Protein AF-A0A6P8HW01-F1 (afdb_monomer)

Organism: Actinia tenebrosa (NCBI:txid6105)

Nearest PDB structures (foldseek):
  9c3c-assembly1_d  TM=1.782E-01  e=9.426E-01  Oryctolagus cuniculus
  9c3c-assembly1_b  TM=1.747E-01  e=9.426E-01  Oryctolagus cuniculus
  8yt8-assembly1_D  TM=1.754E-01  e=2.837E+00  Mus musculus
  8yt8-assembly1_B  TM=1.887E-01  e=5.424E+00  Mus musculus

Sequence (462 aa):
MADKQQEEDKRPLKNLLEKVYEVHRNDIKDYASGHLNLSKLMKSQSERHSPWESSKEPPIRLKAAHRVVDYPVRVGQLSEAETVQQKMEDTLIEFSLGPIGSMTGESVLKLAAEPEVSSATKRVPVNVEELHLPEIMIPVAHKDRKGEEYYENAFLQSYLNQPTKRDQFASFKDFEDKVIHLKDANDRGVLTGEKTVRMLHKKLLKKLNALDSTSQRGPNFHRLQIYTDIWQEIIDHSDTFGGILKSIKDEYDNYMSYLLDTQRPSQHKLLYHHLDSLAQDQSVSGELKKEQERVAMFEKEARSLLEENERLKIELKEEEDKAAEELANVAKETQAPKAQVHVEDVPKDLEEQVNDLHTQIFEKLEAIEALKRHQRQECVPVSVCHHLEQCVKETEVDIQKLLKQNEFLEQSIVELEKELEELMEKSHTDENEARKMWKGINTLDVIKLSQSKKKKKKSKKR

Structure (mmCIF, N/CA/C/O backbone):
data_AF-A0A6P8HW01-F1
#
_entry.id   AF-A0A6P8HW01-F1
#
loop_
_atom_site.group_PDB
_atom_site.id
_atom_site.type_symbol
_atom_site.label_atom_id
_atom_site.label_alt_id
_atom_site.label_comp_id
_atom_site.label_asym_id
_atom_site.label_entity_id
_atom_site.label_seq_id
_atom_site.pdbx_PDB_ins_code
_atom_site.Cartn_x
_atom_site.Cartn_y
_atom_site.Cartn_z
_atom_site.occupancy
_atom_site.B_iso_or_equiv
_atom_site.auth_seq_id
_atom_site.auth_comp_id
_atom_site.auth_asym_id
_atom_site.auth_atom_id
_atom_site.pdbx_PDB_model_num
ATOM 1 N N . MET A 1 1 ? 24.018 -33.477 86.188 1.00 45.53 1 MET A N 1
ATOM 2 C CA . MET A 1 1 ? 23.898 -33.662 84.722 1.00 45.53 1 MET A CA 1
ATOM 3 C C . MET A 1 1 ? 22.447 -33.844 84.248 1.00 45.53 1 MET A C 1
ATOM 5 O O . MET A 1 1 ? 22.259 -34.192 83.095 1.00 45.53 1 MET A O 1
ATOM 9 N N . ALA A 1 2 ? 21.431 -33.557 85.075 1.00 44.94 2 ALA A N 1
ATOM 10 C CA . ALA A 1 2 ? 20.019 -33.662 84.680 1.00 44.94 2 ALA A CA 1
ATOM 11 C C . ALA A 1 2 ? 19.373 -32.307 84.303 1.00 44.94 2 ALA A C 1
ATOM 13 O O . ALA A 1 2 ? 18.350 -32.290 83.631 1.00 44.94 2 ALA A O 1
ATOM 14 N N . ASP A 1 3 ? 19.998 -31.173 84.646 1.00 42.38 3 ASP A N 1
ATOM 15 C CA . ASP A 1 3 ? 19.409 -29.839 84.417 1.00 42.38 3 ASP A CA 1
ATOM 16 C C . ASP A 1 3 ? 19.576 -29.281 82.997 1.00 42.38 3 ASP A C 1
ATOM 18 O O . ASP A 1 3 ? 18.873 -28.349 82.626 1.00 42.38 3 ASP A O 1
ATOM 22 N N . LYS A 1 4 ? 20.456 -29.849 82.160 1.00 45.03 4 LYS A N 1
ATOM 23 C CA . LYS A 1 4 ? 20.597 -29.397 80.760 1.00 45.03 4 LYS A CA 1
ATOM 24 C C . LYS A 1 4 ? 19.588 -30.029 79.799 1.00 45.03 4 LYS A C 1
ATOM 26 O O . LYS A 1 4 ? 19.425 -29.523 78.699 1.00 45.03 4 LYS A O 1
ATOM 31 N N . GLN A 1 5 ? 18.904 -31.101 80.204 1.00 44.59 5 GLN A N 1
ATOM 32 C CA . GLN A 1 5 ? 17.892 -31.764 79.372 1.00 44.59 5 GLN A CA 1
ATOM 33 C C . GLN A 1 5 ? 16.474 -31.223 79.612 1.00 44.59 5 GLN A C 1
ATOM 35 O O . GLN A 1 5 ? 15.629 -31.359 78.740 1.00 44.59 5 GLN A O 1
ATOM 40 N N . GLN A 1 6 ? 16.210 -30.540 80.734 1.00 43.62 6 GLN A N 1
ATOM 41 C CA . GLN A 1 6 ? 14.881 -29.977 81.026 1.00 43.62 6 GLN A CA 1
ATOM 42 C C . GLN A 1 6 ? 14.647 -28.561 80.468 1.00 43.62 6 GLN A C 1
ATOM 44 O O . GLN A 1 6 ? 13.526 -28.049 80.538 1.00 43.62 6 GLN A O 1
ATOM 49 N N . GLU A 1 7 ? 15.672 -27.912 79.908 1.00 47.66 7 GLU A N 1
ATOM 50 C CA . GLU A 1 7 ? 15.537 -26.581 79.299 1.00 47.66 7 GLU A CA 1
ATOM 51 C C . GLU A 1 7 ? 15.253 -26.639 77.784 1.00 47.66 7 GLU A C 1
ATOM 53 O O . GLU A 1 7 ? 14.655 -25.710 77.235 1.00 47.66 7 GLU A O 1
ATOM 58 N N . GLU A 1 8 ? 15.576 -27.756 77.117 1.00 49.19 8 GLU A N 1
ATOM 59 C CA . GLU A 1 8 ? 15.260 -27.968 75.694 1.00 49.19 8 GLU A CA 1
ATOM 60 C C . GLU A 1 8 ? 13.768 -28.264 75.445 1.00 49.19 8 GLU A C 1
ATOM 62 O O . GLU A 1 8 ? 13.226 -27.879 74.405 1.00 49.19 8 GLU A O 1
ATOM 67 N N . ASP A 1 9 ? 13.062 -28.815 76.437 1.00 49.28 9 ASP A N 1
ATOM 68 C CA . ASP A 1 9 ? 11.637 -29.168 76.333 1.00 49.28 9 ASP A CA 1
ATOM 69 C C . ASP A 1 9 ? 10.672 -27.984 76.531 1.00 49.28 9 ASP A C 1
ATOM 71 O O . ASP A 1 9 ? 9.461 -28.123 76.355 1.00 49.28 9 ASP A O 1
ATOM 75 N N . LYS A 1 10 ? 11.171 -26.782 76.864 1.00 52.75 10 LYS A N 1
ATOM 76 C CA . LYS A 1 10 ? 10.329 -25.590 77.107 1.00 52.75 10 LYS A CA 1
ATOM 77 C C . LYS A 1 10 ? 10.159 -24.669 75.898 1.00 52.75 10 LYS A C 1
ATOM 79 O O . LYS A 1 10 ? 9.487 -23.643 76.002 1.00 52.75 10 LYS A O 1
ATOM 84 N N . ARG A 1 11 ? 10.718 -25.011 74.732 1.00 59.25 11 ARG A N 1
ATOM 85 C CA . ARG A 1 11 ? 10.472 -24.270 73.475 1.00 59.25 11 ARG A CA 1
ATOM 86 C C . ARG A 1 11 ? 10.097 -25.175 72.293 1.00 59.25 11 ARG A C 1
ATOM 88 O O . ARG A 1 11 ? 10.587 -24.936 71.187 1.00 59.25 11 ARG A O 1
ATOM 95 N N . PRO A 1 12 ? 9.198 -26.166 72.464 1.00 67.56 12 PRO A N 1
ATOM 96 C CA . PRO A 1 12 ? 8.866 -27.104 71.396 1.00 67.56 12 PRO A CA 1
ATOM 97 C C . PRO A 1 12 ? 8.253 -26.371 70.202 1.00 67.56 12 PRO A C 1
ATOM 99 O O . PRO A 1 12 ? 8.608 -26.651 69.065 1.00 67.56 12 PRO A O 1
ATOM 102 N N . LEU A 1 13 ? 7.418 -25.355 70.452 1.00 68.81 13 LEU A N 1
ATOM 103 C CA . LEU A 1 13 ? 6.772 -24.590 69.390 1.00 68.81 13 LEU A CA 1
ATOM 104 C C . LEU A 1 13 ? 7.753 -23.699 68.624 1.00 68.81 13 LEU A C 1
ATOM 106 O O . LEU A 1 13 ? 7.677 -23.638 67.404 1.00 68.81 13 LEU A O 1
ATOM 110 N N . LYS A 1 14 ? 8.690 -23.031 69.310 1.00 75.56 14 LYS A N 1
ATOM 111 C CA . LYS A 1 14 ? 9.673 -22.169 68.639 1.00 75.56 14 LYS A CA 1
ATOM 112 C C . LYS A 1 14 ? 10.640 -23.004 67.803 1.00 75.56 14 LYS A C 1
ATOM 114 O O . LYS A 1 14 ? 10.858 -22.672 66.650 1.00 75.56 14 LYS A O 1
ATOM 119 N N . ASN A 1 15 ? 11.130 -24.118 68.346 1.00 76.81 15 ASN A N 1
ATOM 120 C CA . ASN A 1 15 ? 12.027 -25.026 67.630 1.00 76.81 15 ASN A CA 1
ATOM 121 C C . ASN A 1 15 ? 11.319 -25.733 66.464 1.00 76.81 15 ASN A C 1
ATOM 123 O O . ASN A 1 15 ? 11.928 -25.962 65.423 1.00 76.81 15 ASN A O 1
ATOM 127 N N . LEU A 1 16 ? 10.032 -26.062 66.611 1.00 79.31 16 LEU A N 1
ATOM 128 C CA . LEU A 1 16 ? 9.227 -26.615 65.523 1.00 79.31 16 LEU A CA 1
ATOM 129 C C . LEU A 1 16 ? 8.979 -25.572 64.430 1.00 79.31 16 LEU A C 1
ATOM 131 O O . LEU A 1 16 ? 9.108 -25.887 63.253 1.00 79.31 16 LEU A O 1
ATOM 135 N N . LEU A 1 17 ? 8.672 -24.330 64.808 1.00 83.12 17 LEU A N 1
ATOM 136 C CA . LEU A 1 17 ? 8.458 -23.238 63.865 1.00 83.12 17 LEU A CA 1
ATOM 137 C C . LEU A 1 17 ? 9.754 -22.884 63.118 1.00 83.12 17 LEU A C 1
ATOM 139 O O . LEU A 1 17 ? 9.721 -22.709 61.906 1.00 83.12 17 LEU A O 1
ATOM 143 N N . GLU A 1 18 ? 10.895 -22.863 63.813 1.00 87.06 18 GLU A N 1
ATOM 144 C CA . GLU A 1 18 ? 12.226 -22.686 63.216 1.00 87.06 18 GLU A CA 1
ATOM 145 C C . GLU A 1 18 ? 12.516 -23.797 62.194 1.00 87.06 18 GLU A C 1
ATOM 147 O O . GLU A 1 18 ? 12.862 -23.503 61.054 1.00 87.06 18 GLU A O 1
ATOM 152 N N . LYS A 1 19 ? 12.255 -25.066 62.544 1.00 85.50 19 LYS A N 1
ATOM 153 C CA . LYS A 1 19 ? 12.404 -26.205 61.621 1.00 85.50 19 LYS A CA 1
ATOM 154 C C . LYS A 1 19 ? 11.481 -26.106 60.409 1.00 85.50 19 LYS A C 1
ATOM 156 O O . LYS A 1 19 ? 11.905 -26.399 59.296 1.00 85.50 19 LYS A O 1
ATOM 161 N N . VAL A 1 20 ? 10.230 -25.683 60.595 1.00 86.81 20 VAL A N 1
ATOM 162 C CA . VAL A 1 20 ? 9.291 -25.475 59.481 1.00 86.81 20 VAL A CA 1
ATOM 163 C C . VAL A 1 20 ? 9.782 -24.352 58.569 1.00 86.81 20 VAL A C 1
ATOM 165 O O . VAL A 1 20 ? 9.746 -24.513 57.351 1.00 86.81 20 VAL A O 1
ATOM 168 N N . TYR A 1 21 ? 10.296 -23.252 59.126 1.00 87.69 21 TYR A N 1
ATOM 169 C CA . TYR A 1 21 ? 10.891 -22.174 58.337 1.00 87.69 21 TYR A CA 1
ATOM 170 C C . TYR A 1 21 ? 12.157 -22.613 57.602 1.00 87.69 21 TYR A C 1
ATOM 172 O O . TYR A 1 21 ? 12.346 -22.223 56.452 1.00 87.69 21 TYR A O 1
ATOM 180 N N . GLU A 1 22 ? 13.008 -23.431 58.219 1.00 90.81 22 GLU A N 1
ATOM 181 C CA . GLU A 1 22 ? 14.199 -23.990 57.577 1.00 90.81 22 GLU A CA 1
ATOM 182 C C . GLU A 1 22 ? 13.837 -24.913 56.413 1.00 90.81 22 GLU A C 1
ATOM 184 O O . GLU A 1 22 ? 14.380 -24.744 55.322 1.00 90.81 22 GLU A O 1
ATOM 189 N N . VAL A 1 23 ? 12.878 -25.824 56.604 1.00 90.56 23 VAL A N 1
ATOM 190 C CA . VAL A 1 23 ? 12.377 -26.706 55.538 1.00 90.56 23 VAL A CA 1
ATOM 191 C C . VAL A 1 23 ? 11.762 -25.884 54.410 1.00 90.56 23 VAL A C 1
ATOM 193 O O . VAL A 1 23 ? 12.158 -26.048 53.263 1.00 90.56 23 VAL A O 1
ATOM 196 N N . HIS A 1 24 ? 10.896 -24.914 54.720 1.00 85.56 24 HIS A N 1
ATOM 197 C CA . HIS A 1 24 ? 10.329 -24.025 53.703 1.00 85.56 24 HIS A CA 1
ATOM 198 C C . HIS A 1 24 ? 11.402 -23.230 52.956 1.00 85.56 24 HIS A C 1
ATOM 200 O O . HIS A 1 24 ? 11.302 -23.021 51.750 1.00 85.56 24 HIS A O 1
ATOM 206 N N . ARG A 1 25 ? 12.437 -22.757 53.654 1.00 89.50 25 ARG A N 1
ATOM 207 C CA . ARG A 1 25 ? 13.529 -22.002 53.037 1.00 89.50 25 ARG A CA 1
ATOM 208 C C . ARG A 1 25 ? 14.389 -22.890 52.145 1.00 89.50 25 ARG A C 1
ATOM 210 O O . ARG A 1 25 ? 14.883 -22.398 51.132 1.00 89.50 25 ARG A O 1
ATOM 217 N N . ASN A 1 26 ? 14.564 -24.157 52.507 1.00 84.62 26 ASN A N 1
ATOM 218 C CA . ASN A 1 26 ? 15.266 -25.142 51.693 1.00 84.62 26 ASN A CA 1
ATOM 219 C C . ASN A 1 26 ? 14.436 -25.533 50.466 1.00 84.62 26 ASN A C 1
ATOM 221 O O . ASN A 1 26 ? 14.963 -25.449 49.366 1.00 84.62 26 ASN A O 1
ATOM 225 N N . ASP A 1 27 ? 13.132 -25.770 50.612 1.00 82.88 27 ASP A N 1
ATOM 226 C CA . ASP A 1 27 ? 12.233 -26.011 49.477 1.00 82.88 27 ASP A CA 1
ATOM 227 C C . ASP A 1 27 ? 12.229 -24.820 48.511 1.00 82.88 27 ASP A C 1
ATOM 229 O O . ASP A 1 27 ? 12.421 -24.981 47.308 1.00 82.88 27 ASP A O 1
ATOM 233 N N . ILE A 1 28 ? 12.091 -23.589 49.022 1.00 80.56 28 ILE A N 1
ATOM 234 C CA . ILE A 1 28 ? 12.169 -22.373 48.196 1.00 80.56 28 ILE A CA 1
ATOM 235 C C . ILE A 1 28 ? 13.527 -22.285 47.494 1.00 80.56 28 ILE A C 1
ATOM 237 O O . ILE A 1 28 ? 13.584 -21.891 46.330 1.00 80.56 28 ILE A O 1
ATOM 241 N N . LYS A 1 29 ? 14.623 -22.648 48.169 1.00 79.69 29 LYS A N 1
ATOM 242 C CA . LYS A 1 29 ? 15.949 -22.703 47.548 1.00 79.69 29 LYS A CA 1
ATOM 243 C C . LYS A 1 29 ? 16.045 -23.801 46.501 1.00 79.69 29 LYS A C 1
ATOM 245 O O . LYS A 1 29 ? 16.682 -23.545 45.495 1.00 79.69 29 LYS A O 1
ATOM 250 N N . ASP A 1 30 ? 15.426 -24.957 46.655 1.00 78.31 30 ASP A N 1
ATOM 251 C CA . ASP A 1 30 ? 15.472 -26.022 45.649 1.00 78.31 30 ASP A CA 1
ATOM 252 C C . ASP A 1 30 ? 14.640 -25.647 44.415 1.00 78.31 30 ASP A C 1
ATOM 254 O O . ASP A 1 30 ? 15.122 -25.744 43.283 1.00 78.31 30 ASP A O 1
ATOM 258 N N . TYR A 1 31 ? 13.457 -25.056 44.621 1.00 70.88 31 TYR A N 1
ATOM 259 C CA . TYR A 1 31 ? 12.633 -24.502 43.543 1.00 70.88 31 TYR A CA 1
ATOM 260 C C . TYR A 1 31 ? 13.296 -23.307 42.843 1.00 70.88 31 TYR A C 1
ATOM 262 O O . TYR A 1 31 ? 13.191 -23.166 41.624 1.00 70.88 31 TYR A O 1
ATOM 270 N N . ALA A 1 32 ? 14.012 -22.453 43.581 1.00 68.94 32 ALA A N 1
ATOM 271 C CA . ALA A 1 32 ? 14.669 -21.272 43.027 1.00 68.94 32 ALA A CA 1
ATOM 272 C C . ALA A 1 32 ? 16.129 -21.509 42.603 1.00 68.94 32 ALA A C 1
ATOM 274 O O . ALA A 1 32 ? 16.685 -20.698 41.879 1.00 68.94 32 ALA A O 1
ATOM 275 N N . SER A 1 33 ? 16.816 -22.571 43.012 1.00 70.12 33 SER A N 1
ATOM 276 C CA . SER A 1 33 ? 18.223 -22.809 42.633 1.00 70.12 33 SER A CA 1
ATOM 277 C C . SER A 1 33 ? 18.365 -23.628 41.355 1.00 70.12 33 SER A C 1
ATOM 279 O O . SER A 1 33 ? 19.475 -23.729 40.815 1.00 70.12 33 SER A O 1
ATOM 281 N N . GLY A 1 34 ? 17.251 -24.146 40.830 1.00 68.19 34 GLY A N 1
ATOM 282 C CA . GLY A 1 34 ? 17.189 -24.862 39.566 1.00 68.19 34 GLY A CA 1
ATOM 283 C C . GLY A 1 34 ? 17.854 -24.110 38.409 1.00 68.19 34 GLY A C 1
ATOM 284 O O . GLY A 1 34 ? 17.983 -22.883 38.387 1.00 68.19 34 GLY A O 1
ATOM 285 N N . HIS A 1 35 ? 18.277 -24.869 37.403 1.00 62.06 35 HIS A N 1
ATOM 286 C CA . HIS A 1 35 ? 18.906 -24.368 36.175 1.00 62.06 35 HIS A CA 1
ATOM 287 C C . HIS A 1 35 ? 17.970 -23.480 35.325 1.00 62.06 35 HIS A C 1
ATOM 289 O O . HIS A 1 35 ? 18.419 -22.874 34.357 1.00 62.06 35 HIS A O 1
ATOM 295 N N . LEU A 1 36 ? 16.698 -23.365 35.725 1.00 60.38 36 LEU A N 1
ATOM 296 C CA . LEU A 1 36 ? 15.647 -22.547 35.115 1.00 60.38 36 LEU A CA 1
ATOM 297 C C . LEU A 1 36 ? 15.232 -21.337 35.978 1.00 60.38 36 LEU A C 1
ATOM 299 O O . LEU A 1 36 ? 14.167 -20.769 35.760 1.00 60.38 36 LEU A O 1
ATOM 303 N N . ASN A 1 37 ? 16.032 -20.916 36.965 1.00 64.88 37 ASN A N 1
ATOM 304 C CA . ASN A 1 37 ? 15.756 -19.657 37.668 1.00 64.88 37 ASN A CA 1
ATOM 305 C C . ASN A 1 37 ? 15.948 -18.457 36.724 1.00 64.88 37 ASN A C 1
ATOM 307 O O . ASN A 1 37 ? 16.907 -18.414 35.953 1.00 64.88 37 ASN A O 1
ATOM 311 N N . LEU A 1 38 ? 15.082 -17.448 36.846 1.00 63.34 38 LEU A N 1
ATOM 312 C CA . LEU A 1 38 ? 15.153 -16.153 36.172 1.00 63.34 38 LEU A CA 1
ATOM 313 C C . LEU A 1 38 ? 16.553 -15.515 36.260 1.00 63.34 38 LEU A C 1
ATOM 315 O O . LEU A 1 38 ? 17.048 -14.991 35.268 1.00 63.34 38 LEU A O 1
ATOM 319 N N . SER A 1 39 ? 17.235 -15.643 37.405 1.00 65.06 39 SER A N 1
ATOM 320 C CA . SER A 1 39 ? 18.609 -15.141 37.609 1.00 65.06 39 SER A CA 1
ATOM 321 C C . SER A 1 39 ? 19.691 -15.904 36.828 1.00 65.06 39 SER A C 1
ATOM 323 O O . SER A 1 39 ? 20.762 -15.362 36.568 1.00 65.06 39 SER A O 1
ATOM 325 N N . LYS A 1 40 ? 19.438 -17.163 36.444 1.00 62.81 40 LYS A N 1
ATOM 326 C CA . LYS A 1 40 ? 20.339 -17.993 35.621 1.00 62.81 40 LYS A CA 1
ATOM 327 C C . LYS A 1 40 ? 19.965 -17.956 34.135 1.00 62.81 40 LYS A C 1
ATOM 329 O O . LYS A 1 40 ? 20.848 -18.091 33.292 1.00 62.81 40 LYS A O 1
ATOM 334 N N . LEU A 1 41 ? 18.687 -17.739 33.820 1.00 61.50 41 LEU A N 1
ATOM 335 C CA . LEU A 1 41 ? 18.164 -17.571 32.460 1.00 61.50 41 LEU A CA 1
ATOM 336 C C . LEU A 1 41 ? 18.551 -16.216 31.855 1.00 61.50 41 LEU A C 1
ATOM 338 O O . LEU A 1 41 ? 18.938 -16.160 30.687 1.00 61.50 41 LEU A O 1
ATOM 342 N N . MET A 1 42 ? 18.504 -15.149 32.660 1.00 60.38 42 MET A N 1
ATOM 343 C CA . MET A 1 42 ? 18.791 -13.769 32.244 1.00 60.38 42 MET A CA 1
ATOM 344 C C . MET A 1 42 ? 20.270 -13.379 32.401 1.00 60.38 42 MET A C 1
ATOM 346 O O . MET A 1 42 ? 20.585 -12.206 32.575 1.00 60.38 42 MET A O 1
ATOM 350 N N . LYS A 1 43 ? 21.192 -14.347 32.347 1.00 61.31 43 LYS A N 1
ATOM 351 C CA . LYS A 1 43 ? 22.628 -14.048 32.258 1.00 61.31 43 LYS A CA 1
ATOM 352 C C . LYS A 1 43 ? 22.987 -13.635 30.835 1.00 61.31 43 LYS A C 1
ATOM 354 O O . LYS A 1 43 ? 22.594 -14.321 29.883 1.00 61.31 43 LYS A O 1
ATOM 359 N N . SER A 1 44 ? 23.747 -12.549 30.699 1.00 56.38 44 SER A N 1
ATOM 360 C CA . SER A 1 44 ? 24.327 -12.131 29.420 1.00 56.38 44 SER A CA 1
ATOM 361 C C . SER A 1 44 ? 25.225 -13.245 28.856 1.00 56.38 44 SER A C 1
ATOM 363 O O . SER A 1 44 ? 25.710 -14.108 29.593 1.00 56.38 44 SER A O 1
ATOM 365 N N . GLN A 1 45 ? 25.432 -13.276 27.534 1.00 56.91 45 GLN A N 1
ATOM 366 C CA . GLN A 1 45 ? 26.218 -14.332 26.871 1.00 56.91 45 GLN A CA 1
ATOM 367 C C . GLN A 1 45 ? 27.643 -14.483 27.431 1.00 56.91 45 GLN A C 1
ATOM 369 O O . GLN A 1 45 ? 28.194 -15.578 27.362 1.00 56.91 45 GLN A O 1
ATOM 374 N N . SER A 1 46 ? 28.206 -13.428 28.023 1.00 58.22 46 SER A N 1
ATOM 375 C CA . SER A 1 46 ? 29.535 -13.424 28.639 1.00 58.22 46 SER A CA 1
ATOM 376 C C . SER A 1 46 ? 29.601 -14.104 30.015 1.00 58.22 46 SER A C 1
ATOM 378 O O . SER A 1 46 ? 30.686 -14.487 30.436 1.00 58.22 46 SER A O 1
ATOM 380 N N . GLU A 1 47 ? 28.472 -14.301 30.706 1.00 59.12 47 GLU A N 1
ATOM 381 C CA . GLU A 1 47 ? 28.412 -14.919 32.046 1.00 59.12 47 GLU A CA 1
ATOM 382 C C . GLU A 1 47 ? 27.958 -16.390 32.039 1.00 59.12 47 GLU A C 1
ATOM 384 O O . GLU A 1 47 ? 27.775 -17.014 33.095 1.00 59.12 47 GLU A O 1
ATOM 389 N N . ARG A 1 48 ? 27.740 -16.972 30.856 1.00 59.12 48 ARG A N 1
ATOM 390 C CA . ARG A 1 48 ? 27.437 -18.401 30.723 1.00 59.12 48 ARG A CA 1
ATOM 391 C C . ARG A 1 48 ? 28.741 -19.197 30.789 1.00 59.12 48 ARG A C 1
ATOM 393 O O . ARG A 1 48 ? 29.690 -18.862 30.100 1.00 59.12 48 ARG A O 1
ATOM 400 N N . HIS A 1 49 ? 28.740 -20.218 31.652 1.00 59.16 49 HIS A N 1
ATOM 401 C CA . HIS A 1 49 ? 29.798 -21.198 31.943 1.00 59.16 49 HIS A CA 1
ATOM 402 C C . HIS A 1 49 ? 31.134 -21.017 31.199 1.00 59.16 49 HIS A C 1
ATOM 404 O O . HIS A 1 49 ? 31.218 -21.280 30.001 1.00 59.16 49 HIS A O 1
ATOM 410 N N . SER A 1 50 ? 32.195 -20.691 31.947 1.00 63.19 50 SER A N 1
ATOM 411 C CA . SER A 1 50 ? 33.569 -20.800 31.452 1.00 63.19 50 SER A CA 1
ATOM 412 C C . SER A 1 50 ? 33.818 -22.212 30.904 1.00 63.19 50 SER A C 1
ATOM 414 O O . SER A 1 50 ? 33.485 -23.187 31.589 1.00 63.19 50 SER A O 1
ATOM 416 N N . PRO A 1 51 ? 34.391 -22.351 29.696 1.00 66.06 51 PRO A N 1
ATOM 417 C CA . PRO A 1 51 ? 34.771 -23.650 29.162 1.00 66.06 51 PRO A CA 1
ATOM 418 C C . PRO A 1 51 ? 35.731 -24.349 30.125 1.00 66.06 51 PRO A C 1
ATOM 420 O O . PRO A 1 51 ? 36.616 -23.709 30.698 1.00 66.06 51 PRO A O 1
ATOM 423 N N . TRP A 1 52 ? 35.562 -25.660 30.287 1.00 60.97 52 TRP A N 1
ATOM 424 C CA . TRP A 1 52 ? 36.474 -26.495 31.067 1.00 60.97 52 TRP A CA 1
ATOM 425 C C . TRP A 1 52 ? 37.875 -26.378 30.459 1.00 60.97 52 TRP A C 1
ATOM 427 O O . TRP A 1 52 ? 37.993 -26.312 29.235 1.00 60.97 52 TRP A O 1
ATOM 437 N N . GLU A 1 53 ? 38.937 -26.347 31.263 1.00 64.94 53 GLU A N 1
ATOM 438 C CA . GLU A 1 53 ? 40.301 -26.161 30.733 1.00 64.94 53 GLU A CA 1
ATOM 439 C C . GLU A 1 53 ? 40.665 -27.226 29.686 1.00 64.94 53 GLU A C 1
ATOM 441 O O . GLU A 1 53 ? 41.216 -26.890 28.641 1.00 64.94 53 GLU A O 1
ATOM 446 N N . SER A 1 54 ? 40.192 -28.462 29.871 1.00 62.22 54 SER A N 1
ATOM 447 C CA . SER A 1 54 ? 40.348 -29.572 28.921 1.00 62.22 54 SER A CA 1
ATOM 448 C C . SER A 1 54 ? 39.631 -29.386 27.578 1.00 62.22 54 SER A C 1
ATOM 450 O O . SER A 1 54 ? 39.957 -30.065 26.613 1.00 62.22 54 SER A O 1
ATOM 452 N N . SER A 1 55 ? 38.665 -28.467 27.477 1.00 61.31 55 SER A N 1
ATOM 453 C CA . SER A 1 55 ? 37.993 -28.152 26.204 1.00 61.31 55 SER A CA 1
ATOM 454 C C . SER A 1 55 ? 38.820 -27.244 25.293 1.00 61.31 55 SER A C 1
ATOM 456 O O . SER A 1 55 ? 38.504 -27.110 24.112 1.00 61.31 55 SER A O 1
ATOM 458 N N . LYS A 1 56 ? 39.864 -26.605 25.838 1.00 63.09 56 LYS A N 1
ATOM 459 C CA . LYS A 1 56 ? 40.797 -25.771 25.070 1.00 63.09 56 LYS A CA 1
ATOM 460 C C . LYS A 1 56 ? 41.935 -26.590 24.465 1.00 63.09 56 LYS A C 1
ATOM 462 O O . LYS A 1 56 ? 42.626 -26.092 23.580 1.00 63.09 56 LYS A O 1
ATOM 467 N N . GLU A 1 57 ? 42.134 -27.820 24.933 1.00 70.56 57 GLU A N 1
ATOM 468 C CA . GLU A 1 57 ? 43.139 -28.721 24.387 1.00 70.56 57 GLU A CA 1
ATOM 469 C C . GLU A 1 57 ? 42.606 -29.422 23.127 1.00 70.56 57 GLU A C 1
ATOM 471 O O . GLU A 1 57 ? 41.433 -29.812 23.076 1.00 70.56 57 GLU A O 1
ATOM 476 N N . PRO A 1 58 ? 43.437 -29.587 22.081 1.00 61.56 58 PRO A N 1
ATOM 477 C CA . PRO A 1 58 ? 43.042 -30.357 20.915 1.00 61.56 58 PRO A CA 1
ATOM 478 C C . PRO A 1 58 ? 42.780 -31.814 21.336 1.00 61.56 58 PRO A C 1
ATOM 480 O O . PRO A 1 58 ? 43.591 -32.396 22.058 1.00 61.56 58 PRO A O 1
ATOM 483 N N . PRO A 1 59 ? 41.672 -32.433 20.891 1.00 61.78 59 PRO A N 1
ATOM 484 C CA . PRO A 1 59 ? 41.348 -33.798 21.279 1.00 61.78 59 PRO A CA 1
ATOM 485 C C . PRO A 1 59 ? 42.458 -34.752 20.828 1.00 61.78 59 PRO A C 1
ATOM 487 O O . PRO A 1 59 ? 42.916 -34.686 19.685 1.00 61.78 59 PRO A O 1
ATOM 490 N N . ILE A 1 60 ? 42.872 -35.655 21.717 1.00 61.41 60 ILE A N 1
ATOM 491 C CA . ILE A 1 60 ? 43.852 -36.701 21.411 1.00 61.41 60 ILE A CA 1
ATOM 492 C C . ILE A 1 60 ? 43.232 -37.629 20.358 1.00 61.41 60 ILE A C 1
ATOM 494 O O . ILE A 1 60 ? 42.274 -38.346 20.642 1.00 61.41 60 ILE A O 1
ATOM 498 N N . ARG A 1 61 ? 43.755 -37.600 19.126 1.00 54.78 61 ARG A N 1
ATOM 499 C CA . ARG A 1 61 ? 43.277 -38.425 18.004 1.00 54.78 61 ARG A CA 1
ATOM 500 C C . ARG A 1 61 ? 44.280 -39.525 17.686 1.00 54.78 61 ARG A C 1
ATOM 502 O O . ARG A 1 61 ? 45.447 -39.244 17.438 1.00 54.78 61 ARG A O 1
ATOM 509 N N . LEU A 1 62 ? 43.807 -40.771 17.644 1.00 57.66 62 LEU A N 1
ATOM 510 C CA . LEU A 1 62 ? 44.613 -41.939 17.261 1.00 57.66 62 LEU A CA 1
ATOM 511 C C . LEU A 1 62 ? 44.666 -42.153 15.733 1.00 57.66 62 LEU A C 1
ATOM 513 O O . LEU A 1 62 ? 45.537 -42.876 15.256 1.00 57.66 62 LEU A O 1
ATOM 517 N N . LYS A 1 63 ? 43.758 -41.536 14.956 1.00 54.38 63 LYS A N 1
ATOM 518 C CA . LYS A 1 63 ? 43.707 -41.591 13.481 1.00 54.38 63 LYS A CA 1
ATOM 519 C C . LYS A 1 63 ? 43.258 -40.252 12.875 1.00 54.38 63 LYS A C 1
ATOM 521 O O . LYS A 1 63 ? 42.658 -39.420 13.553 1.00 54.38 63 LYS A O 1
ATOM 526 N N . ALA A 1 64 ? 43.574 -40.036 11.595 1.00 52.66 64 ALA A N 1
ATOM 527 C CA . ALA A 1 64 ? 43.142 -38.860 10.837 1.00 52.66 64 ALA A CA 1
ATOM 528 C C . ALA A 1 64 ? 41.673 -39.002 10.389 1.00 52.66 64 ALA A C 1
ATOM 530 O O . ALA A 1 64 ? 41.281 -40.042 9.865 1.00 52.66 64 ALA A O 1
ATOM 531 N N . ALA A 1 65 ? 40.867 -37.958 10.598 1.00 52.66 65 ALA A N 1
ATOM 532 C CA . ALA A 1 65 ? 39.429 -37.979 10.329 1.00 52.66 65 ALA A CA 1
ATOM 533 C C . ALA A 1 65 ? 39.110 -37.981 8.821 1.00 52.66 65 ALA A C 1
ATOM 535 O O . ALA A 1 65 ? 39.750 -37.270 8.050 1.00 52.66 65 ALA A O 1
ATOM 536 N N . HIS A 1 66 ? 38.082 -38.736 8.421 1.00 51.53 66 HIS A N 1
ATOM 537 C CA . HIS A 1 66 ? 37.748 -38.996 7.015 1.00 51.53 66 HIS A CA 1
ATOM 538 C C . HIS A 1 66 ? 36.684 -38.054 6.416 1.00 51.53 66 HIS A C 1
ATOM 540 O O . HIS A 1 66 ? 36.525 -38.027 5.196 1.00 51.53 66 HIS A O 1
ATOM 546 N N . ARG A 1 67 ? 35.943 -37.283 7.230 1.00 52.91 67 ARG A N 1
ATOM 547 C CA . ARG A 1 67 ? 34.873 -36.405 6.731 1.00 52.91 67 ARG A CA 1
ATOM 548 C C . ARG A 1 67 ? 34.675 -35.153 7.584 1.00 52.91 67 ARG A C 1
ATOM 550 O O . ARG A 1 67 ? 34.633 -35.216 8.810 1.00 52.91 67 ARG A O 1
ATOM 557 N N . VAL A 1 68 ? 34.529 -34.025 6.897 1.00 53.25 68 VAL A N 1
ATOM 558 C CA . VAL A 1 68 ? 34.217 -32.709 7.461 1.00 53.25 68 VAL A CA 1
ATOM 559 C C . VAL A 1 68 ? 32.704 -32.505 7.359 1.00 53.25 68 VAL A C 1
ATOM 561 O O . VAL A 1 68 ? 32.142 -32.704 6.281 1.00 53.25 68 VAL A O 1
ATOM 564 N N . VAL A 1 69 ? 32.037 -32.169 8.466 1.00 52.62 69 VAL A N 1
ATOM 565 C CA . VAL A 1 69 ? 30.586 -31.924 8.490 1.00 52.62 69 VAL A CA 1
ATOM 566 C C . VAL A 1 69 ? 30.301 -30.648 9.278 1.00 52.62 69 VAL A C 1
ATOM 568 O O . VAL A 1 69 ? 30.921 -30.394 10.313 1.00 52.62 69 VAL A O 1
ATOM 571 N N . ASP A 1 70 ? 29.366 -29.843 8.783 1.00 49.81 70 ASP A N 1
ATOM 572 C CA . ASP A 1 70 ? 28.930 -28.623 9.455 1.00 49.81 70 ASP A CA 1
ATOM 573 C C . ASP A 1 70 ? 28.113 -28.934 10.716 1.00 49.81 70 ASP A C 1
ATOM 575 O O . ASP A 1 70 ? 27.473 -29.984 10.835 1.00 49.81 70 ASP A O 1
ATOM 579 N N . TYR A 1 71 ? 28.123 -28.005 11.676 1.00 47.56 71 TYR A N 1
ATOM 580 C CA . TYR A 1 71 ? 27.323 -28.130 12.893 1.00 47.56 71 TYR A CA 1
ATOM 581 C C . TYR A 1 71 ? 25.830 -28.288 12.551 1.00 47.56 71 TYR A C 1
ATOM 583 O O . TYR A 1 71 ? 25.300 -27.483 11.782 1.00 47.56 71 TYR A O 1
ATOM 591 N N . PRO A 1 72 ? 25.109 -29.249 13.159 1.00 46.72 72 PRO A N 1
ATOM 592 C CA . PRO A 1 72 ? 23.670 -29.358 12.965 1.00 46.72 72 PRO A CA 1
ATOM 593 C C . PRO A 1 72 ? 22.973 -28.110 13.525 1.00 46.72 72 PRO A C 1
ATOM 595 O O . PRO A 1 72 ? 23.033 -27.822 14.723 1.00 46.72 72 PRO A O 1
ATOM 598 N N . VAL A 1 73 ? 22.312 -27.360 12.643 1.00 44.84 73 VAL A N 1
ATOM 599 C CA . VAL A 1 73 ? 21.542 -26.159 12.987 1.00 44.84 73 VAL A CA 1
ATOM 600 C C . VAL A 1 73 ? 20.188 -26.583 13.568 1.00 44.84 73 VAL A C 1
ATOM 602 O O . VAL A 1 73 ? 19.495 -27.429 13.001 1.00 44.84 73 VAL A O 1
ATOM 605 N N . ARG A 1 74 ? 19.786 -26.015 14.715 1.00 35.66 74 ARG A N 1
ATOM 606 C CA . ARG A 1 74 ? 18.407 -26.172 15.213 1.00 35.66 74 ARG A CA 1
ATOM 607 C C . ARG A 1 74 ? 17.458 -25.472 14.244 1.00 35.66 74 ARG A C 1
ATOM 609 O O . ARG A 1 74 ? 17.637 -24.288 13.976 1.00 35.66 74 ARG A O 1
ATOM 616 N N . VAL A 1 75 ? 16.433 -26.193 13.787 1.00 44.94 75 VAL A N 1
ATOM 617 C CA . VAL A 1 75 ? 15.330 -25.660 12.972 1.00 44.94 75 VAL A CA 1
ATOM 618 C C . VAL A 1 75 ? 14.779 -24.403 13.658 1.00 44.94 75 VAL A C 1
ATOM 620 O O . VAL A 1 75 ? 14.238 -24.486 14.760 1.00 44.94 75 VAL A O 1
ATOM 623 N N . GLY A 1 76 ? 15.021 -23.241 13.046 1.00 47.84 76 GLY A N 1
ATOM 624 C CA . GLY A 1 76 ? 14.717 -21.917 13.600 1.00 47.84 76 GLY A CA 1
ATOM 625 C C . GLY A 1 76 ? 15.827 -20.870 13.436 1.00 47.84 76 GLY A C 1
ATOM 626 O O . GLY A 1 76 ? 15.559 -19.689 13.623 1.00 47.84 76 GLY A O 1
ATOM 627 N N . GLN A 1 77 ? 17.053 -21.261 13.071 1.00 45.00 77 GLN A N 1
ATOM 628 C CA . GLN A 1 77 ? 18.082 -20.328 12.592 1.00 45.00 77 GLN A CA 1
ATOM 629 C C . GLN A 1 77 ? 18.299 -20.555 11.097 1.00 45.00 77 GLN A C 1
ATOM 631 O O . GLN A 1 77 ? 18.712 -21.638 10.694 1.00 45.00 77 GLN A O 1
ATOM 636 N N . LEU A 1 78 ? 17.951 -19.543 10.303 1.00 45.50 78 LEU A N 1
ATOM 637 C CA . LEU A 1 78 ? 18.039 -19.565 8.846 1.00 45.50 78 LEU A CA 1
ATOM 638 C C . LEU A 1 78 ? 19.493 -19.756 8.407 1.00 45.50 78 LEU A C 1
ATOM 640 O O . LEU A 1 78 ? 20.410 -19.156 8.973 1.00 45.50 78 LEU A O 1
ATOM 644 N N . SER A 1 79 ? 19.688 -20.604 7.401 1.00 53.75 79 SER A N 1
ATOM 645 C CA . SER A 1 79 ? 20.964 -20.753 6.698 1.00 53.75 79 SER A CA 1
ATOM 646 C C . SER A 1 79 ? 21.411 -19.402 6.122 1.00 53.75 79 SER A C 1
ATOM 648 O O . SER A 1 79 ? 20.569 -18.576 5.774 1.00 53.75 79 SER A O 1
ATOM 650 N N . GLU A 1 80 ? 22.718 -19.157 5.965 1.00 53.66 80 GLU A N 1
ATOM 651 C CA . GLU A 1 80 ? 23.230 -17.911 5.359 1.00 53.66 80 GLU A CA 1
ATOM 652 C C . GLU A 1 80 ? 22.546 -17.604 4.016 1.00 53.66 80 GLU A C 1
ATOM 654 O O . GLU A 1 80 ? 22.152 -16.464 3.773 1.00 53.66 80 GLU A O 1
ATOM 659 N N . ALA A 1 81 ? 22.285 -18.628 3.200 1.00 52.88 81 ALA A N 1
ATOM 660 C CA . ALA A 1 81 ? 21.554 -18.488 1.941 1.00 52.88 81 ALA A CA 1
ATOM 661 C C . ALA A 1 81 ? 20.097 -18.020 2.135 1.00 52.88 81 ALA A C 1
ATOM 663 O O . ALA A 1 81 ? 19.608 -17.186 1.375 1.00 52.88 81 ALA A O 1
ATOM 664 N N . GLU A 1 82 ? 19.421 -18.503 3.177 1.00 56.41 82 GLU A N 1
ATOM 665 C CA . GLU A 1 82 ? 18.043 -18.124 3.508 1.00 56.41 82 GLU A CA 1
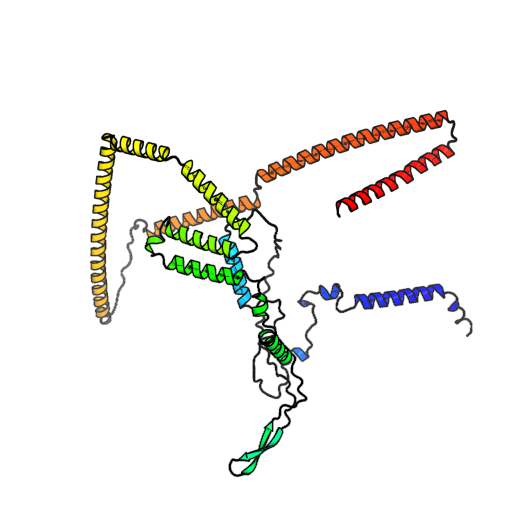ATOM 666 C C . GLU A 1 82 ? 17.980 -16.710 4.111 1.00 56.41 82 GLU A C 1
ATOM 668 O O . GLU A 1 82 ? 17.036 -15.970 3.848 1.00 56.41 82 GLU A O 1
ATOM 673 N N . THR A 1 83 ? 19.015 -16.278 4.845 1.00 60.00 83 THR A N 1
ATOM 674 C CA . THR A 1 83 ? 19.106 -14.890 5.338 1.00 60.00 83 THR A CA 1
ATOM 675 C C . THR A 1 83 ? 19.356 -13.883 4.217 1.00 60.00 83 THR A C 1
ATOM 677 O O . THR A 1 83 ? 18.888 -12.751 4.299 1.00 60.00 83 THR A O 1
ATOM 680 N N . VAL A 1 84 ? 20.072 -14.278 3.159 1.00 63.06 84 VAL A N 1
ATOM 681 C CA . VAL A 1 84 ? 20.289 -13.434 1.974 1.00 63.06 84 VAL A CA 1
ATOM 682 C C . VAL A 1 84 ? 19.002 -13.322 1.160 1.00 63.06 84 VAL A C 1
ATOM 684 O O . VAL A 1 84 ? 18.675 -12.228 0.707 1.00 63.06 84 VAL A O 1
ATOM 687 N N . GLN A 1 85 ? 18.244 -14.415 1.031 1.00 64.25 85 GLN A N 1
ATOM 688 C CA . GLN A 1 85 ? 16.939 -14.403 0.368 1.00 64.25 85 GLN A CA 1
ATOM 689 C C . GLN A 1 85 ? 15.918 -13.553 1.125 1.00 64.25 85 GLN A C 1
ATOM 691 O O . GLN A 1 85 ? 15.287 -12.709 0.503 1.00 64.25 85 GLN A O 1
ATOM 696 N N . GLN A 1 86 ? 15.834 -13.665 2.455 1.00 68.25 86 GLN A N 1
ATOM 697 C CA . GLN A 1 86 ? 14.962 -12.786 3.243 1.00 68.25 86 GLN A CA 1
ATOM 698 C C . GLN A 1 86 ? 15.383 -11.318 3.183 1.00 68.25 86 GLN A C 1
ATOM 700 O O . GLN A 1 86 ? 14.534 -10.454 3.035 1.00 68.25 86 GLN A O 1
ATOM 705 N N . LYS A 1 87 ? 16.686 -11.010 3.219 1.00 73.50 87 LYS A N 1
ATOM 706 C CA . LYS A 1 87 ? 17.162 -9.628 3.029 1.00 73.50 87 LYS A CA 1
ATOM 707 C C . LYS A 1 87 ? 16.831 -9.093 1.637 1.00 73.50 87 LYS A C 1
ATOM 709 O O . LYS A 1 87 ? 16.502 -7.920 1.498 1.00 73.50 87 LYS A O 1
ATOM 714 N N . MET A 1 88 ? 16.912 -9.928 0.602 1.00 61.47 88 MET A N 1
ATOM 715 C CA . MET A 1 88 ? 16.450 -9.563 -0.738 1.00 61.47 88 MET A CA 1
ATOM 716 C C . MET A 1 88 ? 14.934 -9.345 -0.776 1.00 61.47 88 MET A C 1
ATOM 718 O O . MET A 1 88 ? 14.493 -8.385 -1.396 1.00 61.47 88 MET A O 1
ATOM 722 N N . GLU A 1 89 ? 14.144 -10.178 -0.099 1.00 70.25 89 GLU A N 1
ATOM 723 C CA . GLU A 1 89 ? 12.688 -10.016 -0.007 1.00 70.25 89 GLU A CA 1
ATOM 724 C C . GLU A 1 89 ? 12.308 -8.736 0.748 1.00 70.25 89 GLU A C 1
ATOM 726 O O . GLU A 1 89 ? 11.518 -7.944 0.240 1.00 70.25 89 GLU A O 1
ATOM 731 N N . ASP A 1 90 ? 12.933 -8.473 1.895 1.00 68.38 90 ASP A N 1
ATOM 732 C CA . ASP A 1 90 ? 12.694 -7.278 2.710 1.00 68.38 90 ASP A CA 1
ATOM 733 C C . ASP A 1 90 ? 13.101 -5.992 1.974 1.00 68.38 90 ASP A C 1
ATOM 735 O O . ASP A 1 90 ? 12.355 -5.013 1.977 1.00 68.38 90 ASP A O 1
ATOM 739 N N . THR A 1 91 ? 14.236 -5.997 1.266 1.00 72.69 91 THR A N 1
ATOM 740 C CA . THR A 1 91 ? 14.667 -4.840 0.455 1.00 72.69 91 THR A CA 1
ATOM 741 C C . THR A 1 91 ? 13.784 -4.632 -0.777 1.00 72.69 91 THR A C 1
ATOM 743 O O . THR A 1 91 ? 13.534 -3.492 -1.165 1.00 72.69 91 THR A O 1
ATOM 746 N N . LEU A 1 92 ? 13.249 -5.704 -1.373 1.00 71.31 92 LEU A N 1
ATOM 747 C CA . LEU A 1 92 ? 12.241 -5.615 -2.433 1.00 71.31 92 LEU A CA 1
ATOM 748 C C . LEU A 1 92 ? 10.925 -5.039 -1.911 1.00 71.31 92 LEU A C 1
ATOM 750 O O . LEU A 1 92 ? 10.315 -4.230 -2.607 1.00 71.31 92 LEU A O 1
ATOM 754 N N . ILE A 1 93 ? 10.497 -5.405 -0.703 1.00 69.19 93 ILE A N 1
ATOM 755 C CA . ILE A 1 93 ? 9.306 -4.842 -0.053 1.00 69.19 93 ILE A CA 1
ATOM 756 C C . ILE A 1 93 ? 9.517 -3.349 0.240 1.00 69.19 93 ILE A C 1
ATOM 758 O O . ILE A 1 93 ? 8.656 -2.535 -0.091 1.00 69.19 93 ILE A O 1
ATOM 762 N N . GLU A 1 94 ? 10.680 -2.969 0.769 1.00 66.94 94 GLU A N 1
ATOM 763 C CA . GLU A 1 94 ? 11.048 -1.573 1.035 1.00 66.94 94 GLU A CA 1
ATOM 764 C C . GLU A 1 94 ? 11.106 -0.732 -0.254 1.00 66.94 94 GLU A C 1
ATOM 766 O O . GLU A 1 94 ? 10.564 0.375 -0.311 1.00 66.94 94 GLU A O 1
ATOM 771 N N . PHE A 1 95 ? 11.676 -1.287 -1.328 1.00 67.69 95 PHE A N 1
ATOM 772 C CA . PHE A 1 95 ? 11.726 -0.645 -2.642 1.00 67.69 95 PHE A CA 1
ATOM 773 C C . PHE A 1 95 ? 10.338 -0.519 -3.288 1.00 67.69 95 PHE A C 1
ATOM 775 O O . PHE A 1 95 ? 10.023 0.503 -3.897 1.00 67.69 95 PHE A O 1
ATOM 782 N N . SER A 1 96 ? 9.491 -1.541 -3.136 1.00 65.00 96 SER A N 1
ATOM 783 C CA . SER A 1 96 ? 8.153 -1.587 -3.741 1.00 65.00 96 SER A CA 1
ATOM 784 C C . SER A 1 96 ? 7.157 -0.658 -3.052 1.00 65.00 96 SER A C 1
ATOM 786 O O . SER A 1 96 ? 6.214 -0.193 -3.691 1.00 65.00 96 SER A O 1
ATOM 788 N N . LEU A 1 97 ? 7.343 -0.388 -1.758 1.00 61.28 97 LEU A N 1
ATOM 789 C CA . LEU A 1 97 ? 6.430 0.455 -0.986 1.00 61.28 97 LEU A CA 1
ATOM 790 C C . LEU A 1 97 ? 6.766 1.949 -1.067 1.00 61.28 97 LEU A C 1
ATOM 792 O O . LEU A 1 97 ? 5.873 2.777 -0.860 1.00 61.28 97 LEU A O 1
ATOM 796 N N . GLY A 1 98 ? 8.008 2.306 -1.412 1.00 54.69 98 GLY A N 1
ATOM 797 C CA . GLY A 1 98 ? 8.446 3.695 -1.535 1.00 54.69 98 GLY A CA 1
ATOM 798 C C . GLY A 1 98 ? 8.112 4.566 -0.302 1.00 54.69 98 GLY A C 1
ATOM 799 O O . GLY A 1 98 ? 7.677 4.078 0.740 1.00 54.69 98 GLY A O 1
ATOM 800 N N . PRO A 1 99 ? 8.273 5.898 -0.376 1.00 51.06 99 PRO A N 1
ATOM 801 C CA . PRO A 1 99 ? 8.074 6.782 0.781 1.00 51.06 99 PRO A CA 1
ATOM 802 C C . PRO A 1 99 ? 6.610 6.979 1.223 1.00 51.06 99 PRO A C 1
ATOM 804 O O . PRO A 1 99 ? 6.362 7.755 2.143 1.00 51.06 99 PRO A O 1
ATOM 807 N N . ILE A 1 100 ? 5.635 6.360 0.549 1.00 49.00 100 ILE A N 1
ATOM 808 C CA . ILE A 1 100 ? 4.207 6.723 0.642 1.00 49.00 100 ILE A CA 1
ATOM 809 C C . ILE A 1 100 ? 3.388 5.657 1.403 1.00 49.00 100 ILE A C 1
ATOM 811 O O . ILE A 1 100 ? 2.266 5.921 1.825 1.00 49.00 100 ILE A O 1
ATOM 815 N N . GLY A 1 101 ? 3.952 4.477 1.673 1.00 44.50 101 GLY A N 1
ATOM 816 C CA . GLY A 1 101 ? 3.236 3.336 2.259 1.00 44.50 101 GLY A CA 1
ATOM 817 C C . GLY A 1 101 ? 3.032 3.320 3.781 1.00 44.50 101 GLY A C 1
ATOM 818 O O . GLY A 1 101 ? 2.672 2.275 4.311 1.00 44.50 101 GLY A O 1
ATOM 819 N N . SER A 1 102 ? 3.244 4.419 4.514 1.00 46.22 102 SER A N 1
ATOM 820 C CA . SER A 1 102 ? 3.057 4.443 5.979 1.00 46.22 102 SER A CA 1
ATOM 821 C C . SER A 1 102 ? 1.710 5.039 6.385 1.00 46.22 102 SER A C 1
ATOM 823 O O . SER A 1 102 ? 1.661 6.041 7.085 1.00 46.22 102 SER A O 1
ATOM 825 N N . MET A 1 103 ? 0.605 4.449 5.926 1.00 43.50 103 MET A N 1
ATOM 826 C CA . MET A 1 103 ? -0.729 4.695 6.489 1.00 43.50 103 MET A CA 1
ATOM 827 C C . MET A 1 103 ? -1.597 3.442 6.322 1.00 43.50 103 MET A C 1
ATOM 829 O O . MET A 1 103 ? -2.477 3.443 5.476 1.00 43.50 103 MET A O 1
ATOM 833 N N . THR A 1 104 ? -1.316 2.377 7.087 1.00 38.75 104 THR A N 1
ATOM 834 C CA . THR A 1 104 ? -2.296 1.447 7.706 1.00 38.75 104 THR A CA 1
ATOM 835 C C . THR A 1 104 ? -1.614 0.148 8.153 1.00 38.75 104 THR A C 1
ATOM 837 O O . THR A 1 104 ? -1.083 -0.578 7.319 1.00 38.75 104 THR A O 1
ATOM 840 N N . GLY A 1 105 ? -1.736 -0.193 9.440 1.00 34.62 105 GLY A N 1
ATOM 841 C CA . GLY A 1 105 ? -1.594 -1.570 9.933 1.00 34.62 105 GLY A CA 1
ATOM 842 C C . GLY A 1 105 ? -0.381 -1.824 10.825 1.00 34.62 105 GLY A C 1
ATOM 843 O O . GLY A 1 105 ? 0.755 -1.809 10.373 1.00 34.62 105 GLY A O 1
ATOM 844 N N . GLU A 1 106 ? -0.651 -2.078 12.103 1.00 43.22 106 GLU A N 1
ATOM 845 C CA . GLU A 1 106 ? 0.301 -2.386 13.169 1.00 43.22 106 GLU A CA 1
ATOM 846 C C . GLU A 1 106 ? 1.330 -3.467 12.789 1.00 43.22 106 GLU A C 1
ATOM 848 O O . GLU A 1 106 ? 1.002 -4.633 12.566 1.00 43.22 106 GLU A O 1
ATOM 853 N N . SER A 1 107 ? 2.611 -3.108 12.840 1.00 32.22 107 SER A N 1
ATOM 854 C CA . SER A 1 107 ? 3.669 -4.043 13.209 1.00 32.22 107 SER A CA 1
ATOM 855 C C . SER A 1 107 ? 4.741 -3.318 14.003 1.00 32.22 107 SER A C 1
ATOM 857 O O . SER A 1 107 ? 5.189 -2.220 13.684 1.00 32.22 107 SER A O 1
ATOM 859 N N . VAL A 1 108 ? 5.064 -3.940 15.127 1.00 34.59 108 VAL A N 1
ATOM 860 C CA . VAL A 1 108 ? 5.930 -3.452 16.189 1.00 34.59 108 VAL A CA 1
ATOM 861 C C . VAL A 1 108 ? 7.324 -3.168 15.633 1.00 34.59 108 VAL A C 1
ATOM 863 O O . VAL A 1 108 ? 8.130 -4.079 15.461 1.00 34.59 108 VAL A O 1
ATOM 866 N N . LEU A 1 109 ? 7.635 -1.889 15.421 1.00 31.30 109 LEU A N 1
ATOM 867 C CA . LEU A 1 109 ? 9.010 -1.417 15.319 1.00 31.30 109 LEU A CA 1
ATOM 868 C C . LEU A 1 109 ? 9.673 -1.581 16.691 1.00 31.30 109 LEU A C 1
ATOM 870 O O . LEU A 1 109 ? 9.611 -0.707 17.556 1.00 31.30 109 LEU A O 1
ATOM 874 N N . LYS A 1 110 ? 10.334 -2.723 16.898 1.00 30.52 110 LYS A N 1
ATOM 875 C CA . LYS A 1 110 ? 11.472 -2.778 17.814 1.00 30.52 110 LYS A CA 1
ATOM 876 C C . LYS A 1 110 ? 12.598 -1.976 17.166 1.00 30.52 110 LYS A C 1
ATOM 878 O O . LYS A 1 110 ? 13.375 -2.514 16.387 1.00 30.52 110 LYS A O 1
ATOM 883 N N . LEU A 1 111 ? 12.694 -0.699 17.530 1.00 34.94 111 LEU A N 1
ATOM 884 C CA . LEU A 1 111 ? 13.979 -0.009 17.553 1.00 34.94 111 LEU A CA 1
ATOM 885 C C . LEU A 1 111 ? 14.872 -0.766 18.547 1.00 34.94 111 LEU A C 1
ATOM 887 O O . LEU A 1 111 ? 14.791 -0.563 19.758 1.00 34.94 111 LEU A O 1
ATOM 891 N N . ALA A 1 112 ? 15.678 -1.693 18.042 1.00 28.55 112 ALA A N 1
ATOM 892 C CA . ALA A 1 112 ? 16.861 -2.154 18.741 1.00 28.55 112 ALA A CA 1
ATOM 893 C C . ALA A 1 112 ? 18.031 -1.380 18.141 1.00 28.55 112 ALA A C 1
ATOM 895 O O . ALA A 1 112 ? 18.391 -1.585 16.985 1.00 28.55 112 ALA A O 1
ATOM 896 N N . ALA A 1 113 ? 18.553 -0.449 18.937 1.00 29.70 113 ALA A N 1
ATOM 897 C CA . ALA A 1 113 ? 19.838 0.185 18.717 1.00 29.70 113 ALA A CA 1
ATOM 898 C C . ALA A 1 113 ? 20.881 -0.879 18.366 1.00 29.70 113 ALA A C 1
ATOM 900 O O . ALA A 1 113 ? 20.929 -1.928 19.013 1.00 29.70 113 ALA A O 1
ATOM 901 N N . GLU A 1 114 ? 21.697 -0.593 17.358 1.00 26.38 114 GLU A N 1
ATOM 902 C CA . GLU A 1 114 ? 22.871 -1.391 17.050 1.00 26.38 114 GLU A CA 1
ATOM 903 C C . GLU A 1 114 ? 23.785 -1.467 18.277 1.00 26.38 114 GLU A C 1
ATOM 905 O O . GLU A 1 114 ? 24.210 -0.432 18.797 1.00 26.38 114 GLU A O 1
ATOM 910 N N . PRO A 1 115 ? 24.152 -2.668 18.745 1.00 27.48 115 PRO A N 1
ATOM 911 C CA . PRO A 1 115 ? 25.478 -2.869 19.261 1.00 27.48 115 PRO A CA 1
ATOM 912 C C . PRO A 1 115 ? 26.349 -3.299 18.080 1.00 27.48 115 PRO A C 1
ATOM 914 O O . PRO A 1 115 ? 26.141 -4.361 17.486 1.00 27.48 115 PRO A O 1
ATOM 917 N N . GLU A 1 116 ? 27.360 -2.495 17.768 1.00 32.78 116 GLU A N 1
ATOM 918 C CA . GLU A 1 116 ? 28.539 -3.018 17.098 1.00 32.78 116 GLU A CA 1
ATOM 919 C C . GLU A 1 116 ? 29.063 -4.210 17.911 1.00 32.78 116 GLU A C 1
ATOM 921 O O . GLU A 1 116 ? 29.645 -4.057 18.986 1.00 32.78 116 GLU A O 1
ATOM 926 N N . VAL A 1 117 ? 28.821 -5.424 17.419 1.00 28.00 117 VAL A N 1
ATOM 927 C CA . VAL A 1 117 ? 29.482 -6.630 17.912 1.00 28.00 117 VAL A CA 1
ATOM 928 C C . VAL A 1 117 ? 30.259 -7.225 16.755 1.00 28.00 117 VAL A C 1
ATOM 930 O O . VAL A 1 117 ? 29.813 -8.109 16.024 1.00 28.00 117 VAL A O 1
ATOM 933 N N . SER A 1 118 ? 31.480 -6.727 16.636 1.00 34.84 118 SER A N 1
ATOM 934 C CA . SER A 1 118 ? 32.600 -7.406 16.014 1.00 34.84 118 SER A CA 1
ATOM 935 C C . SER A 1 118 ? 32.830 -8.761 16.699 1.00 34.84 118 SER A C 1
ATOM 937 O O . SER A 1 118 ? 33.570 -8.895 17.666 1.00 34.84 118 SER A O 1
ATOM 939 N N . SER A 1 119 ? 32.192 -9.818 16.198 1.00 29.97 119 SER A N 1
ATOM 940 C CA . SER A 1 119 ? 32.698 -11.183 16.379 1.00 29.97 119 SER A CA 1
ATOM 941 C C . SER A 1 119 ? 32.222 -12.097 15.254 1.00 29.97 119 SER A C 1
ATOM 943 O O . SER A 1 119 ? 31.379 -12.976 15.421 1.00 29.97 119 SER A O 1
ATOM 945 N N . ALA A 1 120 ? 32.835 -11.931 14.082 1.00 30.77 120 ALA A N 1
ATOM 946 C CA . ALA A 1 120 ? 32.924 -13.004 13.102 1.00 30.77 120 ALA A CA 1
ATOM 947 C C . ALA A 1 120 ? 33.753 -14.154 13.705 1.00 30.77 120 ALA A C 1
ATOM 949 O O . ALA A 1 120 ? 34.943 -14.310 13.436 1.00 30.77 120 ALA A O 1
ATOM 950 N N . THR A 1 121 ? 33.137 -14.969 14.560 1.00 32.44 121 THR A N 1
ATOM 951 C CA . THR A 1 121 ? 33.679 -16.287 14.876 1.00 32.44 121 THR A CA 1
ATOM 952 C C . THR A 1 121 ? 33.427 -17.157 13.655 1.00 32.44 121 THR A C 1
ATOM 954 O O . THR A 1 121 ? 32.349 -17.724 13.492 1.00 32.44 121 THR A O 1
ATOM 957 N N . LYS A 1 122 ? 34.426 -17.237 12.765 1.00 37.28 122 LYS A N 1
ATOM 958 C CA . LYS A 1 122 ? 34.511 -18.293 11.751 1.00 37.28 122 LYS A CA 1
ATOM 959 C C . LYS A 1 122 ? 34.309 -19.623 12.476 1.00 37.28 122 LYS A C 1
ATOM 961 O O . LYS A 1 122 ? 35.187 -20.061 13.219 1.00 37.28 122 LYS A O 1
ATOM 966 N N . ARG A 1 123 ? 33.130 -20.228 12.328 1.00 40.09 123 ARG A N 1
ATOM 967 C CA . ARG A 1 123 ? 32.837 -21.539 12.908 1.00 40.09 123 ARG A CA 1
ATOM 968 C C . ARG A 1 123 ? 33.646 -22.555 12.118 1.00 40.09 123 ARG A C 1
ATOM 970 O O . ARG A 1 123 ? 33.329 -22.857 10.975 1.00 40.09 123 ARG A O 1
ATOM 977 N N . VAL A 1 124 ? 34.746 -23.001 12.715 1.00 41.94 124 VAL A N 1
ATOM 978 C CA . VAL A 1 124 ? 35.602 -24.045 12.154 1.00 41.94 124 VAL A CA 1
ATOM 979 C C . VAL A 1 124 ? 34.763 -25.325 12.061 1.00 41.94 124 VAL A C 1
ATOM 981 O O . VAL A 1 124 ? 34.107 -25.675 13.048 1.00 41.94 124 VAL A O 1
ATOM 984 N N . PRO A 1 125 ? 34.738 -26.009 10.906 1.00 47.09 125 PRO A N 1
ATOM 985 C CA . PRO A 1 125 ? 33.976 -27.237 10.766 1.00 47.09 125 PRO A CA 1
ATOM 986 C C . PRO A 1 125 ? 34.552 -28.316 11.692 1.00 47.09 125 PRO A C 1
ATOM 988 O O . PRO A 1 125 ? 35.767 -28.411 11.885 1.00 47.09 125 PRO A O 1
ATOM 991 N N . VAL A 1 126 ? 33.674 -29.108 12.308 1.00 48.41 126 VAL A N 1
ATOM 992 C CA . VAL A 1 126 ? 34.061 -30.085 13.331 1.00 48.41 126 VAL A CA 1
ATOM 993 C C . VAL A 1 126 ? 34.083 -31.482 12.740 1.00 48.41 126 VAL A C 1
ATOM 995 O O . VAL A 1 126 ? 33.148 -31.924 12.077 1.00 48.41 126 VAL A O 1
ATOM 998 N N . ASN A 1 127 ? 35.168 -32.200 13.016 1.00 51.12 127 ASN A N 1
ATOM 999 C CA . ASN A 1 127 ? 35.315 -33.589 12.609 1.00 51.12 127 ASN A CA 1
ATOM 1000 C C . ASN A 1 127 ? 34.465 -34.458 13.539 1.00 51.12 127 ASN A C 1
ATOM 1002 O O . ASN A 1 127 ? 34.756 -34.546 14.733 1.00 51.12 127 ASN A O 1
ATOM 1006 N N . VAL A 1 128 ? 33.434 -35.095 12.990 1.00 49.34 128 VAL A N 1
ATOM 1007 C CA . VAL A 1 128 ? 32.607 -36.071 13.704 1.00 49.34 128 VAL A CA 1
ATOM 1008 C C . VAL A 1 128 ? 33.061 -37.466 13.284 1.00 49.34 128 VAL A C 1
ATOM 1010 O O . VAL A 1 128 ? 32.938 -37.835 12.118 1.00 49.34 128 VAL A O 1
ATOM 1013 N N . GLU A 1 129 ? 33.607 -38.238 14.223 1.00 49.69 129 GLU A N 1
ATOM 1014 C CA . GLU A 1 129 ? 33.770 -39.683 14.056 1.00 49.69 129 GLU A CA 1
ATOM 1015 C C . GLU A 1 129 ? 32.494 -40.362 14.558 1.00 49.69 129 GLU A C 1
ATOM 1017 O O . GLU A 1 129 ? 32.175 -40.318 15.746 1.00 49.69 129 GLU A O 1
ATOM 1022 N N . GLU A 1 130 ? 31.736 -40.971 13.650 1.00 51.97 130 GLU A N 1
ATOM 1023 C CA . GLU A 1 130 ? 30.666 -41.884 14.036 1.00 51.97 130 GLU A CA 1
ATOM 1024 C C . GLU A 1 130 ? 31.311 -43.140 14.630 1.00 51.97 130 GLU A C 1
ATOM 1026 O O . GLU A 1 130 ? 32.055 -43.853 13.948 1.00 51.97 130 GLU A O 1
ATOM 1031 N N . LEU A 1 131 ? 31.061 -43.383 15.920 1.00 46.62 131 LEU A N 1
ATOM 1032 C CA . LEU A 1 131 ? 31.580 -44.534 16.651 1.00 46.62 131 LEU A CA 1
ATOM 1033 C C . LEU A 1 131 ? 30.882 -45.805 16.140 1.00 46.62 131 LEU A C 1
ATOM 1035 O O . LEU A 1 131 ? 29.861 -46.235 16.676 1.00 46.62 131 LEU A O 1
ATOM 1039 N N . HIS A 1 132 ? 31.410 -46.384 15.067 1.00 51.22 132 HIS A N 1
ATOM 1040 C CA . HIS A 1 132 ? 30.976 -47.686 14.586 1.00 51.22 132 HIS A CA 1
ATOM 1041 C C . HIS A 1 132 ? 31.508 -48.741 15.559 1.00 51.22 132 HIS A C 1
ATOM 1043 O O . HIS A 1 132 ? 32.712 -48.810 15.821 1.00 51.22 132 HIS A O 1
ATOM 1049 N N . LEU A 1 133 ? 30.603 -49.537 16.136 1.00 52.78 133 LEU A N 1
ATOM 1050 C CA . LEU A 1 133 ? 30.990 -50.728 16.889 1.00 52.78 133 LEU A CA 1
ATOM 1051 C C . LEU A 1 133 ? 31.875 -51.599 15.985 1.00 52.78 133 LEU A C 1
ATOM 1053 O O . LEU A 1 133 ? 31.593 -51.674 14.787 1.00 52.78 133 LEU A O 1
ATOM 1057 N N . PRO A 1 134 ? 32.938 -52.230 16.514 1.00 52.09 134 PRO A N 1
ATOM 1058 C CA . PRO A 1 134 ? 33.849 -53.010 15.691 1.00 52.09 134 PRO A CA 1
ATOM 1059 C C . PRO A 1 134 ? 33.069 -54.085 14.930 1.00 52.09 134 PRO A C 1
ATOM 1061 O O . PRO A 1 134 ? 32.475 -54.981 15.533 1.00 52.09 134 PRO A O 1
ATOM 1064 N N . GLU A 1 135 ? 33.049 -53.960 13.603 1.00 58.97 135 GLU A N 1
ATOM 1065 C CA . GLU A 1 135 ? 32.489 -54.964 12.709 1.00 58.97 135 GLU A CA 1
ATOM 1066 C C . GLU A 1 135 ? 33.261 -56.268 12.931 1.00 58.97 135 GLU A C 1
ATOM 1068 O O . GLU A 1 135 ? 34.494 -56.304 12.861 1.00 58.97 135 GLU A O 1
ATOM 1073 N N . ILE A 1 136 ? 32.546 -57.340 13.274 1.00 60.91 136 ILE A N 1
ATOM 1074 C CA . ILE A 1 136 ? 33.175 -58.633 13.537 1.00 60.91 136 ILE A CA 1
ATOM 1075 C C . ILE A 1 136 ? 33.582 -59.208 12.180 1.00 60.91 136 ILE A C 1
ATOM 1077 O O . ILE A 1 136 ? 32.736 -59.512 11.339 1.00 60.91 136 ILE A O 1
ATOM 1081 N N . MET A 1 137 ? 34.890 -59.328 11.967 1.00 61.88 137 MET A N 1
ATOM 1082 C CA . MET A 1 137 ? 35.457 -59.927 10.766 1.00 61.88 137 MET A CA 1
ATOM 1083 C C . MET A 1 137 ? 35.422 -61.446 10.916 1.00 61.88 137 MET A C 1
ATOM 1085 O O . MET A 1 137 ? 36.095 -61.999 11.788 1.00 61.88 137 MET A O 1
ATOM 1089 N N . ILE A 1 138 ? 34.622 -62.116 10.090 1.00 62.88 138 ILE A N 1
ATOM 1090 C CA . ILE A 1 138 ? 34.514 -63.577 10.095 1.00 62.88 138 ILE A CA 1
ATOM 1091 C C . ILE A 1 138 ? 34.903 -64.080 8.699 1.00 62.88 138 ILE A C 1
ATOM 1093 O O . ILE A 1 138 ? 34.456 -63.499 7.709 1.00 62.88 138 ILE A O 1
ATOM 1097 N N . PRO A 1 139 ? 35.733 -65.132 8.585 1.00 62.97 139 PRO A N 1
ATOM 1098 C CA . PRO A 1 139 ? 35.993 -65.773 7.301 1.00 62.97 139 PRO A CA 1
ATOM 1099 C C . PRO A 1 139 ? 34.690 -66.361 6.749 1.00 62.97 139 PRO A C 1
ATOM 1101 O O . PRO A 1 139 ? 34.121 -67.290 7.327 1.00 62.97 139 PRO A O 1
ATOM 1104 N N . VAL A 1 140 ? 34.208 -65.809 5.636 1.00 70.25 140 VAL A N 1
ATOM 1105 C CA . VAL A 1 140 ? 33.036 -66.311 4.916 1.00 70.25 140 VAL A CA 1
ATOM 1106 C C . VAL A 1 140 ? 33.529 -67.250 3.821 1.00 70.25 140 VAL A C 1
ATOM 1108 O O . VAL A 1 140 ? 34.392 -66.897 3.017 1.00 70.25 140 VAL A O 1
ATOM 1111 N N . ALA A 1 141 ? 33.004 -68.476 3.817 1.00 68.69 141 ALA A N 1
ATOM 1112 C CA . ALA A 1 141 ? 33.333 -69.466 2.802 1.00 68.69 141 ALA A CA 1
ATOM 1113 C C . ALA A 1 141 ? 32.633 -69.108 1.487 1.00 68.69 141 ALA A C 1
ATOM 1115 O O . ALA A 1 141 ? 31.401 -69.116 1.406 1.00 68.69 141 ALA A O 1
ATOM 1116 N N . HIS A 1 142 ? 33.415 -68.833 0.452 1.00 69.81 142 HIS A N 1
ATOM 1117 C CA . HIS A 1 142 ? 32.932 -68.663 -0.908 1.00 69.81 142 HIS A CA 1
ATOM 1118 C C . HIS A 1 142 ? 33.288 -69.897 -1.735 1.00 69.81 142 HIS A C 1
ATOM 1120 O O . HIS A 1 142 ? 34.361 -70.483 -1.599 1.00 69.81 142 HIS A O 1
ATOM 1126 N N . LYS A 1 143 ? 32.349 -70.319 -2.586 1.00 69.50 143 LYS A N 1
ATOM 1127 C CA . LYS A 1 143 ? 32.565 -71.397 -3.551 1.00 69.50 143 LYS A CA 1
ATOM 1128 C C . LYS A 1 143 ? 32.775 -70.796 -4.918 1.00 69.50 143 LYS A C 1
ATOM 1130 O O . LYS A 1 143 ? 31.872 -70.153 -5.454 1.00 69.50 143 LYS A O 1
ATOM 1135 N N . ASP A 1 144 ? 33.934 -71.065 -5.497 1.00 64.38 144 ASP A N 1
ATOM 1136 C CA . ASP A 1 144 ? 34.164 -70.733 -6.890 1.00 64.38 144 ASP A CA 1
ATOM 1137 C C . ASP A 1 144 ? 33.332 -71.620 -7.818 1.00 64.38 144 ASP A C 1
ATOM 1139 O O . ASP A 1 144 ? 32.858 -72.699 -7.454 1.00 64.38 144 ASP A O 1
ATOM 1143 N N . ARG A 1 145 ? 33.201 -71.204 -9.084 1.00 58.94 145 ARG A N 1
ATOM 1144 C CA . ARG A 1 145 ? 32.467 -71.958 -10.122 1.00 58.94 145 ARG A CA 1
ATOM 1145 C C . ARG A 1 145 ? 33.011 -73.375 -10.372 1.00 58.94 145 ARG A C 1
ATOM 1147 O O . ARG A 1 145 ? 32.350 -74.159 -11.045 1.00 58.94 145 ARG A O 1
ATOM 1154 N N . LYS A 1 146 ? 34.196 -73.703 -9.846 1.00 60.78 146 LYS A N 1
ATOM 1155 C CA . LYS A 1 146 ? 34.824 -75.036 -9.895 1.00 60.78 146 LYS A CA 1
ATOM 1156 C C . LYS A 1 146 ? 34.636 -75.864 -8.613 1.00 60.78 146 LYS A C 1
ATOM 1158 O O . LYS A 1 146 ? 35.105 -76.993 -8.565 1.00 60.78 146 LYS A O 1
ATOM 1163 N N . GLY A 1 147 ? 33.933 -75.338 -7.607 1.00 62.19 147 GLY A N 1
ATOM 1164 C CA . GLY A 1 147 ? 33.595 -76.052 -6.373 1.00 62.19 147 GLY A CA 1
ATOM 1165 C C . GLY A 1 147 ? 34.675 -76.051 -5.287 1.00 62.19 147 GLY A C 1
ATOM 1166 O O . GLY A 1 147 ? 34.458 -76.675 -4.252 1.00 62.19 147 GLY A O 1
ATOM 1167 N N . GLU A 1 148 ? 35.797 -75.354 -5.484 1.00 59.00 148 GLU A N 1
ATOM 1168 C CA . GLU A 1 148 ? 36.794 -75.150 -4.427 1.00 59.00 148 GLU A CA 1
ATOM 1169 C C . GLU A 1 148 ? 36.325 -74.052 -3.461 1.00 59.00 148 GLU A C 1
ATOM 1171 O O . GLU A 1 148 ? 35.863 -72.986 -3.881 1.00 59.00 148 GLU A O 1
ATOM 1176 N N . GLU A 1 149 ? 36.386 -74.357 -2.163 1.00 67.12 149 GLU A N 1
ATOM 1177 C CA . GLU A 1 149 ? 36.033 -73.438 -1.082 1.00 67.12 149 GLU A CA 1
ATOM 1178 C C . GLU A 1 149 ? 37.256 -72.596 -0.717 1.00 67.12 149 GLU A C 1
ATOM 1180 O O . GLU A 1 149 ? 38.269 -73.129 -0.260 1.00 67.12 149 GLU A O 1
ATOM 1185 N N . TYR A 1 150 ? 37.150 -71.280 -0.885 1.00 71.75 150 TYR A N 1
ATOM 1186 C CA . TYR A 1 150 ? 38.117 -70.332 -0.347 1.00 71.75 150 TYR A CA 1
ATOM 1187 C C . TYR A 1 150 ? 37.430 -69.426 0.674 1.00 71.75 150 TYR A C 1
ATOM 1189 O O . TYR A 1 150 ? 36.244 -69.112 0.569 1.00 71.75 150 TYR A O 1
ATOM 1197 N N . TYR A 1 151 ? 38.174 -69.042 1.704 1.00 73.25 151 TYR A N 1
ATOM 1198 C CA . TYR A 1 151 ? 37.664 -68.217 2.790 1.00 73.25 151 TYR A CA 1
ATOM 1199 C C . TYR A 1 151 ? 38.150 -66.789 2.586 1.00 73.25 151 TYR A C 1
ATOM 1201 O O . TYR A 1 151 ? 39.355 -66.536 2.610 1.00 73.25 151 TYR A O 1
ATOM 1209 N N . GLU A 1 152 ? 37.215 -65.863 2.389 1.00 71.69 152 GLU A N 1
ATOM 1210 C CA . GLU A 1 152 ? 37.506 -64.434 2.342 1.00 71.69 152 GLU A CA 1
ATOM 1211 C C . GLU A 1 152 ? 37.002 -63.790 3.634 1.00 71.69 152 GLU A C 1
ATOM 1213 O O . GLU A 1 152 ? 35.891 -64.055 4.100 1.00 71.69 152 GLU A O 1
ATOM 1218 N N . ASN A 1 153 ? 37.846 -62.978 4.264 1.00 73.19 153 ASN A N 1
ATOM 1219 C CA . ASN A 1 153 ? 37.463 -62.272 5.479 1.00 73.19 153 ASN A CA 1
ATOM 1220 C C . ASN A 1 153 ? 36.523 -61.126 5.099 1.00 73.19 153 ASN A C 1
ATOM 1222 O O . ASN A 1 153 ? 36.976 -60.105 4.586 1.00 73.19 153 ASN A O 1
ATOM 1226 N N . ALA A 1 154 ? 35.229 -61.292 5.371 1.00 66.12 154 ALA A N 1
ATOM 1227 C CA . ALA A 1 154 ? 34.225 -60.262 5.143 1.00 66.12 154 ALA A CA 1
ATOM 1228 C C . ALA A 1 154 ? 33.726 -59.701 6.480 1.00 66.12 154 ALA A C 1
ATOM 1230 O O . ALA A 1 154 ? 33.498 -60.430 7.451 1.00 66.12 154 ALA A O 1
ATOM 1231 N N . PHE A 1 155 ? 33.558 -58.382 6.534 1.00 64.88 155 PHE A N 1
ATOM 1232 C CA . PHE A 1 155 ? 32.923 -57.717 7.664 1.00 64.88 155 PHE A CA 1
ATOM 1233 C C . PHE A 1 155 ? 31.409 -57.919 7.575 1.00 64.88 155 PHE A C 1
ATOM 1235 O O . PHE A 1 155 ? 30.780 -57.547 6.584 1.00 64.88 155 PHE A O 1
ATOM 1242 N N . LEU A 1 156 ? 30.815 -58.528 8.603 1.00 58.19 156 LEU A N 1
ATOM 1243 C CA . LEU A 1 156 ? 29.363 -58.651 8.714 1.00 58.19 156 LEU A CA 1
ATOM 1244 C C . LEU A 1 156 ? 28.828 -57.506 9.578 1.00 58.19 156 LEU A C 1
ATOM 1246 O O . LEU A 1 156 ? 29.209 -57.365 10.743 1.00 58.19 156 LEU A O 1
ATOM 1250 N N . GLN A 1 157 ? 27.904 -56.714 9.027 1.00 56.78 157 GLN A N 1
ATOM 1251 C CA . GLN A 1 157 ? 27.110 -55.779 9.825 1.00 56.78 157 GLN A CA 1
ATOM 1252 C C . GLN A 1 157 ? 26.282 -56.586 10.829 1.00 56.78 157 GLN A C 1
ATOM 1254 O O . GLN A 1 157 ? 25.435 -57.395 10.450 1.00 56.78 157 GLN A O 1
ATOM 1259 N N . SER A 1 158 ? 26.553 -56.410 12.122 1.00 58.75 158 SER A N 1
ATOM 1260 C CA . SER A 1 158 ? 25.857 -57.178 13.152 1.00 58.75 158 SER A CA 1
ATOM 1261 C C . SER A 1 158 ? 24.371 -56.795 13.201 1.00 58.75 158 SER A C 1
ATOM 1263 O O . SER A 1 158 ? 24.031 -55.612 13.195 1.00 58.75 158 SER A O 1
ATOM 1265 N N . TYR A 1 159 ? 23.478 -57.781 13.343 1.00 55.72 159 TYR A N 1
ATOM 1266 C CA . TYR A 1 159 ? 22.041 -57.557 13.582 1.00 55.72 159 TYR A CA 1
ATOM 1267 C C . TYR A 1 159 ? 21.741 -56.829 14.908 1.00 55.72 159 TYR A C 1
ATOM 1269 O O . TYR A 1 159 ? 20.598 -56.457 15.167 1.00 55.72 159 TYR A O 1
ATOM 1277 N N . LEU A 1 160 ? 22.753 -56.631 15.762 1.00 55.00 160 LEU A N 1
ATOM 1278 C CA . LEU A 1 160 ? 22.651 -55.841 16.991 1.00 55.00 160 LEU A CA 1
ATOM 1279 C C . LEU A 1 160 ? 22.703 -54.332 16.715 1.00 55.00 160 LEU A C 1
ATOM 1281 O O . LEU A 1 160 ? 22.372 -53.541 17.600 1.00 55.00 160 LEU A O 1
ATOM 1285 N N . ASN A 1 161 ? 23.054 -53.930 15.490 1.00 60.03 161 ASN A N 1
ATOM 1286 C CA . ASN A 1 161 ? 22.893 -52.563 15.021 1.00 60.03 161 ASN A CA 1
ATOM 1287 C C . ASN A 1 161 ? 21.399 -52.333 14.765 1.00 60.03 161 ASN A C 1
ATOM 1289 O O . ASN A 1 161 ? 20.904 -52.491 13.651 1.00 60.03 161 ASN A O 1
ATOM 1293 N N . GLN A 1 162 ? 20.654 -52.003 15.823 1.00 59.97 162 GLN A N 1
ATOM 1294 C CA . GLN A 1 162 ? 19.296 -51.486 15.673 1.00 59.97 162 GLN A CA 1
ATOM 1295 C C . GLN A 1 162 ? 19.318 -50.331 14.655 1.00 59.97 162 GLN A C 1
ATOM 1297 O O . GLN A 1 162 ? 20.267 -49.540 14.679 1.00 59.97 162 GLN A O 1
ATOM 1302 N N . PRO A 1 163 ? 18.304 -50.207 13.773 1.00 68.81 163 PRO A N 1
ATOM 1303 C CA . PRO A 1 163 ? 18.282 -49.151 12.768 1.00 68.81 163 PRO A CA 1
ATOM 1304 C C . PRO A 1 163 ? 18.445 -47.806 13.467 1.00 68.81 163 PRO A C 1
ATOM 1306 O O . PRO A 1 163 ? 17.745 -47.528 14.450 1.00 68.81 163 PRO A O 1
ATOM 1309 N N . THR A 1 164 ? 19.388 -46.988 13.001 1.00 73.06 164 THR A N 1
ATOM 1310 C CA . THR A 1 164 ? 19.680 -45.712 13.656 1.00 73.06 164 THR A CA 1
ATOM 1311 C C . THR A 1 164 ? 18.447 -44.810 13.606 1.00 73.06 164 THR A C 1
ATOM 1313 O O . THR A 1 164 ? 17.549 -44.990 12.782 1.00 73.06 164 THR A O 1
ATOM 1316 N N . LYS A 1 165 ? 18.374 -43.782 14.461 1.00 73.69 165 LYS A N 1
ATOM 1317 C CA . LYS A 1 165 ? 17.276 -42.798 14.383 1.00 73.69 165 LYS A CA 1
ATOM 1318 C C . LYS A 1 165 ? 17.185 -42.131 13.006 1.00 73.69 165 LYS A C 1
ATOM 1320 O O . LYS A 1 165 ? 16.089 -41.773 12.584 1.00 73.69 165 LYS A O 1
ATOM 1325 N N . ARG A 1 166 ? 18.314 -42.017 12.300 1.00 76.69 166 ARG A N 1
ATOM 1326 C CA . ARG A 1 166 ? 18.377 -41.530 10.921 1.00 76.69 166 ARG A CA 1
ATOM 1327 C C . ARG A 1 166 ? 17.729 -42.517 9.951 1.00 76.69 166 ARG A C 1
ATOM 1329 O O . ARG A 1 166 ? 16.910 -42.091 9.146 1.00 76.69 166 ARG A O 1
ATOM 1336 N N . ASP A 1 167 ? 18.031 -43.806 10.069 1.00 78.69 167 ASP A N 1
ATOM 1337 C CA . ASP A 1 167 ? 17.462 -44.843 9.196 1.00 78.69 167 ASP A CA 1
ATOM 1338 C C . ASP A 1 167 ? 15.971 -45.055 9.465 1.00 78.69 167 ASP A C 1
ATOM 1340 O O . ASP A 1 167 ? 15.187 -45.199 8.533 1.00 78.69 167 ASP A O 1
ATOM 1344 N N . GLN A 1 168 ? 15.552 -44.982 10.733 1.00 81.38 168 GLN A N 1
ATOM 1345 C CA . GLN A 1 168 ? 14.137 -44.989 11.114 1.00 81.38 168 GLN A CA 1
ATOM 1346 C C . GLN A 1 168 ? 13.393 -43.799 10.497 1.00 81.38 168 GLN A C 1
ATOM 1348 O O . GLN A 1 168 ? 12.302 -43.973 9.963 1.00 81.38 168 GLN A O 1
ATOM 1353 N N . PHE A 1 169 ? 13.983 -42.600 10.526 1.00 81.81 169 PHE A N 1
ATOM 1354 C CA . PHE A 1 169 ? 13.391 -41.413 9.908 1.00 81.81 169 PHE A CA 1
ATOM 1355 C C . PHE A 1 169 ? 13.369 -41.500 8.378 1.00 81.81 169 PHE A C 1
ATOM 1357 O O . PHE A 1 169 ? 12.368 -41.147 7.765 1.00 81.81 169 PHE A O 1
ATOM 1364 N N . ALA A 1 170 ? 14.437 -42.004 7.757 1.00 84.81 170 ALA A N 1
ATOM 1365 C CA . ALA A 1 170 ? 14.488 -42.215 6.314 1.00 84.81 170 ALA A CA 1
ATOM 1366 C C . ALA A 1 170 ? 13.436 -43.240 5.868 1.00 84.81 170 ALA A C 1
ATOM 1368 O O . ALA A 1 170 ? 12.669 -42.966 4.952 1.00 84.81 170 ALA A O 1
ATOM 1369 N N . SER A 1 171 ? 13.321 -44.366 6.576 1.00 82.81 171 SER A N 1
ATOM 1370 C CA . SER A 1 171 ? 12.288 -45.370 6.321 1.00 82.81 171 SER A CA 1
ATOM 1371 C C . SER A 1 171 ? 10.879 -44.831 6.570 1.00 82.81 171 SER A C 1
ATOM 1373 O O . SER A 1 171 ? 9.961 -45.199 5.841 1.00 82.81 171 SER A O 1
ATOM 1375 N N . PHE A 1 172 ? 10.690 -43.972 7.576 1.00 82.44 172 PHE A N 1
ATOM 1376 C CA . PHE A 1 172 ? 9.409 -43.313 7.830 1.00 82.44 172 PHE A CA 1
ATOM 1377 C C . PHE A 1 172 ? 9.044 -42.346 6.701 1.00 82.44 172 PHE A C 1
ATOM 1379 O O . PHE A 1 172 ? 7.919 -42.384 6.219 1.00 82.44 172 PHE A O 1
ATOM 1386 N N . LYS A 1 173 ? 9.995 -41.536 6.226 1.00 82.12 173 LYS A N 1
ATOM 1387 C CA . LYS A 1 173 ? 9.787 -40.599 5.117 1.00 82.12 173 LYS A CA 1
ATOM 1388 C C . LYS A 1 173 ? 9.505 -41.326 3.800 1.00 82.12 173 LYS A C 1
ATOM 1390 O O . LYS A 1 173 ? 8.607 -40.939 3.061 1.00 82.12 173 LYS A O 1
ATOM 1395 N N . ASP A 1 174 ? 10.218 -42.419 3.542 1.00 83.00 174 ASP A N 1
ATOM 1396 C CA . ASP A 1 174 ? 9.957 -43.297 2.401 1.00 83.00 174 ASP A CA 1
ATOM 1397 C C . ASP A 1 174 ? 8.567 -43.936 2.482 1.00 83.00 174 ASP A C 1
ATOM 1399 O O . ASP A 1 174 ? 7.900 -44.090 1.461 1.00 83.00 174 ASP A O 1
ATOM 1403 N N . PHE A 1 175 ? 8.122 -44.306 3.683 1.00 81.81 175 PHE A N 1
ATOM 1404 C CA . PHE A 1 175 ? 6.784 -44.843 3.916 1.00 81.81 175 PHE A CA 1
ATOM 1405 C C . PHE A 1 175 ? 5.696 -43.769 3.755 1.00 81.81 175 PHE A C 1
ATOM 1407 O O . PHE A 1 175 ? 4.666 -44.018 3.130 1.00 81.81 175 PHE A O 1
ATOM 1414 N N . GLU A 1 176 ? 5.932 -42.560 4.257 1.00 79.62 176 GLU A N 1
ATOM 1415 C CA . GLU A 1 176 ? 5.057 -41.398 4.086 1.00 79.62 176 GLU A CA 1
ATOM 1416 C C . GLU A 1 176 ? 4.864 -41.051 2.602 1.00 79.62 176 GLU A C 1
ATOM 1418 O O . GLU A 1 176 ? 3.738 -40.839 2.146 1.00 79.62 176 GLU A O 1
ATOM 1423 N N . ASP A 1 177 ? 5.951 -41.075 1.829 1.00 79.06 177 ASP A N 1
ATOM 1424 C CA . ASP A 1 177 ? 5.922 -40.797 0.396 1.00 79.06 177 ASP A CA 1
ATOM 1425 C C . ASP A 1 177 ? 5.311 -41.956 -0.419 1.00 79.06 177 ASP A C 1
ATOM 1427 O O . ASP A 1 177 ? 4.496 -41.701 -1.302 1.00 79.06 177 ASP A O 1
ATOM 1431 N N . LYS A 1 178 ? 5.669 -43.223 -0.144 1.00 79.19 178 LYS A N 1
ATOM 1432 C CA . LYS A 1 178 ? 5.267 -44.382 -0.978 1.00 79.19 178 LYS A CA 1
ATOM 1433 C C . LYS A 1 178 ? 3.953 -45.046 -0.570 1.00 79.19 178 LYS A C 1
ATOM 1435 O O . LYS A 1 178 ? 3.309 -45.657 -1.414 1.00 79.19 178 LYS A O 1
ATOM 1440 N N . VAL A 1 179 ? 3.594 -45.018 0.712 1.00 72.19 179 VAL A N 1
ATOM 1441 C CA . VAL A 1 179 ? 2.429 -45.750 1.243 1.00 72.19 179 VAL A CA 1
ATOM 1442 C C . VAL A 1 179 ? 1.307 -44.794 1.616 1.00 72.19 179 VAL A C 1
ATOM 1444 O O . VAL A 1 179 ? 0.149 -45.055 1.299 1.00 72.19 179 VAL A O 1
ATOM 1447 N N . ILE A 1 180 ? 1.642 -43.676 2.263 1.00 68.50 180 ILE A N 1
ATOM 1448 C CA . ILE A 1 180 ? 0.650 -42.668 2.665 1.00 68.50 180 ILE A CA 1
ATOM 1449 C C . ILE A 1 180 ? 0.372 -41.684 1.520 1.00 68.50 180 ILE A C 1
ATOM 1451 O O . ILE A 1 180 ? -0.703 -41.085 1.491 1.00 68.50 180 ILE A O 1
ATOM 1455 N N . HIS A 1 181 ? 1.293 -41.549 0.554 1.00 66.06 181 HIS A N 1
ATOM 1456 C CA . HIS A 1 181 ? 1.201 -40.573 -0.531 1.00 66.06 181 HIS A CA 1
ATOM 1457 C C . HIS A 1 181 ? 0.830 -39.188 0.013 1.00 66.06 181 HIS A C 1
ATOM 1459 O O . HIS A 1 181 ? -0.062 -38.532 -0.513 1.00 66.06 181 HIS A O 1
ATOM 1465 N N . LEU A 1 182 ? 1.451 -38.737 1.111 1.00 62.47 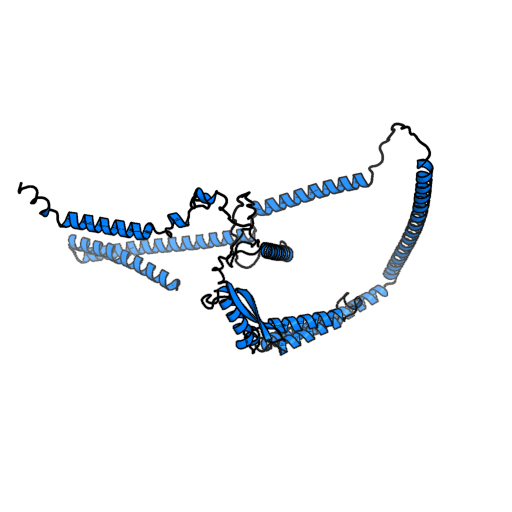182 LEU A N 1
ATOM 1466 C CA . LEU A 1 182 ? 0.979 -37.537 1.818 1.00 62.47 182 LEU A CA 1
ATOM 1467 C C . LEU A 1 182 ? 1.014 -36.279 0.924 1.00 62.47 182 LEU A C 1
ATOM 1469 O O . LEU A 1 182 ? 0.146 -35.411 1.022 1.00 62.47 182 LEU A O 1
ATOM 1473 N N . LYS A 1 183 ? 1.957 -36.236 -0.027 1.00 61.03 183 LYS A N 1
ATOM 1474 C CA . LYS A 1 183 ? 2.023 -35.226 -1.097 1.00 61.03 183 LYS A CA 1
ATOM 1475 C C . LYS A 1 183 ? 0.806 -35.246 -2.030 1.00 61.03 183 LYS A C 1
ATOM 1477 O O . LYS A 1 183 ? 0.364 -34.178 -2.438 1.00 61.03 183 LYS A O 1
ATOM 1482 N N . ASP A 1 184 ? 0.254 -36.424 -2.317 1.00 57.09 184 ASP A N 1
ATOM 1483 C CA . ASP A 1 184 ? -0.934 -36.598 -3.163 1.00 57.09 184 ASP A CA 1
ATOM 1484 C C . ASP A 1 184 ? -2.231 -36.551 -2.335 1.00 57.09 184 ASP A C 1
ATOM 1486 O O . ASP A 1 184 ? -3.296 -36.236 -2.856 1.00 57.09 184 ASP A O 1
ATOM 1490 N N . ALA A 1 185 ? -2.178 -36.835 -1.030 1.00 55.56 185 ALA A N 1
ATOM 1491 C CA . ALA A 1 185 ? -3.303 -36.664 -0.112 1.00 55.56 185 ALA A CA 1
ATOM 1492 C C . ALA A 1 185 ? -3.681 -35.180 0.024 1.00 55.56 185 ALA A C 1
ATOM 1494 O O . ALA A 1 185 ? -4.865 -34.859 0.104 1.00 55.56 185 ALA A O 1
ATOM 1495 N N . ASN A 1 186 ? -2.694 -34.281 -0.058 1.00 54.06 186 ASN A N 1
ATOM 1496 C CA . ASN A 1 186 ? -2.923 -32.840 -0.183 1.00 54.06 186 ASN A CA 1
ATOM 1497 C C . ASN A 1 186 ? -3.643 -32.474 -1.506 1.00 54.06 186 ASN A C 1
ATOM 1499 O O . ASN A 1 186 ? -4.371 -31.486 -1.568 1.00 54.06 186 ASN A O 1
ATOM 1503 N N . ASP A 1 187 ? -3.524 -33.314 -2.541 1.00 54.44 187 ASP A N 1
ATOM 1504 C CA . ASP A 1 187 ? -4.132 -33.104 -3.863 1.00 54.44 187 ASP A CA 1
ATOM 1505 C C . ASP A 1 187 ? -5.565 -33.657 -3.982 1.00 54.44 187 ASP A C 1
ATOM 1507 O O . ASP A 1 187 ? -6.268 -33.348 -4.946 1.00 54.44 187 ASP A O 1
ATOM 1511 N N . ARG A 1 188 ? -6.055 -34.438 -3.007 1.00 53.22 188 ARG A N 1
ATOM 1512 C CA . ARG A 1 188 ? -7.398 -35.056 -3.042 1.00 53.22 188 ARG A CA 1
ATOM 1513 C C . ARG A 1 188 ? -8.517 -34.117 -2.576 1.00 53.22 188 ARG A C 1
ATOM 1515 O O . ARG A 1 188 ? -9.368 -34.494 -1.775 1.00 53.22 188 ARG A O 1
ATOM 1522 N N . GLY A 1 189 ? -8.544 -32.914 -3.144 1.00 54.00 189 GLY A N 1
ATOM 1523 C CA . GLY A 1 189 ? -9.780 -32.142 -3.287 1.00 54.00 189 GLY A CA 1
ATOM 1524 C C . GLY A 1 189 ? -10.028 -30.995 -2.310 1.00 54.00 189 GLY A C 1
ATOM 1525 O O . GLY A 1 189 ? -11.116 -30.436 -2.366 1.00 54.00 189 GLY A O 1
ATOM 1526 N N . VAL A 1 190 ? -9.082 -30.603 -1.443 1.00 52.38 190 VAL A N 1
ATOM 1527 C CA . VAL A 1 190 ? -9.307 -29.439 -0.550 1.00 52.38 190 VAL A CA 1
ATOM 1528 C C . VAL A 1 190 ? -8.097 -28.501 -0.382 1.00 52.38 190 VAL A C 1
ATOM 1530 O O . VAL A 1 190 ? -8.309 -27.340 -0.051 1.00 52.38 190 VAL A O 1
ATOM 1533 N N . LEU A 1 191 ? -6.846 -28.892 -0.673 1.00 49.28 191 LEU A N 1
ATOM 1534 C CA . LEU A 1 191 ? -5.678 -28.017 -0.444 1.00 49.28 191 LEU A CA 1
ATOM 1535 C C . LEU A 1 191 ? -4.546 -28.181 -1.475 1.00 49.28 191 LEU A C 1
ATOM 1537 O O . LEU A 1 191 ? -3.507 -28.766 -1.202 1.00 49.28 191 LEU A O 1
ATOM 1541 N N . THR A 1 192 ? -4.673 -27.518 -2.625 1.00 54.50 192 THR A N 1
ATOM 1542 C CA . THR A 1 192 ? -3.703 -26.471 -3.020 1.00 54.50 192 THR A CA 1
ATOM 1543 C C . THR A 1 192 ? -4.199 -25.757 -4.275 1.00 54.50 192 THR A C 1
ATOM 1545 O O . THR A 1 192 ? -3.846 -26.105 -5.404 1.00 54.50 192 THR A O 1
ATOM 1548 N N . GLY A 1 193 ? -4.949 -24.666 -4.076 1.00 60.88 193 GLY A N 1
ATOM 1549 C CA . GLY A 1 193 ? -5.179 -23.675 -5.134 1.00 60.88 193 GLY A CA 1
ATOM 1550 C C . GLY A 1 193 ? -3.864 -23.234 -5.791 1.00 60.88 193 GLY A C 1
ATOM 1551 O O . GLY A 1 193 ? -3.830 -22.926 -6.973 1.00 60.88 193 GLY A O 1
ATOM 1552 N N . GLU A 1 194 ? -2.738 -23.344 -5.085 1.00 69.69 194 GLU A N 1
ATOM 1553 C CA . GLU A 1 194 ? -1.403 -23.065 -5.600 1.00 69.69 194 GLU A CA 1
ATOM 1554 C C . GLU A 1 194 ? -1.033 -23.832 -6.883 1.00 69.69 194 GLU A C 1
ATOM 1556 O O . GLU A 1 194 ? -0.494 -23.228 -7.808 1.00 69.69 194 GLU A O 1
ATOM 1561 N N . LYS A 1 195 ? -1.333 -25.134 -7.006 1.00 72.25 195 LYS A N 1
ATOM 1562 C CA . LYS A 1 195 ? -1.012 -25.883 -8.238 1.00 72.25 195 LYS A CA 1
ATOM 1563 C C . LYS A 1 195 ? -1.861 -25.402 -9.416 1.00 72.25 195 LYS A C 1
ATOM 1565 O O . LYS A 1 195 ? -1.329 -25.197 -10.509 1.00 72.25 195 LYS A O 1
ATOM 1570 N N . THR A 1 196 ? -3.151 -25.158 -9.182 1.00 73.94 196 THR A N 1
ATOM 1571 C CA . THR A 1 196 ? -4.072 -24.613 -10.195 1.00 73.94 196 THR A CA 1
ATOM 1572 C C . THR A 1 196 ? -3.681 -23.193 -10.609 1.00 73.94 196 THR A C 1
ATOM 1574 O O . THR A 1 196 ? -3.577 -22.903 -11.796 1.00 73.94 196 THR A O 1
ATOM 1577 N N . VAL A 1 197 ? -3.310 -22.341 -9.651 1.00 80.25 197 VAL A N 1
ATOM 1578 C CA . VAL A 1 197 ? -2.832 -20.974 -9.884 1.00 80.25 197 VAL A CA 1
ATOM 1579 C C . VAL A 1 197 ? -1.505 -20.984 -10.639 1.00 80.25 197 VAL A C 1
ATOM 1581 O O . VAL A 1 197 ? -1.351 -20.242 -11.602 1.00 80.25 197 VAL A O 1
ATOM 1584 N N . ARG A 1 198 ? -0.560 -21.866 -10.289 1.00 83.19 198 ARG A N 1
ATOM 1585 C CA . ARG A 1 198 ? 0.700 -22.035 -11.036 1.00 83.19 198 ARG A CA 1
ATOM 1586 C C . ARG A 1 198 ? 0.450 -22.495 -12.475 1.00 83.19 198 ARG A C 1
ATOM 1588 O O . ARG A 1 198 ? 1.151 -22.049 -13.382 1.00 83.19 198 ARG A O 1
ATOM 1595 N N . MET A 1 199 ? -0.529 -23.372 -12.705 1.00 84.31 199 MET A N 1
ATOM 1596 C CA . MET A 1 199 ? -0.921 -23.802 -14.052 1.00 84.31 199 MET A CA 1
ATOM 1597 C C . MET A 1 199 ? -1.520 -22.640 -14.858 1.00 84.31 199 MET A C 1
ATOM 1599 O O . MET A 1 199 ? -1.066 -22.376 -15.973 1.00 84.31 199 MET A O 1
ATOM 1603 N N . LEU A 1 200 ? -2.469 -21.905 -14.275 1.00 85.50 200 LEU A N 1
ATOM 1604 C CA . LEU A 1 200 ? -3.104 -20.735 -14.888 1.00 85.50 200 LEU A CA 1
ATOM 1605 C C . LEU A 1 200 ? -2.090 -19.619 -15.163 1.00 85.50 200 LEU A C 1
ATOM 1607 O O . LEU A 1 200 ? -2.096 -19.026 -16.238 1.00 85.50 200 LEU A O 1
ATOM 1611 N N . HIS A 1 201 ? -1.139 -19.400 -14.256 1.00 87.44 201 HIS A N 1
ATOM 1612 C CA . HIS A 1 201 ? -0.050 -18.444 -14.430 1.00 87.44 201 HIS A CA 1
ATOM 1613 C C . HIS A 1 201 ? 0.872 -18.821 -15.599 1.00 87.44 201 HIS A C 1
ATOM 1615 O O . HIS A 1 201 ? 1.184 -17.987 -16.449 1.00 87.44 201 HIS A O 1
ATOM 1621 N N . LYS A 1 202 ? 1.260 -20.099 -15.710 1.00 89.06 202 LYS A N 1
ATOM 1622 C CA . LYS A 1 202 ? 2.027 -20.586 -16.869 1.00 89.06 202 LYS A CA 1
ATOM 1623 C C . LYS A 1 202 ? 1.245 -20.425 -18.175 1.00 89.06 202 LYS A C 1
ATOM 1625 O O . LYS A 1 202 ? 1.828 -20.057 -19.194 1.00 89.06 202 LYS A O 1
ATOM 1630 N N . LYS A 1 203 ? -0.068 -20.673 -18.153 1.00 89.38 203 LYS A N 1
ATOM 1631 C CA . LYS A 1 203 ? -0.955 -20.483 -19.309 1.00 89.38 203 LYS A CA 1
ATOM 1632 C C . LYS A 1 203 ? -1.064 -19.007 -19.706 1.00 89.38 203 LYS A C 1
ATOM 1634 O O . LYS A 1 203 ? -0.992 -18.713 -20.898 1.00 89.38 203 LYS A O 1
ATOM 1639 N N . LEU A 1 204 ? -1.147 -18.094 -18.734 1.00 89.75 204 LEU A N 1
ATOM 1640 C CA . LEU A 1 204 ? -1.125 -16.645 -18.951 1.00 89.75 204 LEU A CA 1
ATOM 1641 C C . LEU A 1 204 ? 0.158 -16.204 -19.638 1.00 89.75 204 LEU A C 1
ATOM 1643 O O . LEU A 1 204 ? 0.099 -15.573 -20.687 1.00 89.75 204 LEU A O 1
ATOM 1647 N N . LEU A 1 205 ? 1.307 -16.577 -19.077 1.00 87.50 205 LEU A N 1
ATOM 1648 C CA . LEU A 1 205 ? 2.606 -16.227 -19.644 1.00 87.50 205 LEU A CA 1
ATOM 1649 C C . LEU A 1 205 ? 2.752 -16.764 -21.067 1.00 87.50 205 LEU A C 1
ATOM 1651 O O . LEU A 1 205 ? 3.206 -16.046 -21.950 1.00 87.50 205 LEU A O 1
ATOM 1655 N N . LYS A 1 206 ? 2.296 -17.994 -21.326 1.00 88.88 206 LYS A N 1
ATOM 1656 C CA . LYS A 1 206 ? 2.317 -18.566 -22.675 1.00 88.88 206 LYS A CA 1
ATOM 1657 C C . LYS A 1 206 ? 1.431 -17.783 -23.653 1.00 88.88 206 LYS A C 1
ATOM 1659 O O . LYS A 1 206 ? 1.875 -17.520 -24.765 1.00 88.88 206 LYS A O 1
ATOM 1664 N N . LYS A 1 207 ? 0.209 -17.403 -23.254 1.00 85.69 207 LYS A N 1
ATOM 1665 C CA . LYS A 1 207 ? -0.704 -16.596 -24.088 1.00 85.69 207 LYS A CA 1
ATOM 1666 C C . LYS A 1 207 ? -0.167 -15.174 -24.314 1.00 85.69 207 LYS A C 1
ATOM 1668 O O . LYS A 1 207 ? -0.295 -14.654 -25.415 1.00 85.69 207 LYS A O 1
ATOM 1673 N N . LEU A 1 208 ? 0.459 -14.567 -23.305 1.00 84.12 208 LEU A N 1
ATOM 1674 C CA . LEU A 1 208 ? 1.021 -13.217 -23.384 1.00 84.12 208 LEU A CA 1
ATOM 1675 C C . LEU A 1 208 ? 2.293 -13.167 -24.238 1.00 84.12 208 LEU A C 1
ATOM 1677 O O . LEU A 1 208 ? 2.439 -12.266 -25.053 1.00 84.12 208 LEU A O 1
ATOM 1681 N N . ASN A 1 209 ? 3.176 -14.158 -24.107 1.00 83.44 209 ASN A N 1
ATOM 1682 C CA . ASN A 1 209 ? 4.396 -14.260 -24.913 1.00 83.44 209 ASN A CA 1
ATOM 1683 C C . ASN A 1 209 ? 4.110 -14.609 -26.381 1.00 83.44 209 ASN A C 1
ATOM 1685 O O . ASN A 1 209 ? 4.947 -14.357 -27.239 1.00 83.44 209 ASN A O 1
ATOM 1689 N N . ALA A 1 210 ? 2.945 -15.196 -26.671 1.00 83.06 210 ALA A N 1
ATOM 1690 C CA . ALA A 1 210 ? 2.486 -15.440 -28.035 1.00 83.06 210 ALA A CA 1
ATOM 1691 C C . ALA A 1 210 ? 1.957 -14.170 -28.733 1.00 83.06 210 ALA A C 1
ATOM 1693 O O . ALA A 1 210 ? 1.738 -14.201 -29.941 1.00 83.06 210 ALA A O 1
ATOM 1694 N N . LEU A 1 211 ? 1.739 -13.067 -28.002 1.00 78.00 211 LEU A N 1
ATOM 1695 C CA . LEU A 1 211 ? 1.433 -11.771 -28.605 1.00 78.00 211 LEU A CA 1
ATOM 1696 C C . LEU A 1 211 ? 2.731 -11.111 -29.084 1.00 78.00 211 LEU A C 1
ATOM 1698 O O . LEU A 1 211 ? 3.640 -10.876 -28.285 1.00 78.00 211 LEU A O 1
ATOM 1702 N N . ASP A 1 212 ? 2.779 -10.778 -30.376 1.00 64.50 212 ASP A N 1
ATOM 1703 C CA . ASP A 1 212 ? 3.918 -10.119 -31.023 1.00 64.50 212 ASP A CA 1
ATOM 1704 C C . ASP A 1 212 ? 4.381 -8.872 -30.256 1.00 64.50 212 ASP A C 1
ATOM 1706 O O . ASP A 1 212 ? 3.569 -8.085 -29.761 1.00 64.50 212 ASP A O 1
ATOM 1710 N N . SER A 1 213 ? 5.694 -8.644 -30.204 1.00 61.72 213 SER A N 1
ATOM 1711 C CA . SER A 1 213 ? 6.331 -7.539 -29.468 1.00 61.72 213 SER A CA 1
ATOM 1712 C C . SER A 1 213 ? 5.796 -6.151 -29.863 1.00 61.72 213 SER A C 1
ATOM 1714 O O . SER A 1 213 ? 5.780 -5.229 -29.050 1.00 61.72 213 SER A O 1
ATOM 1716 N N . THR A 1 214 ? 5.283 -6.004 -31.088 1.00 55.69 214 THR A N 1
ATOM 1717 C CA . THR A 1 214 ? 4.638 -4.783 -31.607 1.00 55.69 214 THR A CA 1
ATOM 1718 C C . THR A 1 214 ? 3.265 -4.528 -30.978 1.00 55.69 214 THR A C 1
ATOM 1720 O O . THR A 1 214 ? 2.851 -3.387 -30.802 1.00 55.69 214 THR A O 1
ATOM 1723 N N . SER A 1 215 ? 2.574 -5.599 -30.588 1.00 55.19 215 SER A N 1
ATOM 1724 C CA . SER A 1 215 ? 1.275 -5.599 -29.911 1.00 55.19 215 SER A CA 1
ATOM 1725 C C . SER A 1 215 ? 1.388 -5.372 -28.394 1.00 55.19 215 SER A C 1
ATOM 1727 O O . SER A 1 215 ? 0.379 -5.168 -27.721 1.00 55.19 215 SER A O 1
ATOM 1729 N N . GLN A 1 216 ? 2.594 -5.381 -27.822 1.00 57.12 216 GLN A N 1
ATOM 1730 C CA . GLN A 1 216 ? 2.806 -5.154 -26.385 1.00 57.12 216 GLN A CA 1
ATOM 1731 C C . GLN A 1 216 ? 2.879 -3.664 -26.013 1.00 57.12 216 GLN A C 1
ATOM 1733 O O . GLN A 1 216 ? 2.811 -3.315 -24.832 1.00 57.12 216 GLN A O 1
ATOM 1738 N N . ARG A 1 217 ? 2.986 -2.775 -27.010 1.00 56.06 217 ARG A N 1
ATOM 1739 C CA . ARG A 1 217 ? 3.130 -1.330 -26.818 1.00 56.06 217 ARG A CA 1
ATOM 1740 C C . ARG A 1 217 ? 1.796 -0.617 -27.062 1.00 56.06 217 ARG A C 1
ATOM 1742 O O . ARG A 1 217 ? 1.503 -0.198 -28.173 1.00 56.06 217 ARG A O 1
ATOM 1749 N N . GLY A 1 218 ? 0.995 -0.478 -26.005 1.00 62.16 218 GLY A N 1
ATOM 1750 C CA . GLY A 1 218 ? -0.262 0.285 -26.004 1.00 62.16 218 GLY A CA 1
ATOM 1751 C C . GLY A 1 218 ? -1.454 -0.477 -25.405 1.00 62.16 218 GLY A C 1
ATOM 1752 O O . GLY A 1 218 ? -1.299 -1.622 -24.971 1.00 62.16 218 GLY A O 1
ATOM 1753 N N . PRO A 1 219 ? -2.649 0.145 -25.352 1.00 66.88 219 PRO A N 1
ATOM 1754 C CA . PRO A 1 219 ? -3.880 -0.536 -24.962 1.00 66.88 219 PRO A CA 1
ATOM 1755 C C . PRO A 1 219 ? -4.233 -1.595 -26.014 1.00 66.88 219 PRO A C 1
ATOM 1757 O O . PRO A 1 219 ? -4.743 -1.287 -27.087 1.00 66.88 219 PRO A O 1
ATOM 1760 N N . ASN A 1 220 ? -3.924 -2.857 -25.713 1.00 72.31 220 ASN A N 1
ATOM 1761 C CA . ASN A 1 220 ? -4.175 -3.977 -26.611 1.00 72.31 220 ASN A CA 1
ATOM 1762 C C . ASN A 1 220 ? -5.416 -4.762 -26.167 1.00 72.31 220 ASN A C 1
ATOM 1764 O O . ASN A 1 220 ? -5.415 -5.410 -25.117 1.00 72.31 220 ASN A O 1
ATOM 1768 N N . PHE A 1 221 ? -6.450 -4.747 -27.008 1.00 78.50 221 PHE A N 1
ATOM 1769 C CA . PHE A 1 221 ? -7.687 -5.500 -26.805 1.00 78.50 221 PHE A CA 1
ATOM 1770 C C . PHE A 1 221 ? -7.446 -7.012 -26.653 1.00 78.50 221 PHE A C 1
ATOM 1772 O O . PHE A 1 221 ? -8.035 -7.651 -25.786 1.00 78.50 221 PHE A O 1
ATOM 1779 N N . HIS A 1 222 ? -6.513 -7.586 -27.415 1.00 80.12 222 HIS A N 1
ATOM 1780 C CA . HIS A 1 222 ? -6.164 -9.005 -27.320 1.00 80.12 222 HIS A CA 1
ATOM 1781 C C . HIS A 1 222 ? -5.500 -9.357 -25.987 1.00 80.12 222 HIS A C 1
ATOM 1783 O O . HIS A 1 222 ? -5.721 -10.441 -25.452 1.00 80.12 222 HIS A O 1
ATOM 1789 N N . ARG A 1 223 ? -4.729 -8.431 -25.407 1.00 83.62 223 ARG A N 1
ATOM 1790 C CA . ARG A 1 223 ? -4.150 -8.612 -24.071 1.00 83.62 223 ARG A CA 1
ATOM 1791 C C . ARG A 1 223 ? -5.236 -8.603 -22.995 1.00 83.62 223 ARG A C 1
ATOM 1793 O O . ARG A 1 223 ? -5.194 -9.438 -22.096 1.00 83.62 223 ARG A O 1
ATOM 1800 N N . LEU A 1 224 ? -6.208 -7.697 -23.106 1.00 84.69 224 LEU A N 1
ATOM 1801 C CA . LEU A 1 224 ? -7.355 -7.654 -22.200 1.00 84.69 224 LEU A CA 1
ATOM 1802 C C . LEU A 1 224 ? -8.181 -8.942 -22.294 1.00 84.69 224 LEU A C 1
ATOM 1804 O O . LEU A 1 224 ? -8.467 -9.544 -21.266 1.00 84.69 224 LEU A O 1
ATOM 1808 N N . GLN A 1 225 ? -8.453 -9.420 -23.511 1.00 85.94 225 GLN A N 1
ATOM 1809 C CA . GLN A 1 225 ? -9.169 -10.675 -23.737 1.00 85.94 225 GLN A CA 1
ATOM 1810 C C . GLN A 1 225 ? -8.478 -11.864 -23.056 1.00 85.94 225 GLN A C 1
ATOM 1812 O O . GLN A 1 225 ? -9.134 -12.669 -22.406 1.00 85.94 225 GLN A O 1
ATOM 1817 N N . ILE A 1 226 ? -7.145 -11.953 -23.136 1.00 88.25 226 ILE A N 1
ATOM 1818 C CA . ILE A 1 226 ? -6.382 -13.009 -22.453 1.00 88.25 226 ILE A CA 1
ATOM 1819 C C . ILE A 1 226 ? -6.564 -12.936 -20.932 1.00 88.25 226 ILE A C 1
ATOM 1821 O O . ILE A 1 226 ? -6.676 -13.979 -20.287 1.00 88.25 226 ILE A O 1
ATOM 1825 N N . TYR A 1 227 ? -6.593 -11.735 -20.350 1.00 88.12 227 TYR A N 1
ATOM 1826 C CA . TYR A 1 227 ? -6.858 -11.578 -18.920 1.00 88.12 227 TYR A CA 1
ATOM 1827 C C . TYR A 1 227 ? -8.289 -11.976 -18.559 1.00 88.12 227 TYR A C 1
ATOM 1829 O O . TYR A 1 227 ? -8.476 -12.692 -17.577 1.00 88.12 227 TYR A O 1
ATOM 1837 N N . THR A 1 228 ? -9.277 -11.586 -19.366 1.00 89.31 228 THR A N 1
ATOM 1838 C CA . THR A 1 228 ? -10.682 -11.962 -19.168 1.00 89.31 228 THR A CA 1
ATOM 1839 C C . THR A 1 228 ? -10.878 -13.476 -19.249 1.00 89.31 228 THR A C 1
ATOM 1841 O O . THR A 1 228 ? -11.529 -14.045 -18.376 1.00 89.31 228 THR A O 1
ATOM 1844 N N . ASP A 1 229 ? -10.266 -14.144 -20.230 1.00 89.06 229 ASP A N 1
ATOM 1845 C CA . ASP A 1 229 ? -10.324 -15.602 -20.377 1.00 89.06 229 ASP A CA 1
ATOM 1846 C C . ASP A 1 229 ? -9.771 -16.317 -19.134 1.00 89.06 229 ASP A C 1
ATOM 1848 O O . ASP A 1 229 ? -10.352 -17.279 -18.643 1.00 89.06 229 ASP A O 1
ATOM 1852 N N . ILE A 1 230 ? -8.631 -15.856 -18.612 1.00 90.12 230 ILE A N 1
ATOM 1853 C CA . ILE A 1 230 ? -7.979 -16.497 -17.461 1.00 90.12 230 ILE A CA 1
ATOM 1854 C C . ILE A 1 230 ? -8.728 -16.198 -16.172 1.00 90.12 230 ILE A C 1
ATOM 1856 O O . ILE A 1 230 ? -8.823 -17.065 -15.311 1.00 90.12 230 ILE A O 1
ATOM 1860 N N . TRP A 1 231 ? -9.297 -15.001 -16.046 1.00 89.25 231 TRP A N 1
ATOM 1861 C CA . TRP A 1 231 ? -10.189 -14.671 -14.944 1.00 89.25 231 TRP A CA 1
ATOM 1862 C C . TRP A 1 231 ? -11.435 -15.564 -14.941 1.00 89.25 231 TRP A C 1
ATOM 1864 O O . TRP A 1 231 ? -11.843 -16.038 -13.883 1.00 89.25 231 TRP A O 1
ATOM 1874 N N . GLN A 1 232 ? -11.993 -15.861 -16.118 1.00 89.44 232 GLN A N 1
ATOM 1875 C CA . GLN A 1 232 ? -13.107 -16.798 -16.245 1.00 89.44 232 GLN A CA 1
ATOM 1876 C C . GLN A 1 232 ? -12.702 -18.218 -15.830 1.00 89.44 232 GLN A C 1
ATOM 1878 O O . GLN A 1 232 ? -13.410 -18.851 -15.056 1.00 89.44 232 GLN A O 1
ATOM 1883 N N . GLU A 1 233 ? -11.517 -18.682 -16.235 1.00 87.94 233 GLU A N 1
ATOM 1884 C CA . GLU A 1 233 ? -10.981 -19.973 -15.787 1.00 87.94 233 GLU A CA 1
ATOM 1885 C C . GLU A 1 233 ? -10.725 -20.011 -14.267 1.00 87.94 233 GLU A C 1
ATOM 1887 O O . GLU A 1 233 ? -10.942 -21.041 -13.637 1.00 87.94 233 GLU A O 1
ATOM 1892 N N . ILE A 1 234 ? -10.307 -18.902 -13.644 1.00 88.06 234 ILE A N 1
ATOM 1893 C CA . ILE A 1 234 ? -10.174 -18.804 -12.177 1.00 88.06 234 ILE A CA 1
ATOM 1894 C C . ILE A 1 234 ? -11.540 -18.935 -11.495 1.00 88.06 234 ILE A C 1
ATOM 1896 O O . ILE A 1 234 ? -11.643 -19.618 -10.477 1.00 88.06 234 ILE A O 1
ATOM 1900 N N . ILE A 1 235 ? -12.576 -18.295 -12.045 1.00 86.75 235 ILE A N 1
ATOM 1901 C CA . ILE A 1 235 ? -13.951 -18.412 -11.546 1.00 86.75 235 ILE A CA 1
ATOM 1902 C C . ILE A 1 235 ? -14.426 -19.866 -11.644 1.00 86.75 235 ILE A C 1
ATOM 1904 O O . ILE A 1 235 ? -14.956 -20.392 -10.669 1.00 86.75 235 ILE A O 1
ATOM 1908 N N . ASP A 1 236 ? -14.193 -20.517 -12.784 1.00 85.50 236 ASP A N 1
ATOM 1909 C CA . ASP A 1 236 ? -14.661 -21.879 -13.055 1.00 85.50 236 ASP A CA 1
ATOM 1910 C C . ASP A 1 236 ? -13.896 -22.942 -12.242 1.00 85.50 236 ASP A C 1
ATOM 1912 O O . ASP A 1 236 ? -14.456 -23.977 -11.892 1.00 85.50 236 ASP A O 1
ATOM 1916 N N . HIS A 1 237 ? -12.620 -22.696 -11.917 1.00 80.56 237 HIS A N 1
ATOM 1917 C CA . HIS A 1 237 ? -11.794 -23.580 -11.084 1.00 80.56 237 HIS A CA 1
ATOM 1918 C C . HIS A 1 237 ? -11.909 -23.307 -9.574 1.00 80.56 237 HIS A C 1
ATOM 1920 O O . HIS A 1 237 ? -11.301 -24.029 -8.779 1.00 80.56 237 HIS A O 1
ATOM 1926 N N . SER A 1 238 ? -12.639 -22.266 -9.158 1.00 80.81 238 SER A N 1
ATOM 1927 C CA . SER A 1 238 ? -12.813 -21.909 -7.749 1.00 80.81 238 SER A CA 1
ATOM 1928 C C . SER A 1 238 ? -14.205 -22.280 -7.244 1.00 80.81 238 SER A C 1
ATOM 1930 O O . SER A 1 238 ? -15.146 -21.494 -7.333 1.00 80.81 238 SER A O 1
ATOM 1932 N N . ASP A 1 239 ? -14.316 -23.445 -6.606 1.00 71.56 239 ASP A N 1
ATOM 1933 C CA . ASP A 1 239 ? -15.584 -23.908 -6.021 1.00 71.56 239 ASP A CA 1
ATOM 1934 C C . ASP A 1 239 ? -16.058 -23.035 -4.842 1.00 71.56 239 ASP A C 1
ATOM 1936 O O . ASP A 1 239 ? -17.250 -22.960 -4.548 1.00 71.56 239 ASP A O 1
ATOM 1940 N N . THR A 1 240 ? -15.134 -22.356 -4.153 1.00 77.44 240 THR A N 1
ATOM 1941 C CA . THR A 1 240 ? -15.427 -21.552 -2.955 1.00 77.44 240 THR A CA 1
ATOM 1942 C C . THR A 1 240 ? -15.657 -20.071 -3.248 1.00 77.44 240 THR A C 1
ATOM 1944 O O . THR A 1 240 ? -16.532 -19.461 -2.636 1.00 77.44 240 THR A O 1
ATOM 1947 N N . PHE A 1 241 ? -14.886 -19.475 -4.164 1.00 81.06 241 PHE A N 1
ATOM 1948 C CA . PHE A 1 241 ? -14.919 -18.033 -4.437 1.00 81.06 241 PHE A CA 1
ATOM 1949 C C . PHE A 1 241 ? -15.476 -17.684 -5.818 1.00 81.06 241 PHE A C 1
ATOM 1951 O O . PHE A 1 241 ? -15.711 -16.504 -6.079 1.00 81.06 241 PHE A O 1
ATOM 1958 N N . GLY A 1 242 ? -15.747 -18.669 -6.682 1.00 84.75 242 GLY A N 1
ATOM 1959 C CA . GLY A 1 242 ? -16.228 -18.442 -8.046 1.00 84.75 242 GLY A CA 1
ATOM 1960 C C . GLY A 1 242 ? -17.485 -17.572 -8.108 1.00 84.75 242 GLY A C 1
ATOM 1961 O O . GLY A 1 242 ? -17.539 -16.623 -8.886 1.00 84.75 242 GLY A O 1
ATOM 1962 N N . GLY A 1 243 ? -18.461 -17.801 -7.222 1.00 88.94 243 GLY A N 1
ATOM 1963 C CA . GLY A 1 243 ? -19.684 -16.988 -7.166 1.00 88.94 243 GLY A CA 1
ATOM 1964 C C . GLY A 1 243 ? -19.431 -15.510 -6.840 1.00 88.94 243 GLY A C 1
ATOM 1965 O O . GLY A 1 243 ? -20.012 -14.629 -7.472 1.00 88.94 243 GLY A O 1
ATOM 1966 N N . ILE A 1 244 ? -18.522 -15.229 -5.901 1.00 89.62 244 ILE A N 1
ATOM 1967 C CA . ILE A 1 244 ? -18.156 -13.857 -5.513 1.00 89.62 244 ILE A CA 1
ATOM 1968 C C . ILE A 1 244 ? -17.349 -13.190 -6.630 1.00 89.62 244 ILE A C 1
ATOM 1970 O O . ILE A 1 244 ? -17.647 -12.064 -7.016 1.00 89.62 244 ILE A O 1
ATOM 1974 N N . LEU A 1 245 ? -16.356 -13.890 -7.185 1.00 90.25 245 LEU A N 1
ATOM 1975 C CA . LEU A 1 245 ? -15.516 -13.377 -8.272 1.00 90.25 245 LEU A CA 1
ATOM 1976 C C . LEU A 1 245 ? -16.327 -13.086 -9.539 1.00 90.25 245 LEU A C 1
ATOM 1978 O O . LEU A 1 245 ? -16.051 -12.104 -10.230 1.00 90.25 245 LEU A O 1
ATOM 1982 N N . LYS A 1 246 ? -17.353 -13.897 -9.813 1.00 92.12 246 LYS A N 1
ATOM 1983 C CA . LYS A 1 246 ? -18.312 -13.646 -10.887 1.00 92.12 246 LYS A CA 1
ATOM 1984 C C . LYS A 1 246 ? -19.145 -12.396 -10.618 1.00 92.12 246 LYS A C 1
ATOM 1986 O O . LYS A 1 246 ? -19.205 -11.535 -11.482 1.00 92.12 246 LYS A O 1
ATOM 1991 N N . SER A 1 247 ? -19.701 -12.248 -9.413 1.00 91.44 247 SER A N 1
ATOM 1992 C CA . SER A 1 247 ? -20.454 -11.042 -9.041 1.00 91.44 247 SER A CA 1
ATOM 1993 C C . SER A 1 247 ? -19.608 -9.774 -9.169 1.00 91.44 247 SER A C 1
ATOM 1995 O O . SER A 1 247 ? -20.097 -8.769 -9.667 1.00 91.44 247 SER A O 1
ATOM 1997 N N . ILE A 1 248 ? -18.339 -9.820 -8.754 1.00 91.94 248 ILE A N 1
ATOM 1998 C CA . ILE A 1 248 ? -17.411 -8.693 -8.905 1.00 91.94 248 ILE A CA 1
ATOM 1999 C C . ILE A 1 248 ? -17.212 -8.369 -10.387 1.00 91.94 248 ILE A C 1
ATOM 2001 O O . ILE A 1 248 ? -17.348 -7.215 -10.781 1.00 91.94 248 ILE A O 1
ATOM 2005 N N . LYS A 1 249 ? -16.916 -9.379 -11.214 1.00 91.38 249 LYS A N 1
ATOM 2006 C CA . LYS A 1 249 ? -16.736 -9.199 -12.659 1.00 91.38 249 LYS A CA 1
ATOM 2007 C C . LYS A 1 249 ? -17.976 -8.579 -13.308 1.00 91.38 249 LYS A C 1
ATOM 2009 O O . LYS A 1 249 ? -17.837 -7.611 -14.046 1.00 91.38 249 LYS A O 1
ATOM 2014 N N . ASP A 1 250 ? -19.158 -9.103 -13.001 1.00 92.31 250 ASP A N 1
ATOM 2015 C CA . ASP A 1 250 ? -20.420 -8.640 -13.578 1.00 92.31 250 ASP A CA 1
ATOM 2016 C C . ASP A 1 250 ? -20.702 -7.172 -13.194 1.00 92.31 250 ASP A C 1
ATOM 2018 O O . ASP A 1 250 ? -21.094 -6.380 -14.047 1.00 92.31 250 ASP A O 1
ATOM 2022 N N . GLU A 1 251 ? -20.425 -6.762 -11.949 1.00 93.69 251 GLU A N 1
ATOM 2023 C CA . GLU A 1 251 ? -20.546 -5.358 -11.517 1.00 93.69 251 GLU A CA 1
ATOM 2024 C C . GLU A 1 251 ? -19.546 -4.427 -12.224 1.00 93.69 251 GLU A C 1
ATOM 2026 O O . GLU A 1 251 ? -19.907 -3.318 -12.625 1.00 93.69 251 GLU A O 1
ATOM 2031 N N . TYR A 1 252 ? -18.300 -4.867 -12.439 1.00 90.88 252 TYR A N 1
ATOM 2032 C CA . TYR A 1 252 ? -17.322 -4.095 -13.216 1.00 90.88 252 TYR A CA 1
ATOM 2033 C C . TYR A 1 252 ? -17.715 -3.984 -14.692 1.00 90.88 252 TYR A C 1
ATOM 2035 O O . TYR A 1 252 ? -17.607 -2.900 -15.263 1.00 90.88 252 TYR A O 1
ATOM 2043 N N . ASP A 1 253 ? -18.201 -5.063 -15.305 1.00 89.50 253 ASP A N 1
ATOM 2044 C CA . ASP A 1 253 ? -18.671 -5.062 -16.693 1.00 89.50 253 ASP A CA 1
ATOM 2045 C C . ASP A 1 253 ? -19.905 -4.151 -16.853 1.00 89.50 253 ASP A C 1
ATOM 2047 O O . ASP A 1 253 ? -19.991 -3.375 -17.812 1.00 89.50 253 ASP A O 1
ATOM 2051 N N . ASN A 1 254 ? -20.820 -4.161 -15.877 1.00 91.62 254 ASN A N 1
ATOM 2052 C CA . ASN A 1 254 ? -21.963 -3.246 -15.814 1.00 91.62 254 ASN A CA 1
ATOM 2053 C C . ASN A 1 254 ? -21.516 -1.788 -15.666 1.00 91.62 254 ASN A C 1
ATOM 2055 O O . ASN A 1 254 ? -22.024 -0.910 -16.366 1.00 91.62 254 ASN A O 1
ATOM 2059 N N . TYR A 1 255 ? -20.544 -1.518 -14.791 1.00 91.44 255 TYR A N 1
ATOM 2060 C CA . TYR A 1 255 ? -19.993 -0.178 -14.610 1.00 91.44 255 TYR A CA 1
ATOM 2061 C C . TYR A 1 255 ? -19.284 0.324 -15.869 1.00 91.44 255 TYR A C 1
ATOM 2063 O O . TYR A 1 255 ? -19.509 1.460 -16.279 1.00 91.44 255 TYR A O 1
ATOM 2071 N N . MET A 1 256 ? -18.473 -0.513 -16.519 1.00 85.69 256 MET A N 1
ATOM 2072 C CA . MET A 1 256 ? -17.813 -0.167 -17.779 1.00 85.69 256 MET A CA 1
ATOM 2073 C C . MET A 1 256 ? -18.830 0.093 -18.889 1.00 85.69 256 MET A C 1
ATOM 2075 O O . MET A 1 256 ? -18.674 1.059 -19.629 1.00 85.69 256 MET A O 1
ATOM 2079 N N . SER A 1 257 ? -19.898 -0.706 -18.969 1.00 87.69 257 SER A N 1
ATOM 2080 C CA . SER A 1 257 ? -20.998 -0.482 -19.917 1.00 87.69 257 SER A CA 1
ATOM 2081 C C . SER A 1 257 ? -21.694 0.853 -19.649 1.00 87.69 257 SER A C 1
ATOM 2083 O O . SER A 1 257 ? -21.841 1.664 -20.558 1.00 87.69 257 SER A O 1
ATOM 2085 N N . TYR A 1 258 ? -22.013 1.150 -18.386 1.00 87.75 258 TYR A N 1
ATOM 2086 C CA . TYR A 1 258 ? -22.561 2.444 -17.982 1.00 87.75 258 TYR A CA 1
ATOM 2087 C C . TYR A 1 258 ? -21.611 3.609 -18.298 1.00 87.75 258 TYR A C 1
ATOM 2089 O O . TYR A 1 258 ? -22.052 4.666 -18.747 1.00 87.75 258 TYR A O 1
ATOM 2097 N N . LEU A 1 259 ? -20.303 3.446 -18.092 1.00 84.81 259 LEU A N 1
ATOM 2098 C CA . LEU A 1 259 ? -19.304 4.479 -18.369 1.00 84.81 259 LEU A CA 1
ATOM 2099 C C . LEU A 1 259 ? -19.173 4.734 -19.875 1.00 84.81 259 LEU A C 1
ATOM 2101 O O . LEU A 1 259 ? -19.101 5.886 -20.293 1.00 84.81 259 LEU A O 1
ATOM 2105 N N . LEU A 1 260 ? -19.221 3.680 -20.690 1.00 80.69 260 LEU A N 1
ATOM 2106 C CA . LEU A 1 260 ? -19.232 3.781 -22.149 1.00 80.69 260 LEU A CA 1
ATOM 2107 C C . LEU A 1 260 ? -20.538 4.397 -22.675 1.00 80.69 260 LEU A C 1
ATOM 2109 O O . LEU A 1 260 ? -20.494 5.221 -23.585 1.00 80.69 260 LEU A O 1
ATOM 2113 N N . ASP A 1 261 ? -21.684 4.080 -22.070 1.00 80.88 261 ASP A N 1
ATOM 2114 C CA . ASP A 1 261 ? -22.980 4.664 -22.433 1.00 80.88 261 ASP A CA 1
ATOM 2115 C C . ASP A 1 261 ? -23.102 6.137 -21.997 1.00 80.88 261 ASP A C 1
ATOM 2117 O O . ASP A 1 261 ? -23.718 6.963 -22.681 1.00 80.88 261 ASP A O 1
ATOM 2121 N N . THR A 1 262 ? -22.502 6.500 -20.858 1.00 75.81 262 THR A N 1
ATOM 2122 C CA . THR A 1 262 ? -22.482 7.882 -20.344 1.00 75.81 262 THR A CA 1
ATOM 2123 C C . THR A 1 262 ? -21.407 8.749 -20.990 1.00 75.81 262 THR A C 1
ATOM 2125 O O . THR A 1 262 ? -21.629 9.957 -21.140 1.00 75.81 262 THR A O 1
ATOM 2128 N N . GLN A 1 263 ? -20.297 8.163 -21.460 1.00 69.69 263 GLN A N 1
ATOM 2129 C CA . GLN A 1 263 ? -19.388 8.777 -22.429 1.00 69.69 263 GLN A CA 1
ATOM 2130 C C . GLN A 1 263 ? -20.102 8.907 -23.777 1.00 69.69 263 GLN A C 1
ATOM 2132 O O . GLN A 1 263 ? -19.847 8.195 -24.745 1.00 69.69 263 GLN A O 1
ATOM 2137 N N . ARG A 1 264 ? -21.035 9.858 -23.856 1.00 63.16 264 ARG A N 1
ATOM 2138 C CA . ARG A 1 264 ? -21.760 10.119 -25.092 1.00 63.16 264 ARG A CA 1
ATOM 2139 C C . ARG A 1 264 ? -20.766 10.406 -26.225 1.00 63.16 264 ARG A C 1
ATOM 2141 O O . ARG A 1 264 ? -19.928 11.306 -26.083 1.00 63.16 264 ARG A O 1
ATOM 2148 N N . PRO A 1 265 ? -20.987 9.850 -27.430 1.00 59.44 265 PRO A N 1
ATOM 2149 C CA . PRO A 1 265 ? -20.312 10.304 -28.644 1.00 59.44 265 PRO A CA 1
ATOM 2150 C C . PRO A 1 265 ? -20.556 11.793 -28.950 1.00 59.44 265 PRO A C 1
ATOM 2152 O O . PRO A 1 265 ? -19.959 12.320 -29.878 1.00 59.44 265 PRO A O 1
ATOM 2155 N N . SER A 1 266 ? -21.407 12.503 -28.195 1.00 59.59 266 SER A N 1
ATOM 2156 C CA . SER A 1 266 ? -21.621 13.945 -28.325 1.00 59.59 266 SER A CA 1
ATOM 2157 C C . SER A 1 266 ? -20.414 14.787 -27.912 1.00 59.59 266 SER A C 1
ATOM 2159 O O . SER A 1 266 ? -20.196 15.814 -28.538 1.00 59.59 266 SER A O 1
ATOM 2161 N N . GLN A 1 267 ? -19.618 14.384 -26.911 1.00 59.81 267 GLN A N 1
ATOM 2162 C CA . GLN A 1 267 ? -18.413 15.149 -26.541 1.00 59.81 267 GLN A CA 1
ATOM 2163 C C . GLN A 1 267 ? -17.337 15.026 -27.622 1.00 59.81 267 GLN A C 1
ATOM 2165 O O . GLN A 1 267 ? -16.749 16.023 -28.025 1.00 59.81 267 GLN A O 1
ATOM 2170 N N . HIS A 1 268 ? -17.161 13.821 -28.168 1.00 62.81 268 HIS A N 1
ATOM 2171 C CA . HIS A 1 268 ? -16.244 13.584 -29.277 1.00 62.81 268 HIS A CA 1
ATOM 2172 C C . HIS A 1 268 ? -16.755 14.257 -30.556 1.00 62.81 268 HIS A C 1
ATOM 2174 O O . HIS A 1 268 ? -15.984 14.931 -31.221 1.00 62.81 268 HIS A O 1
ATOM 2180 N N . LYS A 1 269 ? -18.056 14.175 -30.875 1.00 66.00 269 LYS A N 1
ATOM 2181 C CA . LYS A 1 269 ? -18.651 14.882 -32.027 1.00 66.00 269 LYS A CA 1
ATOM 2182 C C . LYS A 1 269 ? -18.537 16.400 -31.916 1.00 66.00 269 LYS A C 1
ATOM 2184 O O . LYS A 1 269 ? -18.278 17.043 -32.924 1.00 66.00 269 LYS A O 1
ATOM 2189 N N . LEU A 1 270 ? -18.709 16.970 -30.723 1.00 69.12 270 LEU A N 1
ATOM 2190 C CA . LEU A 1 270 ? -18.526 18.403 -30.497 1.00 69.12 270 LEU A CA 1
ATOM 2191 C C . LEU A 1 270 ? -17.051 18.794 -30.662 1.00 69.12 270 LEU A C 1
ATOM 2193 O O . LEU A 1 270 ? -16.762 19.791 -31.309 1.00 69.12 270 LEU A O 1
ATOM 2197 N N . LEU A 1 271 ? -16.120 17.978 -30.156 1.00 70.56 271 LEU A N 1
ATOM 2198 C CA . LEU A 1 271 ? -14.683 18.189 -30.340 1.00 70.56 271 LEU A CA 1
ATOM 2199 C C . LEU A 1 271 ? -14.272 18.077 -31.815 1.00 70.56 271 LEU A C 1
ATOM 2201 O O . LEU A 1 271 ? -13.545 18.932 -32.300 1.00 70.56 271 LEU A O 1
ATOM 2205 N N . TYR A 1 272 ? -14.780 17.080 -32.544 1.00 73.31 272 TYR A N 1
ATOM 2206 C CA . TYR A 1 272 ? -14.568 16.946 -33.987 1.00 73.31 272 TYR A CA 1
ATOM 2207 C C . TYR A 1 272 ? -15.168 18.122 -34.756 1.00 73.31 272 TYR A C 1
ATOM 2209 O O . TYR A 1 272 ? -14.514 18.642 -35.646 1.00 73.31 272 TYR A O 1
ATOM 2217 N N . HIS A 1 273 ? -16.350 18.609 -34.373 1.00 77.06 273 HIS A N 1
ATOM 2218 C CA . HIS A 1 273 ? -16.938 19.810 -34.966 1.00 77.06 273 HIS A CA 1
ATOM 2219 C C . HIS A 1 273 ? -16.113 21.072 -34.663 1.00 77.06 273 HIS A C 1
ATOM 2221 O O . HIS A 1 273 ? -15.964 21.933 -35.522 1.00 77.06 273 HIS A O 1
ATOM 2227 N N . HIS A 1 274 ? -15.543 21.194 -33.460 1.00 74.88 274 HIS A N 1
ATOM 2228 C CA . HIS A 1 274 ? -14.617 22.280 -33.137 1.00 74.88 274 HIS A CA 1
ATOM 2229 C C . HIS A 1 274 ? -13.305 22.165 -33.913 1.00 74.88 274 HIS A C 1
ATOM 2231 O O . HIS A 1 274 ? -12.826 23.177 -34.406 1.00 74.88 274 HIS A O 1
ATOM 2237 N N . LEU A 1 275 ? -12.750 20.961 -34.065 1.00 74.31 275 LEU A N 1
ATOM 2238 C CA . LEU A 1 275 ? -11.553 20.711 -34.870 1.00 74.31 275 LEU A CA 1
ATOM 2239 C C . LEU A 1 275 ? -11.797 20.985 -36.357 1.00 74.31 275 LEU A C 1
ATOM 2241 O O . LEU A 1 275 ? -10.951 21.609 -36.982 1.00 74.31 275 LEU A O 1
ATOM 2245 N N . ASP A 1 276 ? -12.952 20.602 -36.901 1.00 73.25 276 ASP A N 1
ATOM 2246 C CA . ASP A 1 276 ? -13.350 20.941 -38.272 1.00 73.25 276 ASP A CA 1
ATOM 2247 C C . ASP A 1 276 ? -13.559 22.452 -38.436 1.00 73.25 276 ASP A C 1
ATOM 2249 O O . ASP A 1 276 ? -13.128 23.023 -39.433 1.00 73.25 276 ASP A 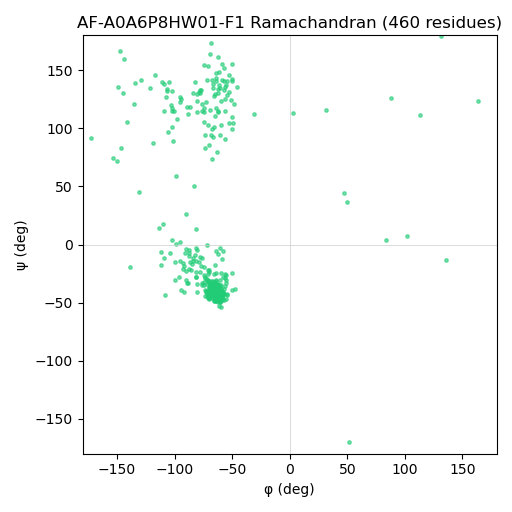O 1
ATOM 2253 N N . SER A 1 277 ? -14.147 23.124 -37.440 1.00 74.56 277 SER A N 1
ATOM 2254 C CA . SER A 1 277 ? -14.296 24.586 -37.434 1.00 74.56 277 SER A CA 1
ATOM 2255 C C . SER A 1 277 ? -12.941 25.302 -37.358 1.00 74.56 277 SER A C 1
ATOM 2257 O O . SER A 1 277 ? -12.732 26.282 -38.064 1.00 74.56 277 SER A O 1
ATOM 2259 N N . LEU A 1 278 ? -12.003 24.796 -36.552 1.00 71.12 278 LEU A N 1
ATOM 2260 C CA . LEU A 1 278 ? -10.623 25.290 -36.451 1.00 71.12 278 LEU A CA 1
ATOM 2261 C C . LEU A 1 278 ? -9.810 24.993 -37.719 1.00 71.12 278 LEU A C 1
ATOM 2263 O O . LEU A 1 278 ? -8.958 25.787 -38.105 1.00 71.12 278 LEU A O 1
ATOM 2267 N N . ALA A 1 279 ? -10.076 23.868 -38.385 1.00 64.75 279 ALA A N 1
ATOM 2268 C CA . ALA A 1 279 ? -9.474 23.526 -39.669 1.00 64.75 279 ALA A CA 1
ATOM 2269 C C . ALA A 1 279 ? -10.049 24.363 -40.826 1.00 64.75 279 ALA A C 1
ATOM 2271 O O . ALA A 1 279 ? -9.351 24.604 -41.813 1.00 64.75 279 ALA A O 1
ATOM 2272 N N . GLN A 1 280 ? -11.302 24.818 -40.711 1.00 67.06 280 GLN A N 1
ATOM 2273 C CA . GLN A 1 280 ? -11.949 25.733 -41.656 1.00 67.06 280 GLN A CA 1
ATOM 2274 C C . GLN A 1 280 ? -11.521 27.194 -41.475 1.00 67.06 280 GLN A C 1
ATOM 2276 O O . GLN A 1 280 ? -11.567 27.951 -42.449 1.00 67.06 280 GLN A O 1
ATOM 2281 N N . ASP A 1 281 ? -11.045 27.585 -40.290 1.00 65.00 281 ASP A N 1
ATOM 2282 C CA . ASP A 1 281 ? -10.447 28.902 -40.064 1.00 65.00 281 ASP A CA 1
ATOM 2283 C C . ASP A 1 281 ? -9.115 29.035 -40.827 1.00 65.00 281 ASP A C 1
ATOM 2285 O O . ASP A 1 281 ? -8.041 28.584 -40.415 1.00 65.00 281 ASP A O 1
ATOM 2289 N N . GLN A 1 282 ? -9.188 29.697 -41.986 1.00 61.22 282 GLN A N 1
ATOM 2290 C CA . GLN A 1 282 ? -8.062 29.886 -42.910 1.00 61.22 282 GLN A CA 1
ATOM 2291 C C . GLN A 1 282 ? -6.873 30.638 -42.286 1.00 61.22 282 GLN A C 1
ATOM 2293 O O . GLN A 1 282 ? -5.739 30.453 -42.732 1.00 61.22 282 GLN A O 1
ATOM 2298 N N . SER A 1 283 ? -7.102 31.458 -41.256 1.00 63.81 283 SER A N 1
ATOM 2299 C CA . SER A 1 283 ? -6.049 32.177 -40.527 1.00 63.81 283 SER A CA 1
ATOM 2300 C C . SER A 1 283 ? -5.178 31.235 -39.688 1.00 63.81 283 SER A C 1
ATOM 2302 O O . SER A 1 283 ? -3.953 31.293 -39.790 1.00 63.81 283 SER A O 1
ATOM 2304 N N . VAL A 1 284 ? -5.793 30.311 -38.941 1.00 63.53 284 VAL A N 1
ATOM 2305 C CA . VAL A 1 284 ? -5.097 29.319 -38.099 1.00 63.53 284 VAL A CA 1
ATOM 2306 C C . VAL A 1 284 ? -4.376 28.283 -38.968 1.00 63.53 284 VAL A C 1
ATOM 2308 O O . VAL A 1 284 ? -3.239 27.911 -38.685 1.00 63.53 284 VAL A O 1
ATOM 2311 N N . SER A 1 285 ? -4.979 27.887 -40.096 1.00 66.50 285 SER A N 1
ATOM 2312 C CA . SER A 1 285 ? -4.323 27.027 -41.094 1.00 66.50 285 SER A CA 1
ATOM 2313 C C . SER A 1 285 ? -3.072 27.680 -41.706 1.00 66.50 285 SER A C 1
ATOM 2315 O O . SER A 1 285 ? -2.087 26.997 -41.986 1.00 66.50 285 SER A O 1
ATOM 2317 N N . GLY A 1 286 ? -3.079 29.005 -41.897 1.00 74.25 286 GLY A N 1
ATOM 2318 C CA . GLY A 1 286 ? -1.936 29.754 -42.422 1.00 74.25 286 GLY A CA 1
ATOM 2319 C C . GLY A 1 286 ? -0.758 29.833 -41.448 1.00 74.25 286 GLY A C 1
ATOM 2320 O O . GLY A 1 286 ? 0.386 29.644 -41.860 1.00 74.25 286 GLY A O 1
ATOM 2321 N N . GLU A 1 287 ? -1.020 30.078 -40.164 1.00 78.75 287 GLU A N 1
ATOM 2322 C CA . GLU A 1 287 ? 0.013 30.074 -39.117 1.00 78.75 287 GLU A CA 1
ATOM 2323 C C . GLU A 1 287 ? 0.585 28.672 -38.897 1.00 78.75 287 GLU A C 1
ATOM 2325 O O . GLU A 1 287 ? 1.803 28.505 -38.850 1.00 78.75 287 GLU A O 1
ATOM 2330 N N . LEU A 1 288 ? -0.274 27.649 -38.887 1.00 79.19 288 LEU A N 1
ATOM 2331 C CA . LEU A 1 288 ? 0.153 26.258 -38.765 1.00 79.19 288 LEU A CA 1
ATOM 2332 C C . LEU A 1 288 ? 1.063 25.830 -39.924 1.00 79.19 288 LEU A C 1
ATOM 2334 O O . LEU A 1 288 ? 2.062 25.157 -39.694 1.00 79.19 288 LEU A O 1
ATOM 2338 N N . LYS A 1 289 ? 0.764 26.249 -41.161 1.00 82.56 289 LYS A N 1
ATOM 2339 C CA . LYS A 1 289 ? 1.627 25.975 -42.322 1.00 82.56 289 LYS A CA 1
ATOM 2340 C C . LYS A 1 289 ? 2.989 26.651 -42.208 1.00 82.56 289 LYS A C 1
ATOM 2342 O O . LYS A 1 289 ? 3.990 26.019 -42.521 1.00 82.56 289 LYS A O 1
ATOM 2347 N N . LYS A 1 290 ? 3.046 27.894 -41.720 1.00 85.69 290 LYS A N 1
ATOM 2348 C CA . LYS A 1 290 ? 4.321 28.595 -41.491 1.00 85.69 290 LYS A CA 1
ATOM 2349 C C . LYS A 1 290 ? 5.171 27.892 -40.437 1.00 85.69 290 LYS A C 1
ATOM 2351 O O . LYS A 1 290 ? 6.370 27.726 -40.637 1.00 85.69 290 LYS A O 1
ATOM 2356 N N . GLU A 1 291 ? 4.561 27.444 -39.343 1.00 85.31 291 GLU A N 1
ATOM 2357 C CA . GLU A 1 291 ? 5.282 26.681 -38.319 1.00 85.31 291 GLU A CA 1
ATOM 2358 C C . GLU A 1 291 ? 5.681 25.286 -38.822 1.00 85.31 291 GLU A C 1
ATOM 2360 O O . GLU A 1 291 ? 6.784 24.824 -38.541 1.00 85.31 291 GLU A O 1
ATOM 2365 N N . GLN A 1 292 ? 4.855 24.641 -39.648 1.00 86.69 292 GLN A N 1
ATOM 2366 C CA . GLN A 1 292 ? 5.203 23.375 -40.294 1.00 86.69 292 GLN A CA 1
ATOM 2367 C C . GLN A 1 292 ? 6.396 23.527 -41.254 1.00 86.69 292 GLN A C 1
ATOM 2369 O O . GLN A 1 292 ? 7.302 22.694 -41.244 1.00 86.69 292 GLN A O 1
ATOM 2374 N N . GLU A 1 293 ? 6.438 24.599 -42.047 1.00 91.06 293 GLU A N 1
ATOM 2375 C CA . GLU A 1 293 ? 7.581 24.937 -42.906 1.00 91.06 293 GLU A CA 1
ATOM 2376 C C . GLU A 1 293 ? 8.837 25.244 -42.080 1.00 91.06 293 GLU A C 1
ATOM 2378 O O . GLU A 1 293 ? 9.934 24.806 -42.429 1.00 91.06 293 GLU A O 1
ATOM 2383 N N . ARG A 1 294 ? 8.686 25.936 -40.946 1.00 91.50 294 ARG A N 1
ATOM 2384 C CA . ARG A 1 294 ? 9.787 26.234 -40.024 1.00 91.50 294 ARG A CA 1
ATOM 2385 C C . ARG A 1 294 ? 10.377 24.969 -39.399 1.00 91.50 294 ARG A C 1
ATOM 2387 O O . ARG A 1 294 ? 11.597 24.830 -39.349 1.00 91.50 294 ARG A O 1
ATOM 2394 N N . VAL A 1 295 ? 9.534 24.030 -38.973 1.00 91.88 295 VAL A N 1
ATOM 2395 C CA . VAL A 1 295 ? 9.980 22.725 -38.462 1.00 91.88 295 VAL A CA 1
ATOM 2396 C C . VAL A 1 295 ? 10.670 21.923 -39.563 1.00 91.88 295 VAL A C 1
ATOM 2398 O O . VAL A 1 295 ? 11.753 21.400 -39.330 1.00 91.88 295 VAL A O 1
ATOM 2401 N N . ALA A 1 296 ? 10.123 21.897 -40.782 1.00 93.19 296 ALA A N 1
ATOM 2402 C CA . ALA A 1 296 ? 10.754 21.210 -41.910 1.00 93.19 296 ALA A CA 1
ATOM 2403 C C . ALA A 1 296 ? 12.144 21.783 -42.257 1.00 93.19 296 ALA A C 1
ATOM 2405 O O . ALA A 1 296 ? 13.053 21.034 -42.622 1.00 93.19 296 ALA A O 1
ATOM 2406 N N . MET A 1 297 ? 12.333 23.099 -42.114 1.00 95.25 297 MET A N 1
ATOM 2407 C CA . MET A 1 297 ? 13.643 23.742 -42.261 1.00 95.25 297 MET A CA 1
ATOM 2408 C C . MET A 1 297 ? 14.625 23.284 -41.178 1.00 95.25 297 MET A C 1
ATOM 2410 O O . MET A 1 297 ? 15.731 22.864 -41.517 1.00 95.25 297 MET A O 1
ATOM 2414 N N . PHE A 1 298 ? 14.215 23.289 -39.906 1.00 94.69 298 PHE A N 1
ATOM 2415 C CA . PHE A 1 298 ? 15.060 22.805 -38.809 1.00 94.69 298 PHE A CA 1
ATOM 2416 C C . PHE A 1 298 ? 15.382 21.313 -38.922 1.00 94.69 298 PHE A C 1
ATOM 2418 O O . PHE A 1 298 ? 16.503 20.902 -38.639 1.00 94.69 298 PHE A O 1
ATOM 2425 N N . GLU A 1 299 ? 14.441 20.489 -39.382 1.00 94.44 299 GLU A N 1
ATOM 2426 C CA . GLU A 1 299 ? 14.694 19.069 -39.636 1.00 94.44 299 GLU A CA 1
ATOM 2427 C C . GLU A 1 299 ? 15.738 18.865 -40.735 1.00 94.44 299 GLU A C 1
ATOM 2429 O O . GLU A 1 299 ? 16.597 17.991 -40.620 1.00 94.44 299 GLU A O 1
ATOM 2434 N N . LYS A 1 300 ? 15.686 19.671 -41.801 1.00 94.56 300 LYS A N 1
ATOM 2435 C CA . LYS A 1 300 ? 16.675 19.612 -42.879 1.00 94.56 300 LYS A CA 1
ATOM 2436 C C . LYS A 1 300 ? 18.056 20.053 -42.395 1.00 94.56 300 LYS A C 1
ATOM 2438 O O . LYS A 1 300 ? 19.038 19.397 -42.726 1.00 94.56 300 LYS A O 1
ATOM 2443 N N . GLU A 1 301 ? 18.116 21.113 -41.594 1.00 95.88 301 GLU A N 1
ATOM 2444 C CA . GLU A 1 301 ? 19.350 21.603 -40.973 1.00 95.88 301 GLU A CA 1
ATOM 2445 C C . GLU A 1 301 ? 19.959 20.558 -40.026 1.00 95.88 301 GLU A C 1
ATOM 2447 O O . GLU A 1 301 ? 21.140 20.224 -40.137 1.00 95.88 301 GLU A O 1
ATOM 2452 N N . ALA A 1 302 ? 19.139 19.949 -39.167 1.00 93.00 302 ALA A N 1
ATOM 2453 C CA . ALA A 1 302 ? 19.569 18.877 -38.276 1.00 93.00 302 ALA A CA 1
ATOM 2454 C C . ALA A 1 302 ? 20.108 17.669 -39.054 1.00 93.00 302 ALA A C 1
ATOM 2456 O O . ALA A 1 302 ? 21.140 17.113 -38.686 1.00 93.00 302 ALA A O 1
ATOM 2457 N N . ARG A 1 303 ? 19.456 17.283 -40.160 1.00 95.00 303 ARG A N 1
ATOM 2458 C CA . ARG A 1 303 ? 19.957 16.210 -41.034 1.00 95.00 303 ARG A CA 1
ATOM 2459 C C . ARG A 1 303 ? 21.299 16.567 -41.666 1.00 95.00 303 ARG A C 1
ATOM 2461 O O . ARG A 1 303 ? 22.197 15.737 -41.614 1.00 95.00 303 ARG A O 1
ATOM 2468 N N . SER A 1 304 ? 21.474 17.790 -42.175 1.00 95.44 304 SER A N 1
ATOM 2469 C CA . SER A 1 304 ? 22.771 18.209 -42.725 1.00 95.44 304 SER A CA 1
ATOM 2470 C C . SER A 1 304 ? 23.888 18.218 -41.678 1.00 95.44 304 SER A C 1
ATOM 2472 O O . SER A 1 304 ? 24.989 17.761 -41.966 1.00 95.44 304 SER A O 1
ATOM 2474 N N . LEU A 1 305 ? 23.605 18.657 -40.446 1.00 94.31 305 LEU A N 1
ATOM 2475 C CA . LEU A 1 305 ? 24.585 18.644 -39.352 1.00 94.31 305 LEU A CA 1
ATOM 2476 C C . LEU A 1 305 ? 24.937 17.224 -38.891 1.00 94.31 305 LEU A C 1
ATOM 2478 O O . LEU A 1 305 ? 26.058 16.975 -38.442 1.00 94.31 305 LEU A O 1
ATOM 2482 N N . LEU A 1 306 ? 23.989 16.286 -38.978 1.00 93.31 306 LEU A N 1
ATOM 2483 C CA . LEU A 1 306 ? 24.245 14.875 -38.698 1.00 93.31 306 LEU A CA 1
ATOM 2484 C C . LEU A 1 306 ? 25.106 14.233 -39.789 1.00 93.31 306 LEU A C 1
ATOM 2486 O O . LEU A 1 306 ? 26.066 13.547 -39.453 1.00 93.31 306 LEU A O 1
ATOM 2490 N N . GLU A 1 307 ? 24.819 14.499 -41.063 1.00 95.12 307 GLU A N 1
ATOM 2491 C CA . GLU A 1 307 ? 25.639 14.033 -42.192 1.00 95.12 307 GLU A CA 1
ATOM 2492 C C . GLU A 1 307 ? 27.072 14.589 -42.116 1.00 95.12 307 GLU A C 1
ATOM 2494 O O . GLU A 1 307 ? 28.041 13.856 -42.321 1.00 95.12 307 GLU A O 1
ATOM 2499 N N . GLU A 1 308 ? 27.233 15.865 -41.754 1.00 94.38 308 GLU A N 1
ATOM 2500 C CA . GLU A 1 308 ? 28.549 16.474 -41.540 1.00 94.38 308 GLU A CA 1
ATOM 2501 C C . GLU A 1 308 ? 29.285 15.854 -40.343 1.00 94.38 308 GLU A C 1
ATOM 2503 O O . GLU A 1 308 ? 30.471 15.546 -40.444 1.00 94.38 308 GLU A O 1
ATOM 2508 N N . ASN A 1 309 ? 28.586 15.572 -39.239 1.00 91.19 309 ASN A N 1
ATOM 2509 C CA . ASN A 1 309 ? 29.164 14.844 -38.105 1.00 91.19 309 ASN A CA 1
ATOM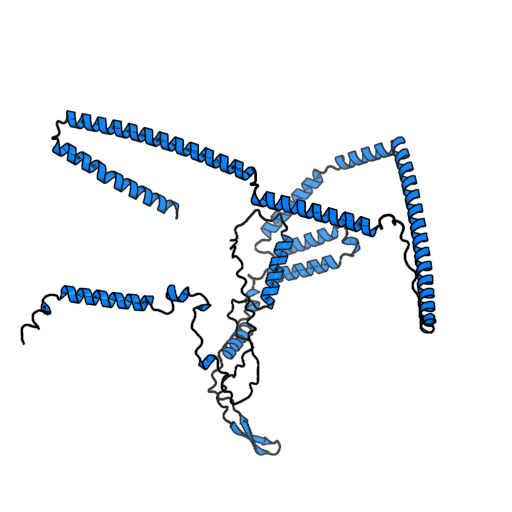 2510 C C . ASN A 1 309 ? 29.612 13.428 -38.476 1.00 91.19 309 ASN A C 1
ATOM 2512 O O . ASN A 1 309 ? 30.656 12.970 -38.013 1.00 91.19 309 ASN A O 1
ATOM 2516 N N . GLU A 1 310 ? 28.826 12.705 -39.272 1.00 94.19 310 GLU A N 1
ATOM 2517 C CA . GLU A 1 310 ? 29.209 11.376 -39.752 1.00 94.19 310 GLU A CA 1
ATOM 2518 C C . GLU A 1 310 ? 30.453 11.448 -40.634 1.00 94.19 310 GLU A C 1
ATOM 2520 O O . GLU A 1 310 ? 31.373 10.649 -40.450 1.00 94.19 310 GLU A O 1
ATOM 2525 N N . ARG A 1 311 ? 30.534 12.448 -41.518 1.00 95.44 311 ARG A N 1
ATOM 2526 C 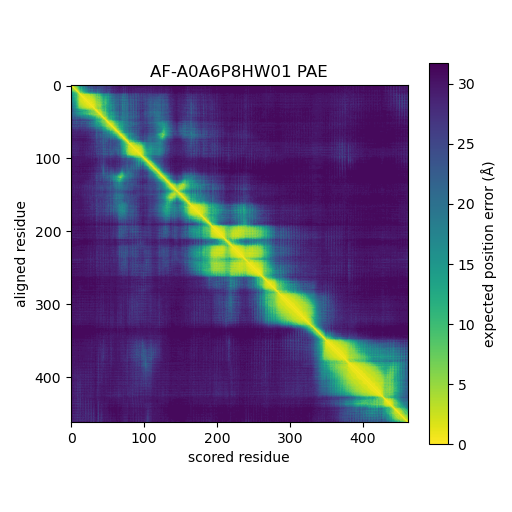CA . ARG A 1 311 ? 31.730 12.703 -42.325 1.00 95.44 311 ARG A CA 1
ATOM 2527 C C . ARG A 1 311 ? 32.953 12.997 -41.453 1.00 95.44 311 ARG A C 1
ATOM 2529 O O . ARG A 1 311 ? 33.982 12.354 -41.639 1.00 95.44 311 ARG A O 1
ATOM 2536 N N . LEU A 1 312 ? 32.835 13.908 -40.487 1.00 92.81 312 LEU A N 1
ATOM 2537 C CA . LEU A 1 312 ? 33.929 14.261 -39.574 1.00 92.81 312 LEU A CA 1
ATOM 2538 C C . LEU A 1 312 ? 34.379 13.066 -38.726 1.00 92.81 312 LEU A C 1
ATOM 2540 O O . LEU A 1 312 ? 35.566 12.911 -38.474 1.00 92.81 312 LEU A O 1
ATOM 2544 N N . LYS A 1 313 ? 33.465 12.174 -38.326 1.00 91.75 313 LYS A N 1
ATOM 2545 C CA . LYS A 1 313 ? 33.825 10.928 -37.625 1.00 91.75 313 LYS A CA 1
ATOM 2546 C C . LYS A 1 313 ? 34.621 9.961 -38.496 1.00 91.75 313 LYS A C 1
ATOM 2548 O O . LYS A 1 313 ? 35.435 9.215 -37.961 1.00 91.75 313 LYS A O 1
ATOM 2553 N N . ILE A 1 314 ? 34.350 9.914 -39.799 1.00 92.25 314 ILE A N 1
ATOM 2554 C CA . ILE A 1 314 ? 35.130 9.095 -40.736 1.00 92.25 314 ILE A CA 1
ATOM 2555 C C . ILE A 1 314 ? 36.522 9.704 -40.906 1.00 92.25 314 ILE A C 1
ATOM 2557 O O . ILE A 1 314 ? 37.505 8.989 -40.768 1.00 92.25 314 ILE A O 1
ATOM 2561 N N . GLU A 1 315 ? 36.605 11.018 -41.113 1.00 91.75 315 GLU A N 1
ATOM 2562 C CA . GLU A 1 315 ? 37.875 11.741 -41.247 1.00 91.75 315 GLU A CA 1
ATOM 2563 C C . GLU A 1 315 ? 38.740 11.615 -39.985 1.00 91.75 315 GLU A C 1
ATOM 2565 O O . GLU A 1 315 ? 39.914 11.273 -40.081 1.00 91.75 315 GLU A O 1
ATOM 2570 N N . LEU A 1 316 ? 38.141 11.755 -38.799 1.00 88.31 316 LEU A N 1
ATOM 2571 C CA . LEU A 1 316 ? 38.825 11.558 -37.522 1.00 88.31 316 LEU A CA 1
ATOM 2572 C C . LEU A 1 316 ? 39.349 10.126 -37.364 1.00 88.31 316 LEU A C 1
ATOM 2574 O O . LEU A 1 316 ? 40.471 9.943 -36.918 1.00 88.31 316 LEU A O 1
ATOM 2578 N N . LYS A 1 317 ? 38.582 9.107 -37.772 1.00 90.25 317 LYS A N 1
ATOM 2579 C CA . LYS A 1 317 ? 39.069 7.718 -37.765 1.00 90.25 317 LYS A CA 1
ATOM 2580 C C . LYS A 1 317 ? 40.228 7.507 -38.729 1.00 90.25 317 LYS A C 1
ATOM 2582 O O . LYS A 1 317 ? 41.182 6.831 -38.379 1.00 90.25 317 LYS A O 1
ATOM 2587 N N . GLU A 1 318 ? 40.169 8.090 -39.924 1.00 89.19 318 GLU A N 1
ATOM 2588 C CA . GLU A 1 318 ? 41.278 8.021 -40.878 1.00 89.19 318 GLU A CA 1
ATOM 2589 C C . GLU A 1 318 ? 42.529 8.739 -40.353 1.00 89.19 318 GLU A C 1
ATOM 2591 O O . GLU A 1 318 ? 43.644 8.286 -40.608 1.00 89.19 318 GLU A O 1
ATOM 2596 N N . GLU A 1 319 ? 42.371 9.853 -39.635 1.00 85.00 319 GLU A N 1
ATOM 2597 C CA . GLU A 1 319 ? 43.471 10.540 -38.953 1.00 85.00 319 GLU A CA 1
ATOM 2598 C C . GLU A 1 319 ? 44.007 9.741 -37.761 1.00 85.00 319 GLU A C 1
ATOM 2600 O O . GLU A 1 319 ? 45.220 9.658 -37.601 1.00 85.00 319 GLU A O 1
ATOM 2605 N N . GLU A 1 320 ? 43.146 9.107 -36.962 1.00 82.00 320 GLU A N 1
ATOM 2606 C CA . GLU A 1 320 ? 43.541 8.204 -35.874 1.00 82.00 320 GLU A CA 1
ATOM 2607 C C . GLU A 1 320 ? 44.290 6.978 -36.405 1.00 82.00 320 GLU A C 1
ATOM 2609 O O . GLU A 1 320 ? 45.311 6.595 -35.838 1.00 82.00 320 GLU A O 1
ATOM 2614 N N . ASP A 1 321 ? 43.836 6.398 -37.518 1.00 82.44 321 ASP A N 1
ATOM 2615 C CA . ASP A 1 321 ? 44.492 5.270 -38.178 1.00 82.44 321 ASP A CA 1
ATOM 2616 C C . ASP A 1 321 ? 45.852 5.690 -38.758 1.00 82.44 321 ASP A C 1
ATOM 2618 O O . ASP A 1 321 ? 46.852 5.007 -38.536 1.00 82.44 321 ASP A O 1
ATOM 2622 N N . LYS A 1 322 ? 45.938 6.857 -39.416 1.00 84.25 322 LYS A N 1
ATOM 2623 C CA . LYS A 1 322 ? 47.219 7.432 -39.871 1.00 84.25 322 LYS A CA 1
ATOM 2624 C C . LYS A 1 322 ? 48.151 7.731 -38.700 1.00 84.25 322 LYS A C 1
ATOM 2626 O O . LYS A 1 322 ? 49.325 7.389 -38.766 1.00 84.25 322 LYS A O 1
ATOM 2631 N N . ALA A 1 323 ? 47.648 8.312 -37.613 1.00 80.44 323 ALA A N 1
ATOM 2632 C CA . ALA A 1 323 ? 48.430 8.587 -36.412 1.00 80.44 323 ALA A CA 1
ATOM 2633 C C . ALA A 1 323 ? 48.888 7.291 -35.727 1.00 80.44 323 ALA A C 1
ATOM 2635 O O . ALA A 1 323 ? 50.001 7.232 -35.210 1.00 80.44 323 ALA A O 1
ATOM 2636 N N . ALA A 1 324 ? 48.075 6.233 -35.745 1.00 78.69 324 ALA A N 1
ATOM 2637 C CA . ALA A 1 324 ? 48.441 4.911 -35.245 1.00 78.69 324 ALA A CA 1
ATOM 2638 C C . ALA A 1 324 ? 49.512 4.240 -36.124 1.00 78.69 324 ALA A C 1
ATOM 2640 O O . ALA A 1 324 ? 50.446 3.634 -35.593 1.00 78.69 324 ALA A O 1
ATOM 2641 N N . GLU A 1 325 ? 49.430 4.386 -37.449 1.00 74.94 325 GLU A N 1
ATOM 2642 C CA . GLU A 1 325 ? 50.478 3.967 -38.387 1.00 74.94 325 GLU A CA 1
ATOM 2643 C C . GLU A 1 325 ? 51.770 4.774 -38.190 1.00 74.94 325 GLU A C 1
ATOM 2645 O O . GLU A 1 325 ? 52.867 4.210 -38.173 1.00 74.94 325 GLU A O 1
ATOM 2650 N N . GLU A 1 326 ? 51.664 6.082 -37.966 1.00 71.50 326 GLU A N 1
ATOM 2651 C CA . GLU A 1 326 ? 52.788 6.949 -37.620 1.00 71.50 326 GLU A CA 1
ATOM 2652 C C . GLU A 1 326 ? 53.393 6.571 -36.263 1.00 71.50 326 GLU A C 1
ATOM 2654 O O . GLU A 1 326 ? 54.607 6.452 -36.173 1.00 71.50 326 GLU A O 1
ATOM 2659 N N . LEU A 1 327 ? 52.601 6.265 -35.232 1.00 64.94 327 LEU A N 1
ATOM 2660 C CA . LEU A 1 327 ? 53.068 5.751 -33.934 1.00 64.94 327 LEU A CA 1
ATOM 2661 C C . LEU A 1 327 ? 53.753 4.381 -34.062 1.00 64.94 327 LEU A C 1
ATOM 2663 O O . LEU A 1 327 ? 54.767 4.133 -33.402 1.00 64.94 327 LEU A O 1
ATOM 2667 N N . ALA A 1 328 ? 53.253 3.506 -34.939 1.00 61.41 328 ALA A N 1
ATOM 2668 C CA . ALA A 1 328 ? 53.901 2.237 -35.267 1.00 61.41 328 ALA A CA 1
ATOM 2669 C C . ALA A 1 328 ? 55.244 2.442 -35.997 1.00 61.41 328 ALA A C 1
ATOM 2671 O O . ALA A 1 328 ? 56.180 1.663 -35.797 1.00 61.41 328 ALA A O 1
ATOM 2672 N N . ASN A 1 329 ? 55.370 3.515 -36.785 1.00 57.66 329 ASN A N 1
ATOM 2673 C CA . ASN A 1 329 ? 56.609 3.911 -37.457 1.00 57.66 329 ASN A CA 1
ATOM 2674 C C . ASN A 1 329 ? 57.582 4.671 -36.525 1.00 57.66 329 ASN A C 1
ATOM 2676 O O . ASN A 1 329 ? 58.793 4.463 -36.602 1.00 57.66 329 ASN A O 1
ATOM 2680 N N . VAL A 1 330 ? 57.074 5.476 -35.588 1.00 52.25 330 VAL A N 1
ATOM 2681 C CA . VAL A 1 330 ? 57.832 6.263 -34.595 1.00 52.25 330 VAL A CA 1
ATOM 2682 C C . VAL A 1 330 ? 58.393 5.386 -33.471 1.00 52.25 330 VAL A C 1
ATOM 2684 O O . VAL A 1 330 ? 59.409 5.732 -32.874 1.00 52.25 330 VAL A O 1
ATOM 2687 N N . ALA A 1 331 ? 57.862 4.177 -33.250 1.00 44.06 331 ALA A N 1
ATOM 2688 C CA . ALA A 1 331 ? 58.480 3.184 -32.361 1.00 44.06 331 ALA A CA 1
ATOM 2689 C C . ALA A 1 331 ? 59.902 2.737 -32.795 1.00 44.06 331 ALA A C 1
ATOM 2691 O O . ALA A 1 331 ? 60.547 1.969 -32.077 1.00 44.06 331 ALA A O 1
ATOM 2692 N N . LYS A 1 332 ? 60.417 3.221 -33.940 1.00 46.75 332 LYS A N 1
ATOM 2693 C CA . LYS A 1 332 ? 61.813 3.052 -34.374 1.00 46.75 332 LYS A CA 1
ATOM 2694 C C . LYS A 1 332 ? 62.720 4.274 -34.217 1.00 46.75 332 LYS A C 1
ATOM 2696 O O . LYS A 1 332 ? 63.924 4.089 -34.370 1.00 46.75 332 LYS A O 1
ATOM 2701 N N . GLU A 1 333 ? 62.235 5.463 -33.859 1.00 33.12 333 GLU A N 1
ATOM 2702 C CA . GLU A 1 333 ? 63.111 6.634 -33.701 1.00 33.12 333 GLU A CA 1
ATOM 2703 C C . GLU A 1 333 ? 62.811 7.451 -32.436 1.00 33.12 333 GLU A C 1
ATOM 2705 O O . GLU A 1 333 ? 61.716 7.929 -32.166 1.00 33.12 333 GLU A O 1
ATOM 2710 N N . THR A 1 334 ? 63.853 7.536 -31.617 1.00 38.22 334 THR A N 1
ATOM 2711 C CA . THR A 1 334 ? 63.908 8.022 -30.240 1.00 38.22 334 THR A CA 1
ATOM 2712 C C . THR A 1 334 ? 63.828 9.552 -30.081 1.00 38.22 334 THR A C 1
ATOM 2714 O O . THR A 1 334 ? 64.402 10.285 -30.875 1.00 38.22 334 THR A O 1
ATOM 2717 N N . GLN A 1 335 ? 63.347 9.957 -28.893 1.00 33.19 335 GLN A N 1
ATOM 2718 C CA . GLN A 1 335 ? 63.714 11.141 -28.077 1.00 33.19 335 GLN A CA 1
ATOM 2719 C C . GLN A 1 335 ? 63.001 12.498 -28.299 1.00 33.19 335 GLN A C 1
ATOM 2721 O O . GLN A 1 335 ? 62.978 13.078 -29.373 1.00 33.19 335 GLN A O 1
ATOM 2726 N N . ALA A 1 336 ? 62.473 13.010 -27.175 1.00 36.62 336 ALA A N 1
ATOM 2727 C CA . ALA A 1 336 ? 61.779 14.288 -26.955 1.00 36.62 336 ALA A CA 1
ATOM 2728 C C . ALA A 1 336 ? 62.698 15.535 -27.084 1.00 36.62 336 ALA A C 1
ATOM 2730 O O . ALA A 1 336 ? 63.918 15.369 -27.137 1.00 36.62 336 ALA A O 1
ATOM 2731 N N . PRO A 1 337 ? 62.175 16.788 -27.035 1.00 45.94 337 PRO A N 1
ATOM 2732 C CA . PRO A 1 337 ? 61.904 17.427 -25.734 1.00 45.94 337 PRO A CA 1
ATOM 2733 C C . PRO A 1 337 ? 60.700 18.401 -25.669 1.00 45.94 337 PRO A C 1
ATOM 2735 O O . PRO A 1 337 ? 60.142 18.856 -26.660 1.00 45.94 337 PRO A O 1
ATOM 2738 N N . LYS A 1 338 ? 60.339 18.718 -24.420 1.00 40.00 338 LYS A N 1
ATOM 2739 C CA . LYS A 1 338 ? 59.299 19.644 -23.938 1.00 40.00 338 LYS A CA 1
ATOM 2740 C C . LYS A 1 338 ? 59.520 21.105 -24.366 1.00 40.00 338 LYS A C 1
ATOM 2742 O O . LYS A 1 338 ? 60.652 21.580 -24.329 1.00 40.00 338 LYS A O 1
ATOM 2747 N N . ALA A 1 339 ? 58.425 21.845 -24.555 1.00 30.64 339 ALA A N 1
ATOM 2748 C CA . ALA A 1 339 ? 58.386 23.308 -24.472 1.00 30.64 339 ALA A CA 1
ATOM 2749 C C . ALA A 1 339 ? 57.250 23.764 -23.536 1.00 30.64 339 ALA A C 1
ATOM 2751 O O . ALA A 1 339 ? 56.190 23.144 -23.470 1.00 30.64 339 ALA A O 1
ATOM 2752 N N . GLN A 1 340 ? 57.529 24.809 -22.758 1.00 31.20 340 GLN A N 1
ATOM 2753 C CA . GLN A 1 340 ? 56.695 25.368 -21.694 1.00 31.20 340 GLN A CA 1
ATOM 2754 C C . GLN A 1 340 ? 55.641 26.356 -22.229 1.00 31.20 340 GLN A C 1
ATOM 2756 O O . GLN A 1 340 ? 55.978 27.291 -22.942 1.00 31.20 340 GLN A O 1
ATOM 2761 N N . VAL A 1 341 ? 54.395 26.131 -21.803 1.00 42.41 341 VAL A N 1
ATOM 2762 C CA . VAL A 1 341 ? 53.364 27.070 -21.304 1.00 42.41 341 VAL A CA 1
ATOM 2763 C C . VAL A 1 341 ? 53.331 28.511 -21.848 1.00 42.41 341 VAL A C 1
ATOM 2765 O O . VAL A 1 341 ? 54.136 29.355 -21.462 1.00 42.41 341 VAL A O 1
ATOM 2768 N N . HIS A 1 342 ? 52.228 28.831 -22.532 1.00 32.12 342 HIS A N 1
ATOM 2769 C CA . HIS A 1 342 ? 51.458 30.058 -22.302 1.00 32.12 342 HIS A CA 1
ATOM 2770 C C . HIS A 1 342 ? 49.969 29.707 -22.441 1.00 32.12 342 HIS A C 1
ATOM 2772 O O . HIS A 1 342 ? 49.509 29.420 -23.542 1.00 32.12 342 HIS A O 1
ATOM 2778 N N . VAL A 1 343 ? 49.246 29.632 -21.320 1.00 41.81 343 VAL A N 1
ATOM 2779 C CA . VAL A 1 343 ? 47.788 29.450 -21.305 1.00 41.81 343 VAL A CA 1
ATOM 2780 C C . VAL A 1 343 ? 47.200 30.821 -20.999 1.00 41.81 343 VAL A C 1
ATOM 2782 O O . VAL A 1 343 ? 47.270 31.282 -19.862 1.00 41.81 343 VAL A O 1
ATOM 2785 N N . GLU A 1 344 ? 46.720 31.499 -22.039 1.00 49.44 344 GLU A N 1
ATOM 2786 C CA . GLU A 1 344 ? 45.721 32.558 -21.887 1.00 49.44 344 GLU A CA 1
ATOM 2787 C C . GLU A 1 344 ? 44.432 31.926 -21.349 1.00 49.44 344 GLU A C 1
ATOM 2789 O O . GLU A 1 344 ? 44.160 30.762 -21.649 1.00 49.44 344 GLU A O 1
ATOM 2794 N N . ASP A 1 345 ? 43.670 32.676 -20.547 1.00 52.59 345 ASP A N 1
ATOM 2795 C CA . ASP A 1 345 ? 42.414 32.232 -19.936 1.00 52.59 345 ASP A CA 1
ATOM 2796 C C . ASP A 1 345 ? 41.480 31.628 -20.993 1.00 52.59 345 ASP A C 1
ATOM 2798 O O . ASP A 1 345 ? 40.803 32.327 -21.754 1.00 52.59 345 ASP A O 1
ATOM 2802 N N . VAL A 1 346 ? 41.476 30.295 -21.041 1.00 54.25 346 VAL A N 1
ATOM 2803 C CA . VAL A 1 346 ? 40.591 29.511 -21.890 1.00 54.25 346 VAL A CA 1
ATOM 2804 C C . VAL A 1 346 ? 39.172 29.765 -21.378 1.00 54.25 346 VAL A C 1
ATOM 2806 O O . VAL A 1 346 ? 38.935 29.657 -20.172 1.00 54.25 346 VAL A O 1
ATOM 2809 N N . PRO A 1 347 ? 38.215 30.128 -22.249 1.00 62.12 347 PRO A N 1
ATOM 2810 C CA . PRO A 1 347 ? 36.812 30.201 -21.867 1.00 62.12 347 PRO A CA 1
ATOM 2811 C C . PRO A 1 347 ? 36.426 28.888 -21.186 1.00 62.12 347 PRO A C 1
ATOM 2813 O O . PRO A 1 347 ? 36.651 27.843 -21.791 1.00 62.12 347 PRO A O 1
ATOM 2816 N N . LYS A 1 348 ? 35.903 28.960 -19.948 1.00 60.94 348 LYS A N 1
ATOM 2817 C CA . LYS A 1 348 ? 35.539 27.802 -19.110 1.00 60.94 348 LYS A CA 1
ATOM 2818 C C . LYS A 1 348 ? 35.105 26.624 -19.967 1.00 60.94 348 LYS A C 1
ATOM 2820 O O . LYS A 1 348 ? 34.055 26.706 -20.621 1.00 60.94 348 LYS A O 1
ATOM 2825 N N . ASP A 1 349 ? 35.922 25.576 -19.953 1.00 75.69 349 ASP A N 1
ATOM 2826 C CA . ASP A 1 349 ? 35.663 24.346 -20.684 1.00 75.69 349 ASP A CA 1
ATOM 2827 C C . ASP A 1 349 ? 34.258 23.845 -20.315 1.00 75.69 349 ASP A C 1
ATOM 2829 O O . ASP A 1 349 ? 33.786 24.047 -19.189 1.00 75.69 349 ASP A O 1
ATOM 2833 N N . LEU A 1 350 ? 33.547 23.229 -21.258 1.00 80.81 350 LEU A N 1
ATOM 2834 C CA . LEU A 1 350 ? 32.192 22.725 -21.007 1.00 80.81 350 LEU A CA 1
ATOM 2835 C C . LEU A 1 350 ? 32.178 21.777 -19.799 1.00 80.81 350 LEU A C 1
ATOM 2837 O O . LEU A 1 350 ? 31.207 21.745 -19.046 1.00 80.81 350 LEU A O 1
ATOM 2841 N N . GLU A 1 351 ? 33.284 21.071 -19.573 1.00 83.00 351 GLU A N 1
ATOM 2842 C CA . GLU A 1 351 ? 33.514 20.230 -18.403 1.00 83.00 351 GLU A CA 1
ATOM 2843 C C . GLU A 1 351 ? 33.524 21.020 -17.081 1.00 83.00 351 GLU A C 1
ATOM 2845 O O . GLU A 1 351 ? 32.917 20.590 -16.100 1.00 83.00 351 GLU A O 1
ATOM 2850 N N . GLU A 1 352 ? 34.132 22.207 -17.043 1.00 84.06 352 GLU A N 1
ATOM 2851 C CA . GLU A 1 352 ? 34.148 23.073 -15.857 1.00 84.06 352 GLU A CA 1
ATOM 2852 C C . GLU A 1 352 ? 32.748 23.630 -15.559 1.00 84.06 352 GLU A C 1
ATOM 2854 O O . GLU A 1 352 ? 32.314 23.641 -14.409 1.00 84.06 352 GLU A O 1
ATOM 2859 N N . GLN A 1 353 ? 31.988 23.999 -16.595 1.00 89.25 353 GLN A N 1
ATOM 2860 C CA . GLN A 1 353 ? 30.596 24.445 -16.441 1.00 89.25 353 GLN A CA 1
ATOM 2861 C C . GLN A 1 353 ? 29.681 23.316 -15.949 1.00 89.25 353 GLN A C 1
ATOM 2863 O O . GLN A 1 353 ? 28.802 23.539 -15.116 1.00 89.25 353 GLN A O 1
ATOM 2868 N N . VAL A 1 354 ? 29.890 22.092 -16.440 1.00 90.19 354 VAL A N 1
ATOM 2869 C CA . VAL A 1 354 ? 29.169 20.902 -15.971 1.00 90.19 354 VAL A CA 1
ATOM 2870 C C . VAL A 1 354 ? 29.518 20.601 -14.514 1.00 90.19 354 VAL A C 1
ATOM 2872 O O . VAL A 1 354 ? 28.620 20.318 -13.720 1.00 90.19 354 VAL A O 1
ATOM 2875 N N . ASN A 1 355 ? 30.786 20.732 -14.127 1.00 90.06 355 ASN A N 1
ATOM 2876 C CA . ASN A 1 355 ? 31.210 20.548 -12.742 1.00 90.06 355 ASN A CA 1
ATOM 2877 C C . ASN A 1 355 ? 30.634 21.627 -11.809 1.00 90.06 355 ASN A C 1
ATOM 2879 O O . ASN A 1 355 ? 30.141 21.283 -10.736 1.00 90.06 355 ASN A O 1
ATOM 2883 N N . ASP A 1 356 ? 30.586 22.891 -12.238 1.00 92.19 356 ASP A N 1
ATOM 2884 C CA . ASP A 1 356 ? 29.930 23.989 -11.510 1.00 92.19 356 ASP A CA 1
ATOM 2885 C C . ASP A 1 356 ? 28.413 23.762 -11.346 1.00 92.19 356 ASP A C 1
ATOM 2887 O O . ASP A 1 356 ? 27.811 24.154 -10.344 1.00 92.19 356 ASP A O 1
ATOM 2891 N N . LEU A 1 357 ? 27.761 23.130 -12.326 1.00 94.00 357 LEU A N 1
ATOM 2892 C CA . LEU A 1 357 ? 26.353 22.743 -12.214 1.00 94.00 357 LEU A CA 1
ATOM 2893 C C . LEU A 1 357 ? 26.172 21.548 -11.276 1.00 94.00 357 LEU A C 1
ATOM 2895 O O . LEU A 1 357 ? 25.223 21.526 -10.493 1.00 94.00 357 LEU A O 1
ATOM 2899 N N . HIS A 1 358 ? 27.078 20.570 -11.310 1.00 93.56 358 HIS A N 1
ATOM 2900 C CA . HIS A 1 358 ? 27.051 19.440 -10.387 1.00 93.56 358 HIS A CA 1
ATOM 2901 C C . HIS A 1 358 ? 27.206 19.893 -8.933 1.00 93.56 358 HIS A C 1
ATOM 2903 O O . HIS A 1 358 ? 26.426 19.455 -8.088 1.00 93.56 358 HIS A O 1
ATOM 2909 N N . THR A 1 359 ? 28.140 20.800 -8.632 1.00 94.12 359 THR A N 1
ATOM 2910 C CA . THR A 1 359 ? 28.301 21.344 -7.272 1.00 94.12 359 THR A CA 1
ATOM 2911 C C . THR A 1 359 ? 27.040 22.068 -6.807 1.00 94.12 359 THR A C 1
ATOM 2913 O O . THR A 1 359 ? 26.544 21.784 -5.717 1.00 94.12 359 THR A O 1
ATOM 2916 N N . GLN A 1 360 ? 26.432 22.895 -7.662 1.00 96.31 360 GLN A N 1
ATOM 2917 C CA . GLN A 1 360 ? 25.154 23.548 -7.357 1.00 96.31 360 GLN A CA 1
ATOM 2918 C C . GLN A 1 360 ? 24.023 22.544 -7.109 1.00 96.31 360 GLN A C 1
ATOM 2920 O O . GLN A 1 360 ? 23.218 22.731 -6.195 1.00 96.31 360 GLN A O 1
ATOM 2925 N N . ILE A 1 361 ? 23.943 21.467 -7.896 1.00 96.06 361 ILE A N 1
ATOM 2926 C CA . ILE A 1 361 ? 22.948 20.407 -7.687 1.00 96.06 361 ILE A CA 1
ATOM 2927 C C . ILE A 1 361 ? 23.159 19.750 -6.321 1.00 96.06 361 ILE A C 1
ATOM 2929 O O . ILE A 1 361 ? 22.188 19.584 -5.581 1.00 96.06 361 ILE A O 1
ATOM 2933 N N . PHE A 1 362 ? 24.400 19.426 -5.952 1.00 96.69 362 PHE A N 1
ATOM 2934 C CA . PHE A 1 362 ? 24.701 18.827 -4.652 1.00 96.69 362 PHE A CA 1
ATOM 2935 C C . PHE A 1 362 ? 24.333 19.747 -3.484 1.00 96.69 362 PHE A C 1
ATOM 2937 O O . PHE A 1 362 ? 23.656 19.297 -2.561 1.00 96.69 362 PHE A O 1
ATOM 2944 N N . GLU A 1 363 ? 24.662 21.038 -3.555 1.00 96.44 363 GLU A N 1
ATOM 2945 C CA . GLU A 1 363 ? 24.270 22.017 -2.532 1.00 96.44 363 GLU A CA 1
ATOM 2946 C C . GLU A 1 363 ? 22.743 22.119 -2.384 1.00 96.44 363 GLU A C 1
ATOM 2948 O O . GLU A 1 363 ? 22.205 22.189 -1.274 1.00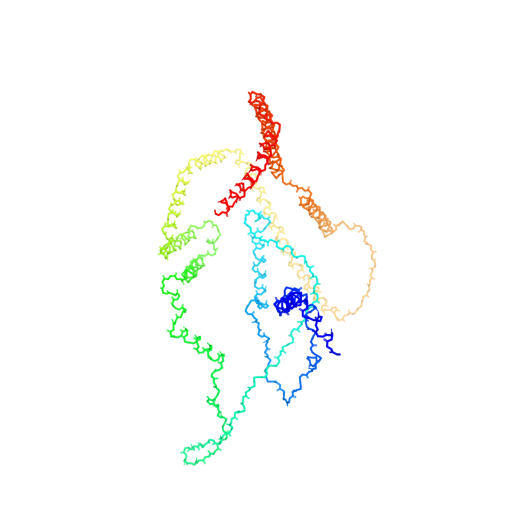 96.44 363 GLU A O 1
ATOM 2953 N N . LYS A 1 364 ? 22.000 22.097 -3.501 1.00 97.19 364 LYS A N 1
ATOM 2954 C CA . LYS A 1 364 ? 20.529 22.118 -3.463 1.00 97.19 364 LYS A CA 1
ATOM 2955 C C . LYS A 1 364 ? 19.947 20.824 -2.906 1.00 97.19 364 LYS A C 1
ATOM 2957 O O . LYS A 1 364 ? 18.960 20.885 -2.171 1.00 97.19 364 LYS A O 1
ATOM 2962 N N . LEU A 1 365 ? 20.537 19.672 -3.217 1.00 95.88 365 LEU A N 1
ATOM 2963 C CA . LEU A 1 365 ? 20.129 18.392 -2.639 1.00 95.88 365 LEU A CA 1
ATOM 2964 C C . LEU A 1 365 ? 20.367 18.367 -1.126 1.00 95.88 365 LEU A C 1
ATOM 2966 O O . LEU A 1 365 ? 19.462 17.983 -0.385 1.00 95.88 365 LEU A O 1
ATOM 2970 N N . GLU A 1 366 ? 21.511 18.866 -0.658 1.00 96.56 366 GLU A N 1
ATOM 2971 C CA . GLU A 1 366 ? 21.806 18.987 0.771 1.00 96.56 366 GLU A CA 1
ATOM 2972 C C . GLU A 1 366 ? 20.797 19.903 1.483 1.00 96.56 366 GLU A C 1
ATOM 2974 O O . GLU A 1 366 ? 20.263 19.545 2.538 1.00 96.56 366 GLU A O 1
ATOM 2979 N N . ALA A 1 367 ? 20.446 21.041 0.874 1.00 96.69 367 ALA A N 1
ATOM 2980 C CA . ALA A 1 367 ? 19.419 21.939 1.401 1.00 96.69 367 ALA A CA 1
ATOM 2981 C C . ALA A 1 367 ? 18.030 21.271 1.476 1.00 96.69 367 ALA A C 1
ATOM 2983 O O . ALA A 1 367 ? 17.307 21.440 2.463 1.00 96.69 367 ALA A O 1
ATOM 2984 N N . ILE A 1 368 ? 17.654 20.476 0.466 1.00 96.12 368 ILE A N 1
ATOM 2985 C CA . ILE A 1 368 ? 16.396 19.710 0.459 1.00 96.12 368 ILE A CA 1
ATOM 2986 C C . ILE A 1 368 ? 16.401 18.651 1.564 1.00 96.12 368 ILE A C 1
ATOM 2988 O O . ILE A 1 368 ? 15.388 18.458 2.241 1.00 96.12 368 ILE A O 1
ATOM 2992 N N . GLU A 1 369 ? 17.517 17.959 1.772 1.00 93.81 369 GLU A N 1
ATOM 2993 C CA . GLU A 1 369 ? 17.627 16.990 2.858 1.00 93.81 369 GLU A CA 1
ATOM 2994 C C . GLU A 1 369 ? 17.560 17.649 4.234 1.00 93.81 369 GLU A C 1
ATOM 2996 O O . GLU A 1 369 ? 16.872 17.133 5.116 1.00 93.81 369 GLU A O 1
ATOM 3001 N N . ALA A 1 370 ? 18.207 18.802 4.420 1.00 95.75 370 ALA A N 1
ATOM 3002 C CA . ALA A 1 370 ? 18.111 19.574 5.654 1.00 95.75 370 ALA A CA 1
ATOM 3003 C C . ALA A 1 370 ? 16.659 19.983 5.950 1.00 95.75 370 ALA A C 1
ATOM 3005 O O . ALA A 1 370 ? 16.174 19.766 7.062 1.00 95.75 370 ALA A O 1
ATOM 3006 N N . LEU A 1 371 ? 15.927 20.460 4.937 1.00 96.00 371 LEU A N 1
ATOM 3007 C CA . LEU A 1 371 ? 14.497 20.766 5.040 1.00 96.00 371 LEU A CA 1
ATOM 3008 C C . LEU A 1 371 ? 13.659 19.536 5.409 1.00 96.00 371 LEU A C 1
ATOM 3010 O O . LEU A 1 371 ? 12.796 19.619 6.283 1.00 96.00 371 LEU A O 1
ATOM 3014 N N . LYS A 1 372 ? 13.922 18.377 4.795 1.00 91.31 372 LYS A N 1
ATOM 3015 C CA . LYS A 1 372 ? 13.229 17.123 5.137 1.00 91.31 372 LYS A CA 1
ATOM 3016 C C . LYS A 1 372 ? 13.523 16.677 6.569 1.00 91.31 372 LYS A C 1
ATOM 3018 O O . LYS A 1 372 ? 12.611 16.206 7.248 1.00 91.31 372 LYS A O 1
ATOM 3023 N N . ARG A 1 373 ? 14.768 16.815 7.042 1.00 92.81 373 ARG A N 1
ATOM 3024 C CA . ARG A 1 373 ? 15.140 16.509 8.435 1.00 92.81 373 ARG A CA 1
ATOM 3025 C C . ARG A 1 373 ? 14.403 17.431 9.406 1.00 92.81 373 ARG A C 1
ATOM 3027 O O . ARG A 1 373 ? 13.762 16.922 10.320 1.00 92.81 373 ARG A O 1
ATOM 3034 N N . HIS A 1 374 ? 14.389 18.738 9.144 1.00 94.44 374 HIS A N 1
ATOM 3035 C CA . HIS A 1 374 ? 13.642 19.716 9.941 1.00 94.44 374 HIS A CA 1
ATOM 3036 C C . HIS A 1 374 ? 12.138 19.400 9.975 1.00 94.44 374 HIS A C 1
ATOM 3038 O O . HIS A 1 374 ? 11.540 19.342 11.044 1.00 94.44 374 HIS A O 1
ATOM 3044 N N . GLN A 1 375 ? 11.517 19.105 8.827 1.00 89.25 375 GLN A N 1
ATOM 3045 C CA . GLN A 1 375 ? 10.098 18.727 8.778 1.00 89.25 375 GLN A CA 1
ATOM 3046 C C . GLN A 1 375 ? 9.779 17.467 9.592 1.00 89.25 375 GLN A C 1
ATOM 3048 O O . GLN A 1 375 ? 8.700 17.382 10.166 1.00 89.25 375 GLN A O 1
ATOM 3053 N N . ARG A 1 376 ? 10.690 16.487 9.651 1.00 85.00 376 ARG A N 1
ATOM 3054 C CA . ARG A 1 376 ? 10.488 15.262 10.444 1.00 85.00 376 ARG A CA 1
ATOM 3055 C C . ARG A 1 376 ? 10.693 15.472 11.943 1.00 85.00 376 ARG A C 1
ATOM 3057 O O . ARG A 1 376 ? 10.065 14.771 12.727 1.00 85.00 376 ARG A O 1
ATOM 3064 N N . GLN A 1 377 ? 11.609 16.360 12.326 1.00 89.69 377 GLN A N 1
ATOM 3065 C CA . GLN A 1 377 ? 12.011 16.547 13.723 1.00 89.69 377 GLN A CA 1
ATOM 3066 C C . GLN A 1 377 ? 11.189 17.623 14.434 1.00 89.69 377 GLN A C 1
ATOM 3068 O O . GLN A 1 377 ? 10.812 17.438 15.587 1.00 89.69 377 GLN A O 1
ATOM 3073 N N . GLU A 1 378 ? 10.908 18.732 13.754 1.00 86.62 378 GLU A N 1
ATOM 3074 C CA . GLU A 1 378 ? 10.376 19.945 14.382 1.00 86.62 378 GLU A CA 1
ATOM 3075 C C . GLU A 1 378 ? 8.931 20.247 13.984 1.00 86.62 378 GLU A C 1
ATOM 3077 O O . GLU A 1 378 ? 8.250 21.020 14.655 1.00 86.62 378 GLU A O 1
ATOM 3082 N N . CYS A 1 379 ? 8.430 19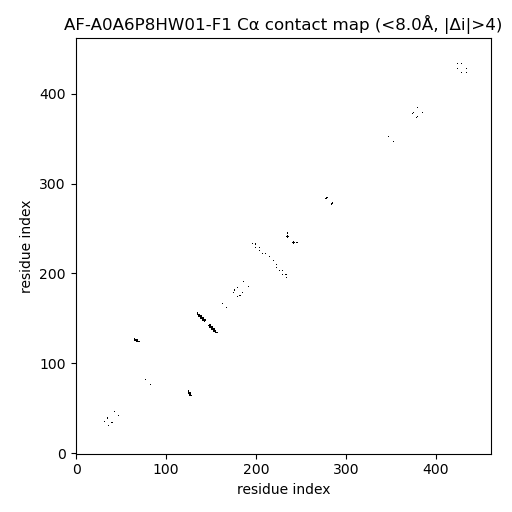.649 12.901 1.00 89.00 379 CYS A N 1
ATOM 3083 C CA . CYS A 1 379 ? 7.082 19.919 12.413 1.00 89.00 379 CYS A CA 1
ATOM 3084 C C . CYS A 1 379 ? 6.139 18.747 12.700 1.00 89.00 379 CYS A C 1
ATOM 3086 O O . CYS A 1 379 ? 6.438 17.589 12.417 1.00 89.00 379 CYS A O 1
ATOM 3088 N N . VAL A 1 380 ? 4.950 19.063 13.213 1.00 89.00 380 VAL A N 1
ATOM 3089 C CA . VAL A 1 380 ? 3.851 18.107 13.394 1.00 89.00 380 VAL A CA 1
ATOM 3090 C C . VAL A 1 380 ? 2.734 18.456 12.405 1.00 89.00 380 VAL A C 1
ATOM 3092 O O . VAL A 1 380 ? 2.456 19.643 12.205 1.00 89.00 380 VAL A O 1
ATOM 3095 N N . PRO A 1 381 ? 2.075 17.465 11.770 1.00 89.38 381 PRO A N 1
ATOM 3096 C CA . PRO A 1 381 ? 0.962 17.733 10.873 1.00 89.38 381 PRO A CA 1
ATOM 3097 C C . PRO A 1 381 ? -0.151 18.523 11.561 1.00 89.38 381 PRO A C 1
ATOM 3099 O O . PRO A 1 381 ? -0.598 18.186 12.657 1.00 89.38 381 PRO A O 1
ATOM 3102 N N . VAL A 1 382 ? -0.656 19.536 10.862 1.00 89.88 382 VAL A N 1
ATOM 3103 C CA . VAL A 1 382 ? -1.707 20.436 11.352 1.00 89.88 382 VAL A CA 1
ATOM 3104 C C . VAL A 1 382 ? -2.960 19.668 11.792 1.00 89.88 382 VAL A C 1
ATOM 3106 O O . VAL A 1 382 ? -3.599 20.052 12.767 1.00 89.88 382 VAL A O 1
ATOM 3109 N N . SER A 1 383 ? -3.290 18.551 11.139 1.00 90.56 383 SER A N 1
ATOM 3110 C CA . SER A 1 383 ? -4.400 17.670 11.529 1.00 90.56 383 SER A CA 1
ATOM 3111 C C . SER A 1 383 ? -4.236 17.072 12.930 1.00 90.56 383 SER A C 1
ATOM 3113 O O . SER A 1 383 ? -5.213 16.989 13.672 1.00 90.56 383 SER A O 1
ATOM 3115 N N . VAL A 1 384 ? -3.012 16.698 13.317 1.00 91.94 384 VAL A N 1
ATOM 3116 C CA . VAL A 1 384 ? -2.707 16.165 14.653 1.00 91.94 384 VAL A CA 1
ATOM 3117 C C . VAL A 1 384 ? -2.854 17.265 15.700 1.00 91.94 384 VAL A C 1
ATOM 3119 O O . VAL A 1 384 ? -3.451 1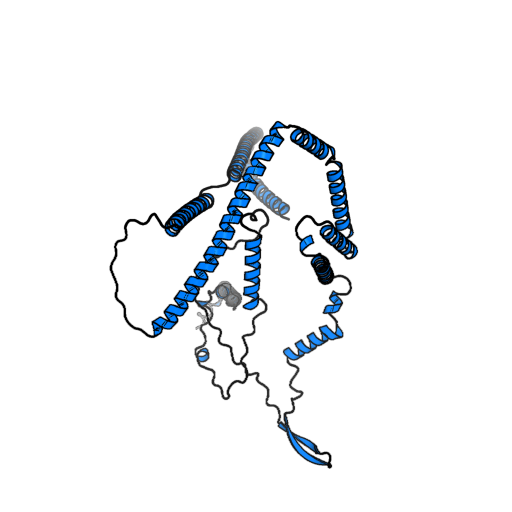7.020 16.744 1.00 91.94 384 VAL A O 1
ATOM 3122 N N . CYS A 1 385 ? -2.398 18.487 15.403 1.00 91.94 385 CYS A N 1
ATOM 3123 C CA . CYS A 1 385 ? -2.600 19.640 16.284 1.00 91.94 385 CYS A CA 1
ATOM 3124 C C . CYS A 1 385 ? -4.093 19.933 16.497 1.00 91.94 385 CYS A C 1
ATOM 3126 O O . CYS A 1 385 ? -4.533 20.023 17.639 1.00 91.94 385 CYS A O 1
ATOM 3128 N N . HIS A 1 386 ? -4.892 19.985 15.425 1.00 95.38 386 HIS A N 1
ATOM 3129 C CA . HIS A 1 386 ? -6.341 20.203 15.527 1.00 95.38 386 HIS A CA 1
ATOM 3130 C C . HIS A 1 386 ? -7.042 19.095 16.323 1.00 95.38 386 HIS A C 1
ATOM 3132 O O . HIS A 1 386 ? -7.916 19.379 17.140 1.00 95.38 386 HIS A O 1
ATOM 3138 N N . HIS A 1 387 ? -6.656 17.833 16.113 1.00 95.94 387 HIS A N 1
ATOM 3139 C CA . HIS A 1 387 ? -7.222 16.715 16.864 1.00 95.94 387 HIS A CA 1
ATOM 3140 C C . HIS A 1 387 ? -6.848 16.776 18.350 1.00 95.94 387 HIS A C 1
ATOM 3142 O O . HIS A 1 387 ? -7.711 16.591 19.204 1.00 95.94 387 HIS A O 1
ATOM 3148 N N . LEU A 1 388 ? -5.588 17.085 18.674 1.00 95.56 388 LEU A N 1
ATOM 3149 C CA . LEU A 1 388 ? -5.152 17.283 20.057 1.00 95.56 388 LEU A CA 1
ATOM 3150 C C . LEU A 1 388 ? -5.893 18.449 20.716 1.00 95.56 388 LEU A C 1
ATOM 3152 O O . LEU A 1 388 ? -6.379 18.291 21.831 1.00 95.56 388 LEU A O 1
ATOM 3156 N N . GLU A 1 389 ? -6.048 19.582 20.032 1.00 96.12 389 GLU A N 1
ATOM 3157 C CA . GLU A 1 389 ? -6.840 20.712 20.529 1.00 96.12 389 GLU A CA 1
ATOM 3158 C C . GLU A 1 389 ? -8.297 20.329 20.794 1.00 96.12 389 GLU A C 1
ATOM 3160 O O . GLU A 1 389 ? -8.871 20.741 21.803 1.00 96.12 389 GLU A O 1
ATOM 3165 N N . GLN A 1 390 ? -8.904 19.536 19.910 1.00 96.50 390 GLN A N 1
ATOM 3166 C CA . GLN A 1 390 ? -10.256 19.031 20.112 1.00 96.50 390 GLN A CA 1
ATOM 3167 C C . GLN A 1 390 ? -10.332 18.110 21.335 1.00 96.50 390 GLN A C 1
ATOM 3169 O O . GLN A 1 390 ? -11.186 18.323 22.191 1.00 96.50 390 GLN A O 1
ATOM 3174 N N . CYS A 1 391 ? -9.419 17.144 21.462 1.00 96.50 391 CYS A N 1
ATOM 3175 C CA . CYS A 1 391 ? -9.346 16.255 22.621 1.00 96.50 391 CYS A CA 1
ATOM 3176 C C . CYS A 1 391 ? -9.185 17.045 23.927 1.00 96.50 391 CYS A C 1
ATOM 3178 O O . CYS A 1 391 ? -9.865 16.761 24.911 1.00 96.50 391 CYS A O 1
ATOM 3180 N N . VAL A 1 392 ? -8.331 18.073 23.930 1.00 97.56 392 VAL A N 1
ATOM 3181 C CA . VAL A 1 392 ? -8.153 18.964 25.083 1.00 97.56 392 VAL A CA 1
ATOM 3182 C C . VAL A 1 392 ? -9.466 19.676 25.417 1.00 97.56 392 VAL A C 1
ATOM 3184 O O . VAL A 1 392 ? -9.913 19.591 26.560 1.00 97.56 392 VAL A O 1
ATOM 3187 N N . LYS A 1 393 ? -10.142 20.287 24.436 1.00 97.62 393 LYS A N 1
ATOM 3188 C CA . LYS A 1 393 ? -11.443 20.953 24.641 1.00 97.62 393 LYS A CA 1
ATOM 3189 C C . LYS A 1 393 ? -12.516 19.996 25.168 1.00 97.62 393 LYS A C 1
ATOM 3191 O O . LYS A 1 393 ? -13.257 20.346 26.082 1.00 97.62 393 LYS A O 1
ATOM 3196 N N . GLU A 1 394 ? -12.598 18.782 24.631 1.00 96.62 394 GLU A N 1
ATOM 3197 C CA . GLU A 1 394 ? -13.545 17.762 25.097 1.00 96.62 394 GLU A CA 1
ATOM 3198 C C . GLU A 1 394 ? -13.262 17.360 26.550 1.00 96.62 394 GLU A C 1
ATOM 3200 O O . GLU A 1 394 ? -14.180 17.321 27.373 1.00 96.62 394 GLU A O 1
ATOM 3205 N N . THR A 1 395 ? -11.988 17.143 26.899 1.00 95.31 395 THR A N 1
ATOM 3206 C CA . THR A 1 395 ? -11.602 16.828 28.282 1.00 95.31 395 THR A CA 1
ATOM 3207 C C . THR A 1 395 ? -11.873 17.982 29.242 1.00 95.31 395 THR A C 1
ATOM 3209 O O . THR A 1 395 ? -12.293 17.744 30.373 1.00 95.31 395 THR A O 1
ATOM 3212 N N . GLU A 1 396 ? -11.705 19.229 28.800 1.00 97.75 396 GLU A N 1
ATOM 3213 C CA . GLU A 1 396 ? -12.027 20.416 29.590 1.00 97.75 396 GLU A CA 1
ATOM 3214 C C . GLU A 1 396 ? -13.531 20.489 29.886 1.00 97.75 396 GLU A C 1
ATOM 3216 O O . GLU A 1 396 ? -13.933 20.679 31.036 1.00 97.75 396 GLU A O 1
ATOM 3221 N N . VAL A 1 397 ? -14.374 20.255 28.876 1.00 97.62 397 VAL A N 1
ATOM 3222 C CA . VAL A 1 397 ? -15.833 20.198 29.043 1.00 97.62 397 VAL A CA 1
ATOM 3223 C C . VAL A 1 397 ? -16.236 19.094 30.023 1.00 97.62 397 VAL A C 1
ATOM 3225 O O . VAL A 1 397 ? -17.113 19.302 30.866 1.00 97.62 397 VAL A O 1
ATOM 3228 N N . ASP A 1 398 ? -15.607 17.923 29.957 1.00 96.19 398 ASP A N 1
ATOM 3229 C CA . ASP A 1 398 ? -15.906 16.824 30.875 1.00 96.19 398 ASP A CA 1
ATOM 3230 C C . ASP A 1 398 ? -15.428 17.100 32.307 1.00 96.19 398 ASP A C 1
ATOM 3232 O O . ASP A 1 398 ? -16.151 16.788 33.258 1.00 96.19 398 ASP A O 1
ATOM 3236 N N . ILE A 1 399 ? -14.281 17.766 32.484 1.00 97.12 399 ILE A N 1
ATOM 3237 C CA . ILE A 1 399 ? -13.839 18.274 33.791 1.00 97.12 399 ILE A CA 1
ATOM 3238 C C . ILE A 1 399 ? -14.874 19.256 34.349 1.00 97.12 399 ILE A C 1
ATOM 3240 O O . ILE A 1 399 ? -15.292 19.111 35.496 1.00 97.12 399 ILE A O 1
ATOM 3244 N N . GLN A 1 400 ? -15.355 20.209 33.546 1.00 97.06 400 GLN A N 1
ATOM 3245 C CA . GLN A 1 400 ? -16.374 21.168 33.983 1.00 97.06 400 GLN A CA 1
ATOM 3246 C C . GLN A 1 400 ? -17.689 20.482 34.390 1.00 97.06 400 GLN A C 1
ATOM 3248 O O . GLN A 1 400 ? -18.298 20.864 35.390 1.00 97.06 400 GLN A O 1
ATOM 3253 N N . LYS A 1 401 ? -18.132 19.446 33.661 1.00 96.94 401 LYS A N 1
ATOM 3254 C CA . LYS A 1 401 ? -19.312 18.649 34.049 1.00 96.94 401 LYS A CA 1
ATOM 3255 C C . LYS A 1 401 ? -19.099 17.931 35.379 1.00 96.94 401 LYS A C 1
ATOM 3257 O O . LYS A 1 401 ? -20.001 17.941 36.212 1.00 96.94 401 LYS A O 1
ATOM 3262 N N . LEU A 1 402 ? -17.931 17.317 35.579 1.00 96.56 402 LEU A N 1
ATOM 3263 C CA . LEU A 1 402 ? -17.598 16.629 36.828 1.00 96.56 402 LEU A CA 1
ATOM 3264 C C . LEU A 1 402 ? -17.541 17.596 38.011 1.00 96.56 402 LEU A C 1
ATOM 3266 O O . LEU A 1 402 ? -18.043 17.262 39.079 1.00 96.56 402 LEU A O 1
ATOM 3270 N N . LEU A 1 403 ? -16.993 18.798 37.817 1.00 95.94 403 LEU A N 1
ATOM 3271 C CA . LEU A 1 403 ? -16.988 19.841 38.843 1.00 95.94 403 LEU A CA 1
ATOM 3272 C C . LEU A 1 403 ? -18.413 20.245 39.235 1.00 95.94 403 LEU A C 1
ATOM 3274 O O . LEU A 1 403 ? -18.732 20.220 40.418 1.00 95.94 403 LEU A O 1
ATOM 3278 N N . LYS A 1 404 ? -19.298 20.502 38.262 1.00 96.31 404 LYS A N 1
ATOM 3279 C CA . LYS A 1 404 ? -20.715 20.812 38.537 1.00 96.31 404 LYS A CA 1
ATOM 3280 C C . LYS A 1 404 ? -21.450 19.669 39.239 1.00 96.31 404 LYS A C 1
ATOM 3282 O O . LYS A 1 404 ? -22.286 19.906 40.102 1.00 96.31 404 LYS A O 1
ATOM 3287 N N . GLN A 1 405 ? -21.164 18.421 38.865 1.00 96.19 405 GLN A N 1
ATOM 3288 C CA . GLN A 1 405 ? -21.746 17.255 39.532 1.00 96.19 405 GLN A CA 1
ATOM 3289 C C . GLN A 1 405 ? -21.250 17.109 40.971 1.00 96.19 405 GLN A C 1
ATOM 3291 O O . GLN A 1 405 ? -22.051 16.792 41.843 1.00 96.19 405 GLN A O 1
ATOM 3296 N N . ASN A 1 406 ? -19.961 17.339 41.226 1.00 95.31 406 ASN A N 1
ATOM 3297 C CA . ASN A 1 406 ? -19.425 17.339 42.584 1.00 95.31 406 ASN A CA 1
ATOM 3298 C C . ASN A 1 406 ? -20.044 18.457 43.424 1.00 95.31 406 ASN A C 1
ATOM 3300 O O . ASN A 1 406 ? -20.484 18.177 44.528 1.00 95.31 406 ASN A O 1
ATOM 3304 N N . GLU A 1 407 ? -20.164 19.671 42.882 1.00 96.69 407 GLU A N 1
ATOM 3305 C CA . GLU A 1 407 ? -20.817 20.794 43.564 1.00 96.69 407 GLU A CA 1
ATOM 3306 C C . GLU A 1 407 ? -22.274 20.463 43.928 1.00 96.69 407 GLU A C 1
ATOM 3308 O O . GLU A 1 407 ? -22.697 20.668 45.062 1.00 96.69 407 GLU A O 1
ATOM 3313 N N . PHE A 1 408 ? -23.030 19.866 43.000 1.00 95.25 408 PHE A N 1
ATOM 3314 C CA . PHE A 1 408 ? -24.394 19.404 43.272 1.00 95.25 408 PHE A CA 1
ATOM 3315 C C . PHE A 1 408 ? -24.446 18.327 44.367 1.00 95.25 408 PHE A C 1
ATOM 3317 O O . PHE A 1 408 ? -25.323 18.353 45.227 1.00 95.25 408 PHE A O 1
ATOM 3324 N N . LEU A 1 409 ? -23.516 17.368 44.346 1.00 93.94 409 LEU A N 1
ATOM 3325 C CA . LEU A 1 409 ? -23.444 16.326 45.371 1.00 93.94 409 LEU A CA 1
ATOM 3326 C C . LEU A 1 409 ? -23.064 16.899 46.738 1.00 93.94 409 LEU A C 1
ATOM 3328 O O . LEU A 1 409 ? -23.631 16.469 47.734 1.00 93.94 409 LEU A O 1
ATOM 3332 N N . GLU A 1 410 ? -22.146 17.860 46.795 1.00 95.62 410 GLU A N 1
ATOM 3333 C CA . GLU A 1 410 ? -21.781 18.560 48.029 1.00 95.62 410 GLU A CA 1
ATOM 3334 C C . GLU A 1 410 ? -22.978 19.324 48.602 1.00 95.62 410 GLU A C 1
ATOM 3336 O O . GLU A 1 410 ? -23.275 19.177 49.785 1.00 95.62 410 GLU A O 1
ATOM 3341 N N . GLN A 1 411 ? -23.724 20.054 47.765 1.00 95.50 411 GLN A N 1
ATOM 3342 C CA . GLN A 1 411 ? -24.963 20.720 48.179 1.00 95.50 411 GLN A CA 1
ATOM 3343 C C . GLN A 1 411 ? -25.998 19.717 48.703 1.00 95.50 411 GLN A C 1
ATOM 3345 O O . GLN A 1 411 ? -26.540 19.907 49.787 1.00 95.50 411 GLN A O 1
ATOM 3350 N N . SER A 1 412 ? -26.217 18.611 47.987 1.00 94.38 412 SER A N 1
ATOM 3351 C CA . SER A 1 412 ? -27.162 17.569 48.403 1.00 94.38 412 SER A CA 1
ATOM 3352 C C . SER A 1 412 ? -26.739 16.873 49.700 1.00 94.38 412 SER A C 1
ATOM 3354 O O . SER A 1 412 ? -27.599 16.539 50.510 1.00 94.38 412 SER A O 1
ATOM 3356 N N . ILE A 1 413 ? -25.436 16.667 49.924 1.00 90.94 413 ILE A N 1
ATOM 3357 C CA . ILE A 1 413 ? -24.924 16.161 51.202 1.00 90.94 413 ILE A CA 1
ATOM 3358 C C . ILE A 1 413 ? -25.273 17.157 52.305 1.00 90.94 413 ILE A C 1
ATOM 3360 O O . ILE A 1 413 ? -25.923 16.758 53.259 1.00 90.94 413 ILE A O 1
ATOM 3364 N N . VAL A 1 414 ? -24.939 18.440 52.150 1.00 94.56 414 VAL A N 1
ATOM 3365 C CA . VAL A 1 414 ? -25.230 19.472 53.162 1.00 94.56 414 VAL A CA 1
ATOM 3366 C C . VAL A 1 414 ? -26.730 19.562 53.476 1.00 94.56 414 VAL A C 1
ATOM 3368 O O . VAL A 1 414 ? -27.111 19.676 54.640 1.00 94.56 414 VAL A O 1
ATOM 3371 N N . GLU A 1 415 ? -27.595 19.479 52.463 1.00 93.31 415 GLU A N 1
ATOM 3372 C CA . GLU A 1 415 ? -29.051 19.444 52.650 1.00 93.31 415 GLU A CA 1
ATOM 3373 C C . GLU A 1 415 ? -29.493 18.222 53.466 1.00 93.31 415 GLU A C 1
ATOM 3375 O O . GLU A 1 415 ? -30.225 18.373 54.444 1.00 93.31 415 GLU A O 1
ATOM 3380 N N . LEU A 1 416 ? -29.003 17.027 53.123 1.00 88.94 416 LEU A N 1
ATOM 3381 C CA . LEU A 1 416 ? -29.313 15.792 53.850 1.00 88.94 416 LEU A CA 1
ATOM 3382 C C . LEU A 1 416 ? -28.759 15.794 55.280 1.00 88.94 416 LEU A C 1
ATOM 3384 O O . LEU A 1 416 ? -29.410 15.282 56.190 1.00 88.94 416 LEU A O 1
ATOM 3388 N N . GLU A 1 417 ? -27.571 16.359 55.498 1.00 88.38 417 GLU A N 1
ATOM 3389 C CA . GLU A 1 417 ? -26.986 16.524 56.831 1.00 88.38 417 GLU A CA 1
ATOM 3390 C C . GLU A 1 417 ? -27.867 17.431 57.698 1.00 88.38 417 GLU A C 1
ATOM 3392 O O . GLU A 1 417 ? -28.162 17.084 58.843 1.00 88.38 417 GLU A O 1
ATOM 3397 N N . LYS A 1 418 ? -28.368 18.534 57.128 1.00 92.75 418 LYS A N 1
ATOM 3398 C CA . LYS A 1 418 ? -29.298 19.441 57.808 1.00 92.75 418 LYS A CA 1
ATOM 3399 C C . LYS A 1 418 ? -30.641 18.772 58.115 1.00 92.75 418 LYS A C 1
ATOM 3401 O O . LYS A 1 418 ? -31.142 18.901 59.228 1.00 92.75 418 LYS A O 1
ATOM 3406 N N . GLU A 1 419 ? -31.224 18.042 57.163 1.00 89.38 419 GLU A N 1
ATOM 3407 C CA . GLU A 1 419 ? -32.469 17.292 57.388 1.00 89.38 419 GLU A CA 1
ATOM 3408 C C . GLU A 1 419 ? -32.314 16.253 58.509 1.00 89.38 419 GLU A C 1
ATOM 3410 O O . GLU A 1 419 ? -33.209 16.091 59.344 1.00 89.38 419 GLU A O 1
ATOM 3415 N N . LEU A 1 420 ? -31.170 15.562 58.553 1.00 84.94 420 LEU A N 1
ATOM 3416 C CA . LEU A 1 420 ? -30.854 14.607 59.611 1.00 84.94 420 LEU A CA 1
ATOM 3417 C C . LEU A 1 420 ? -30.743 15.303 60.973 1.00 84.94 420 LEU A C 1
ATOM 3419 O O . LEU A 1 420 ? -31.274 14.796 61.961 1.00 84.94 420 LEU A O 1
ATOM 3423 N N . GLU A 1 421 ? -30.078 16.457 61.032 1.00 85.69 421 GLU A N 1
ATOM 3424 C CA . GLU A 1 421 ? -29.946 17.256 62.251 1.00 85.69 421 GLU A CA 1
ATOM 3425 C C . GLU A 1 421 ? -31.313 17.730 62.766 1.00 85.69 421 GLU A C 1
ATOM 3427 O O . GLU A 1 421 ? -31.649 17.482 63.925 1.00 85.69 421 GLU A O 1
ATOM 3432 N N . GLU A 1 422 ? -32.173 18.257 61.888 1.00 88.12 422 GLU A N 1
ATOM 3433 C CA . GLU A 1 422 ? -33.549 18.632 62.239 1.00 88.12 422 GLU A CA 1
ATOM 3434 C C . GLU A 1 422 ? -34.380 17.441 62.756 1.00 88.12 422 GLU A C 1
ATOM 3436 O O . GLU A 1 422 ? -35.210 17.593 63.659 1.00 88.12 422 GLU A O 1
ATOM 3441 N N . LEU A 1 423 ? -34.202 16.243 62.186 1.00 84.06 423 LEU A N 1
ATOM 3442 C CA . LEU A 1 423 ? -34.882 15.028 62.652 1.00 84.06 423 LEU A CA 1
ATOM 3443 C C . LEU A 1 423 ? -34.379 14.572 64.027 1.00 84.06 423 LEU A C 1
ATOM 3445 O O . LEU A 1 423 ? -35.187 14.126 64.849 1.00 84.06 423 LEU A O 1
ATOM 3449 N N . MET A 1 424 ? -33.079 14.691 64.301 1.00 80.69 424 MET A N 1
ATOM 3450 C CA . MET A 1 424 ? -32.503 14.384 65.616 1.00 80.69 424 MET A CA 1
ATOM 3451 C C . MET A 1 424 ? -32.994 15.366 66.689 1.00 80.69 424 MET A C 1
ATOM 3453 O O . MET A 1 424 ? -33.381 14.938 67.778 1.00 80.69 424 MET A O 1
ATOM 3457 N N . GLU A 1 425 ? -33.080 16.663 66.374 1.00 82.94 425 GLU A N 1
ATOM 3458 C CA . GLU A 1 425 ? -33.638 17.673 67.284 1.00 82.94 425 GLU A CA 1
ATOM 3459 C C . GLU A 1 425 ? -35.105 17.378 67.633 1.00 82.94 425 GLU A C 1
ATOM 3461 O O . GLU A 1 425 ? -35.483 17.352 68.810 1.00 82.94 425 GLU A O 1
ATOM 3466 N N . LYS A 1 426 ? -35.930 17.078 66.617 1.00 84.25 426 LYS A N 1
ATOM 3467 C CA . LYS A 1 426 ? -37.358 16.743 66.785 1.00 84.25 426 LYS A CA 1
ATOM 3468 C C . LYS A 1 426 ? -37.586 15.460 67.585 1.00 84.25 426 LYS A C 1
ATOM 3470 O O . LYS A 1 426 ? -38.610 15.341 68.252 1.00 84.25 426 LYS A O 1
ATOM 3475 N N . SER A 1 427 ? -36.671 14.495 67.499 1.00 79.25 427 SER A N 1
ATOM 3476 C CA . SER A 1 427 ? -36.801 13.193 68.168 1.00 79.25 427 SER A CA 1
ATOM 3477 C C . SER A 1 427 ? -36.200 13.151 69.577 1.00 79.25 427 SER A C 1
ATOM 3479 O O . SER A 1 427 ? -36.359 12.137 70.254 1.00 79.25 427 SER A O 1
ATOM 3481 N N . HIS A 1 428 ? -35.563 14.238 70.038 1.00 73.38 428 HIS A N 1
ATOM 3482 C CA . HIS A 1 428 ? -34.903 14.331 71.351 1.00 73.38 428 HIS A CA 1
ATOM 3483 C C . HIS A 1 428 ? -33.960 13.145 71.623 1.00 73.38 428 HIS A C 1
ATOM 3485 O O . HIS A 1 428 ? -33.877 12.633 72.741 1.00 73.38 428 HIS A O 1
ATOM 3491 N N . THR A 1 429 ? -33.272 12.673 70.581 1.00 70.62 429 THR A N 1
ATOM 3492 C CA . THR A 1 429 ? -32.332 11.556 70.692 1.00 70.62 429 THR A CA 1
ATOM 3493 C C . THR A 1 429 ? -31.131 11.947 71.541 1.00 70.62 429 THR A C 1
ATOM 3495 O O . THR A 1 429 ? -30.551 13.015 71.348 1.00 70.62 429 THR A O 1
ATOM 3498 N N . ASP A 1 430 ? -30.739 11.061 72.455 1.00 72.75 430 ASP A N 1
ATOM 3499 C CA . ASP A 1 430 ? -29.605 11.275 73.351 1.00 72.75 430 ASP A CA 1
ATOM 3500 C C . ASP A 1 430 ? -28.290 11.376 72.550 1.00 72.75 430 ASP A C 1
ATOM 3502 O O . ASP A 1 430 ? -28.086 10.673 71.552 1.00 72.75 430 ASP A O 1
ATOM 3506 N N . GLU A 1 431 ? -27.365 12.238 72.978 1.00 72.62 431 GLU A N 1
ATOM 3507 C CA . GLU A 1 431 ? -26.161 12.620 72.210 1.00 72.62 431 GLU A CA 1
ATOM 3508 C C . GLU A 1 431 ? -25.279 11.400 71.855 1.00 72.62 431 GLU A C 1
ATOM 3510 O O . GLU A 1 431 ? -24.581 11.353 70.835 1.00 72.62 431 GLU A O 1
ATOM 3515 N N . ASN A 1 432 ? -25.344 10.364 72.694 1.00 73.12 432 ASN A N 1
ATOM 3516 C CA . ASN A 1 432 ? -24.649 9.093 72.511 1.00 73.12 432 ASN A CA 1
ATOM 3517 C C . ASN A 1 432 ? -25.229 8.233 71.376 1.00 73.12 432 ASN A C 1
ATOM 3519 O O . ASN A 1 432 ? -24.481 7.488 70.733 1.00 73.12 432 ASN A O 1
ATOM 3523 N N . GLU A 1 433 ? -26.534 8.311 71.121 1.00 71.38 433 GLU A N 1
ATOM 3524 C CA . GLU A 1 433 ? -27.210 7.563 70.057 1.00 71.38 433 GLU A CA 1
ATOM 3525 C C . GLU A 1 433 ? -27.024 8.247 68.702 1.00 71.38 433 GLU A C 1
ATOM 3527 O O . GLU A 1 433 ? -26.655 7.581 67.731 1.00 71.38 433 GLU A O 1
ATOM 3532 N N . ALA A 1 434 ? -27.109 9.580 68.661 1.00 72.19 434 ALA A N 1
ATOM 3533 C CA . ALA A 1 434 ? -26.771 10.382 67.484 1.00 72.19 434 ALA A CA 1
ATOM 3534 C C . ALA A 1 434 ? -25.334 10.104 66.995 1.00 72.19 434 ALA A C 1
ATOM 3536 O O . ALA A 1 434 ? -25.097 9.806 65.820 1.00 72.19 434 ALA A O 1
ATOM 3537 N N . ARG A 1 435 ? -24.355 10.078 67.915 1.00 72.69 435 ARG A N 1
ATOM 3538 C CA . ARG A 1 435 ? -22.952 9.746 67.594 1.00 72.69 435 ARG A CA 1
ATOM 3539 C C . ARG A 1 435 ? -22.766 8.310 67.089 1.00 72.69 435 ARG A C 1
ATOM 3541 O O . ARG A 1 435 ? -21.850 8.060 66.301 1.00 72.69 435 ARG A O 1
ATOM 3548 N N . LYS A 1 436 ? -23.592 7.350 67.527 1.00 76.25 436 LYS A N 1
ATOM 3549 C CA . LYS A 1 436 ? -23.575 5.971 66.998 1.00 76.25 436 LYS A CA 1
ATOM 3550 C C . LYS A 1 436 ? -24.135 5.911 65.576 1.00 76.25 436 LYS A C 1
ATOM 3552 O O . LYS A 1 436 ? -23.534 5.242 64.736 1.00 76.25 436 LYS A O 1
ATOM 3557 N N . MET A 1 437 ? -25.219 6.635 65.296 1.00 70.88 437 MET A N 1
ATOM 3558 C CA . MET A 1 437 ? -25.837 6.702 63.966 1.00 70.88 437 MET A CA 1
ATOM 3559 C C . MET A 1 437 ? -24.881 7.303 62.926 1.00 70.88 437 MET A C 1
ATOM 3561 O O . MET A 1 437 ? -24.632 6.684 61.890 1.00 70.88 437 MET A O 1
ATOM 3565 N N . TRP A 1 438 ? -24.222 8.419 63.250 1.00 73.56 438 TRP A N 1
ATOM 3566 C CA . TRP A 1 438 ? -23.214 9.047 62.384 1.00 73.56 438 TRP A CA 1
ATOM 3567 C C . TRP A 1 438 ? -22.023 8.136 62.052 1.00 73.56 438 TRP A C 1
ATOM 3569 O O . TRP A 1 438 ? -21.567 8.076 60.907 1.00 73.56 438 TRP A O 1
ATOM 3579 N N . LYS A 1 439 ? -21.528 7.366 63.031 1.00 73.75 439 LYS A N 1
ATOM 3580 C CA . LYS A 1 439 ? -20.451 6.383 62.804 1.00 73.75 439 LYS A CA 1
ATOM 3581 C C . LYS A 1 439 ? -20.887 5.228 61.894 1.00 73.75 439 LYS A C 1
ATOM 3583 O O . LYS A 1 439 ? -20.059 4.695 61.149 1.00 73.75 439 LYS A O 1
ATOM 3588 N N . GLY A 1 440 ? -22.164 4.845 61.942 1.00 67.56 440 GLY A N 1
ATOM 3589 C CA . GLY A 1 440 ? -22.740 3.820 61.069 1.00 67.56 440 GLY A CA 1
ATOM 3590 C C . GLY A 1 440 ? -22.800 4.253 59.602 1.00 67.56 440 GLY A C 1
ATOM 3591 O O . GLY A 1 440 ? -22.418 3.481 58.723 1.00 67.56 440 GLY A O 1
ATOM 3592 N N . ILE A 1 441 ? -23.198 5.503 59.349 1.00 69.25 441 ILE A N 1
ATOM 3593 C CA . ILE A 1 441 ? -23.324 6.072 57.996 1.00 69.25 441 ILE A CA 1
ATOM 3594 C C . ILE A 1 441 ? -21.949 6.179 57.314 1.00 69.25 441 ILE A C 1
ATOM 3596 O O . ILE A 1 441 ? -21.762 5.727 56.185 1.00 69.25 441 ILE A O 1
ATOM 3600 N N . ASN A 1 442 ? -20.939 6.684 58.028 1.00 64.25 442 ASN A N 1
ATOM 3601 C CA . ASN A 1 442 ? -19.630 6.990 57.440 1.00 64.25 442 ASN A CA 1
ATOM 3602 C C . ASN A 1 442 ? -18.794 5.738 57.071 1.00 64.25 442 ASN A C 1
ATOM 3604 O O . ASN A 1 442 ? -17.897 5.788 56.232 1.00 64.25 442 ASN A O 1
ATOM 3608 N N . THR A 1 443 ? -19.075 4.583 57.682 1.00 60.97 443 THR A N 1
ATOM 3609 C CA . THR A 1 443 ? -18.259 3.365 57.507 1.00 60.97 443 THR A CA 1
ATOM 3610 C C . THR A 1 443 ? -18.842 2.361 56.513 1.00 60.97 443 THR A C 1
ATOM 3612 O O . THR A 1 443 ? -18.085 1.652 55.845 1.00 60.97 443 THR A O 1
ATOM 3615 N N . LEU A 1 444 ? -20.168 2.288 56.368 1.00 56.81 444 LEU A N 1
ATOM 3616 C CA . LEU A 1 444 ? -20.815 1.235 55.576 1.00 56.81 444 LEU A CA 1
ATOM 3617 C C . LEU A 1 444 ? -20.980 1.584 54.093 1.00 56.81 444 LEU A C 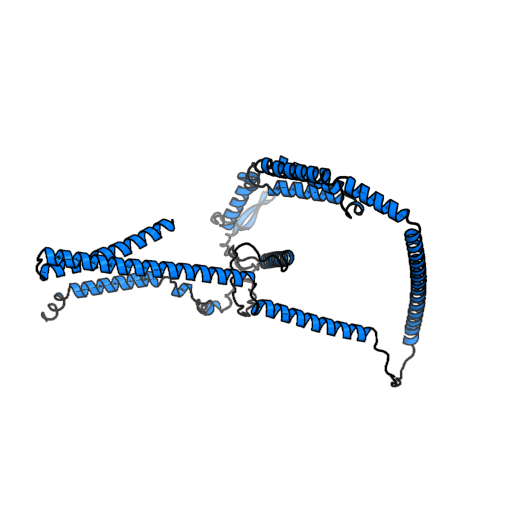1
ATOM 3619 O O . LEU A 1 444 ? -20.847 0.693 53.245 1.00 56.81 444 LEU A O 1
ATOM 3623 N N . ASP A 1 445 ? -21.199 2.853 53.754 1.00 57.66 445 ASP A N 1
ATOM 3624 C CA . ASP A 1 445 ? -21.558 3.226 52.381 1.00 57.66 445 ASP A CA 1
ATOM 3625 C C . ASP A 1 445 ? -20.339 3.513 51.492 1.00 57.66 445 ASP A C 1
ATOM 3627 O O . ASP A 1 445 ? -20.305 3.106 50.324 1.00 57.66 445 ASP A O 1
ATOM 3631 N N . VAL A 1 446 ? -19.256 4.051 52.064 1.00 57.19 446 VAL A N 1
ATOM 3632 C CA . VAL A 1 446 ? -17.979 4.273 51.356 1.00 57.19 446 VAL A CA 1
ATOM 3633 C C . VAL A 1 446 ? -17.353 2.946 50.896 1.00 57.19 446 VAL A C 1
ATOM 3635 O O . VAL A 1 446 ? -16.855 2.818 49.769 1.00 57.19 446 VAL A O 1
ATOM 3638 N N . ILE A 1 447 ? -17.438 1.902 51.728 1.00 58.59 447 ILE A N 1
ATOM 3639 C CA . ILE A 1 447 ? -16.879 0.578 51.422 1.00 58.59 447 ILE A CA 1
ATOM 3640 C C . ILE A 1 447 ? -17.685 -0.112 50.311 1.00 58.59 447 ILE A C 1
ATOM 3642 O O . ILE A 1 447 ? -17.093 -0.656 49.370 1.00 58.59 447 ILE A O 1
ATOM 3646 N N . LYS A 1 448 ? -19.023 -0.038 50.356 1.00 60.41 448 LYS A N 1
ATOM 3647 C CA . LYS A 1 448 ? -19.908 -0.653 49.350 1.00 60.41 448 LYS A CA 1
ATOM 3648 C C . LYS A 1 448 ? -19.781 0.006 47.971 1.00 60.41 448 LYS A C 1
ATOM 3650 O O . LYS A 1 448 ? -19.721 -0.702 46.959 1.00 60.41 448 LYS A O 1
ATOM 3655 N N . LEU A 1 449 ? -19.651 1.334 47.906 1.00 55.00 449 LEU A N 1
ATOM 3656 C CA . LEU A 1 449 ? -19.476 2.067 46.643 1.00 55.00 449 LEU A CA 1
ATOM 3657 C C . LEU A 1 449 ? -18.141 1.739 45.946 1.00 55.00 449 LEU A C 1
ATOM 3659 O O . LEU A 1 449 ? -18.109 1.574 44.718 1.00 55.00 449 LEU A O 1
ATOM 3663 N N . SER A 1 450 ? -17.053 1.544 46.703 1.00 52.66 450 SER A N 1
ATOM 3664 C CA . SER A 1 450 ? -15.749 1.151 46.135 1.00 52.66 450 SER A CA 1
ATOM 3665 C C . SER A 1 450 ? -15.765 -0.264 45.528 1.00 52.66 450 SER A C 1
ATOM 3667 O O . SER A 1 450 ? -15.161 -0.517 44.477 1.00 52.66 450 SER A O 1
ATOM 3669 N N . GLN A 1 451 ? -16.506 -1.191 46.144 1.00 55.62 451 GLN A N 1
ATOM 3670 C CA . GLN A 1 451 ? -16.606 -2.579 45.692 1.00 55.62 451 GLN A CA 1
ATOM 3671 C C . GLN A 1 451 ? -17.514 -2.723 44.462 1.00 55.62 451 GLN A C 1
ATOM 3673 O O . GLN A 1 451 ? -17.213 -3.506 43.555 1.00 55.62 451 GLN A O 1
ATOM 3678 N N . SER A 1 452 ? -18.580 -1.923 44.375 1.00 52.00 452 SER A N 1
ATOM 3679 C CA . SER A 1 452 ? -19.502 -1.932 43.232 1.00 52.00 452 SER A CA 1
ATOM 3680 C C . SER A 1 452 ? -18.853 -1.372 41.951 1.00 52.00 452 SER A C 1
ATOM 3682 O O . SER A 1 452 ? -18.975 -1.965 40.872 1.00 52.00 452 SER A O 1
ATOM 3684 N N . LYS A 1 453 ? -18.031 -0.312 42.061 1.00 52.47 453 LYS A N 1
ATOM 3685 C CA . LYS A 1 453 ? -17.239 0.221 40.930 1.00 52.47 453 LYS A CA 1
ATOM 3686 C C . LYS A 1 453 ? -16.183 -0.777 40.418 1.00 52.47 453 LYS A C 1
ATOM 3688 O O . LYS A 1 453 ? -15.972 -0.870 39.206 1.00 52.47 453 LYS A O 1
ATOM 3693 N N . LYS A 1 454 ? -15.566 -1.581 41.299 1.00 52.22 454 LYS A N 1
ATOM 3694 C CA . LYS A 1 454 ? -14.618 -2.649 40.906 1.00 52.22 454 LYS A CA 1
ATOM 3695 C C . LYS A 1 454 ? -15.288 -3.800 40.142 1.00 52.22 454 LYS A C 1
ATOM 3697 O O . LYS A 1 454 ? -14.675 -4.341 39.223 1.00 52.22 454 LYS A O 1
ATOM 3702 N N . LYS A 1 455 ? -16.539 -4.155 40.464 1.00 53.22 455 LYS A N 1
ATOM 3703 C CA . LYS A 1 455 ? -17.291 -5.200 39.740 1.00 53.22 455 LYS A CA 1
ATOM 3704 C C . LYS A 1 455 ? -17.713 -4.755 38.333 1.00 53.22 455 LYS A C 1
ATOM 3706 O O . LYS A 1 455 ? -17.502 -5.509 37.386 1.00 53.22 455 LYS A O 1
ATOM 3711 N N . LYS A 1 456 ? -18.190 -3.514 38.159 1.00 50.31 456 LYS A N 1
ATOM 3712 C CA . LYS A 1 456 ? -18.575 -2.976 36.833 1.00 50.31 456 LYS A CA 1
ATOM 3713 C C . LYS A 1 456 ? -17.393 -2.811 35.863 1.00 50.31 456 LYS A C 1
ATOM 3715 O O . LYS A 1 456 ? -17.557 -3.018 34.665 1.00 50.31 456 LYS A O 1
ATOM 3720 N N . LYS A 1 457 ? -16.183 -2.504 36.354 1.00 48.59 457 LYS A N 1
ATOM 3721 C CA . LYS A 1 457 ? -14.971 -2.466 35.505 1.00 48.59 457 LYS A CA 1
ATOM 3722 C C . LYS A 1 457 ? -14.494 -3.854 35.050 1.00 48.59 457 LYS A C 1
ATOM 3724 O O . LYS A 1 457 ? -13.859 -3.945 34.006 1.00 48.59 457 LYS A O 1
ATOM 3729 N N . LYS A 1 458 ? -14.805 -4.929 35.789 1.00 48.66 458 LYS A N 1
ATOM 3730 C CA . LYS A 1 458 ? -14.472 -6.310 35.390 1.00 48.66 458 LYS A CA 1
ATOM 3731 C C . LYS A 1 458 ? -15.459 -6.906 34.380 1.00 48.66 458 LYS A C 1
ATOM 3733 O O . LYS A 1 458 ? -15.045 -7.749 33.598 1.00 48.66 458 LYS A O 1
ATOM 3738 N N . SER A 1 459 ? -16.722 -6.471 34.363 1.00 48.16 459 SER A N 1
ATOM 3739 C CA . SER A 1 459 ? -17.717 -6.987 33.410 1.00 48.16 459 SER A CA 1
ATOM 3740 C C . SER A 1 459 ? -17.644 -6.335 32.026 1.00 48.16 459 SER A C 1
ATOM 3742 O O . SER A 1 459 ? -18.064 -6.950 31.063 1.00 48.16 459 SER A O 1
ATOM 3744 N N . LYS A 1 460 ? -17.096 -5.118 31.905 1.00 46.81 460 LYS A N 1
ATOM 3745 C CA . LYS A 1 460 ? -16.864 -4.444 30.610 1.00 46.81 460 LYS A CA 1
ATOM 3746 C C . LYS A 1 460 ? -15.585 -4.888 29.885 1.00 46.81 460 LYS A C 1
ATOM 3748 O O . LYS A 1 460 ? -15.299 -4.384 28.809 1.00 46.81 460 LYS A O 1
ATOM 3753 N N . LYS A 1 461 ? -14.791 -5.770 30.500 1.00 45.53 461 LYS A N 1
ATOM 3754 C CA . LYS A 1 461 ? -13.497 -6.247 29.981 1.00 45.53 461 LYS A CA 1
ATOM 3755 C C . LYS A 1 461 ? -13.523 -7.738 29.608 1.00 45.53 461 LYS A C 1
ATOM 3757 O O . LYS A 1 461 ? -12.461 -8.340 29.480 1.00 45.53 461 LYS A O 1
ATOM 3762 N N . ARG A 1 462 ? -14.720 -8.323 29.519 1.00 38.47 462 ARG A N 1
ATOM 3763 C CA . ARG A 1 462 ? -14.977 -9.703 29.107 1.00 38.47 462 ARG A CA 1
ATOM 3764 C C . ARG A 1 462 ? -15.844 -9.714 27.869 1.00 38.47 462 ARG A C 1
ATOM 3766 O O . ARG A 1 462 ? -16.748 -8.851 27.822 1.00 38.47 462 ARG A O 1
#

InterPro domains:
  IPR032755 Translin-associated factor X-interacting protein 1, N-terminal [PF15739] (202-313)

Secondary structure (DSSP, 8-state):
--TTTTTGGG-HHHHHHHHHHHHHHHHHHHHHHSTT-HHHHT--GGGS-PPPGGGSSPP--SS----EEPPPPPTTS--HHHHHHHHHHHHHHHHHHGGG--SS-------------------PPEE--------EEEEEEEE-TTS-EEEEEEEE--TTSPPPHHHHHHHHHHHIIIII-HHHHTTTTTS-HHHHHHHHHHHHHHHHHTS-GGGGSS--HHHHHHHHHHHHHHHHH-TTTHHHHHHHHHHHHHHHHHHHHHS-HHHHHHHHHHHHHHHH-HHHHHHHHHHHHHHHHHHHHHHHHHHHHHHHHHHHHHHHHHHHHHHHHHTTS----------------HHHHHHHHHHHHHHHHHHHHHHHHHHHHT---HHHHHHHHHHHHHHHHHHHHHHHHHHHHHHHHHHHHHHHHHHHHHHT--HHHHHHHHHHHHHHHHHHHHHHHHHHHHHTT-

Radius of gyration: 47.15 Å; Cα contacts (8 Å, |Δi|>4): 104; chains: 1; bounding box: 101×109×128 Å

Foldseek 3Di:
DPVVVVVVVPPPPVVVVVVVVVVVVVVVCVVQVDCPHPVNVPDDPVPPDDDDPVVPDDDDDPDDFDDFDADDDDPPDDDPVRVVVVVVVVVVVDVVCPPPNPPDDDDDPPPDDDDPDPDPPPPDTDRDDDPDDPQDFDFDWDADPVGDTDTDTDGDDDPVPDQDPVRVVVVVVVCCCPPVVVVCVCVPPDDDVPVVVVVLVVVLVVQVVVDDPVQVPDPHPSNVVSVVVSLQVVLVPDPPCNVVSVVVVVVVVVVVVVVVVVPDCVVVVVVVVVVVVCVVPVVNVVVVVVVVVVVVVVVVVVVVVVVVVVVVVVVVVVVVVVVVVVVVVCVPPDDDDDDDDDDDPDDQDVVNVVVVVVVVVVVVVVVVVVVVVCCVPPNDDPVVVVVVVVVVVVVVVVVVVVVVVVVVVVVVVVVVVVVVVVVCVVVVDDPVVVVVVVVVVVPPPVVVVVVVVVVVVVVVVD

pLDDT: mean 70.96, std 18.57, range [26.38, 97.75]

Mean predicted aligned error: 25.57 Å

Solvent-accessible surface area (backbone atoms only — not comparable to full-atom values): 28033 Å² total; per-residue (Å²): 137,69,74,77,65,65,62,66,71,75,43,59,66,59,56,48,50,51,50,51,51,50,50,51,51,48,51,52,43,56,71,54,66,41,90,79,20,68,83,64,64,71,50,56,84,88,73,56,77,81,76,57,75,76,73,76,50,80,79,92,69,97,68,86,84,91,54,83,44,74,80,87,73,63,93,87,63,75,51,74,72,51,49,52,50,48,51,50,51,53,50,48,51,55,63,73,44,53,98,75,65,88,82,82,82,96,70,87,79,77,85,70,78,86,72,92,71,94,66,88,71,77,78,73,70,49,73,68,80,79,85,70,74,83,62,57,71,43,72,44,77,42,70,47,101,84,70,54,76,46,71,47,78,43,72,45,85,57,87,82,62,64,77,46,77,66,53,50,48,50,53,47,52,52,41,38,56,73,72,63,29,53,79,56,60,38,64,73,79,85,58,57,68,61,62,58,48,52,50,53,50,54,49,48,51,53,60,55,70,69,49,54,79,78,62,69,72,64,95,39,69,69,60,50,50,54,51,52,55,51,52,50,50,51,30,75,73,26,91,85,51,16,70,59,54,47,52,53,50,51,53,51,53,50,49,51,49,51,50,55,67,66,56,46,68,61,61,57,50,50,50,50,50,50,51,51,52,50,63,63,36,63,67,58,48,50,54,51,49,52,52,50,51,51,49,53,49,50,52,50,51,53,50,52,54,48,54,49,50,54,50,51,53,51,52,51,49,54,49,51,51,50,50,50,53,46,52,65,58,44,78,76,62,86,85,88,87,91,82,84,85,86,83,71,89,68,76,77,48,71,67,54,54,51,49,57,48,50,52,51,50,51,55,52,51,53,52,52,48,51,50,52,51,45,48,69,75,75,51,74,61,67,69,58,53,54,51,51,52,48,53,51,52,54,52,50,54,51,50,53,50,49,52,53,50,49,52,52,50,53,50,52,47,54,51,52,52,49,54,52,50,55,51,43,63,76,64,70,59,54,72,72,56,55,57,50,52,54,56,52,58,69,59,55,53,62,56,52,54,58,53,52,56,55,52,58,62,55,62,76,74,108